Protein AF-A0A6I6WX03-F1 (afdb_monomer_lite)

Structure (mmCIF, N/CA/C/O backbone):
data_AF-A0A6I6WX03-F1
#
_entry.id   AF-A0A6I6WX03-F1
#
loop_
_atom_site.group_PDB
_atom_site.id
_atom_site.type_symbol
_atom_site.label_atom_id
_atom_site.label_alt_id
_atom_site.label_comp_id
_atom_site.label_asym_id
_atom_site.label_entity_id
_atom_site.label_seq_id
_atom_site.pdbx_PDB_ins_code
_atom_site.Cartn_x
_atom_site.Cartn_y
_atom_site.Cartn_z
_atom_site.occupancy
_atom_site.B_iso_or_equiv
_atom_site.auth_seq_id
_atom_site.auth_comp_id
_atom_site.auth_asym_id
_atom_site.auth_atom_id
_atom_site.pdbx_PDB_model_num
ATOM 1 N N . MET A 1 1 ? -10.588 -48.615 -68.457 1.00 36.53 1 MET A N 1
ATOM 2 C CA . MET A 1 1 ? -9.170 -48.984 -68.293 1.00 36.53 1 MET A CA 1
ATOM 3 C C . MET A 1 1 ? -8.706 -48.434 -66.965 1.00 36.53 1 MET A C 1
ATOM 5 O O . MET A 1 1 ? -8.872 -47.244 -66.729 1.00 36.53 1 MET A O 1
ATOM 9 N N . GLN A 1 2 ? -8.266 -49.336 -66.089 1.00 38.22 2 GLN A N 1
ATOM 10 C CA . GLN A 1 2 ? -7.656 -49.038 -64.799 1.00 38.22 2 GLN A CA 1
ATOM 11 C C . GLN A 1 2 ? -6.375 -48.201 -64.941 1.00 38.22 2 GLN A C 1
ATOM 13 O O . GLN A 1 2 ? -5.614 -48.413 -65.880 1.00 38.22 2 GLN A O 1
ATOM 18 N N . HIS A 1 3 ? -6.149 -47.318 -63.969 1.00 31.94 3 HIS A N 1
ATOM 19 C CA . HIS A 1 3 ? -4.866 -47.057 -63.295 1.00 31.94 3 HIS A CA 1
ATOM 20 C C . HIS A 1 3 ? -5.205 -46.129 -62.115 1.00 31.94 3 HIS A C 1
ATOM 22 O O . HIS A 1 3 ? -5.669 -45.016 -62.329 1.00 31.94 3 HIS A O 1
ATOM 28 N N . GLU A 1 4 ? -5.362 -46.599 -60.879 1.00 32.31 4 GLU A N 1
ATOM 29 C CA . GLU A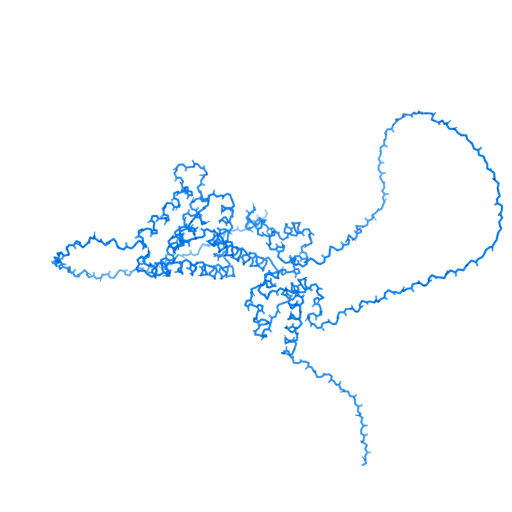 1 4 ? -4.371 -47.133 -59.929 1.00 32.31 4 GLU A CA 1
ATOM 30 C C . GLU A 1 4 ? -3.266 -46.132 -59.545 1.00 32.31 4 GLU A C 1
ATOM 32 O O . GLU A 1 4 ? -2.302 -45.947 -60.274 1.00 32.31 4 GLU A O 1
ATOM 37 N N . ALA A 1 5 ? -3.507 -45.530 -58.372 1.00 33.75 5 ALA A N 1
ATOM 38 C CA . ALA A 1 5 ? -2.604 -45.103 -57.302 1.00 33.75 5 ALA A CA 1
ATOM 39 C C . ALA A 1 5 ? -1.349 -44.271 -57.619 1.00 33.75 5 ALA A C 1
ATOM 41 O O . ALA A 1 5 ? -0.366 -44.768 -58.153 1.00 33.75 5 ALA A O 1
ATOM 42 N N . ASP A 1 6 ? -1.331 -43.064 -57.045 1.00 31.16 6 ASP A N 1
ATOM 43 C CA . ASP A 1 6 ? -0.110 -42.362 -56.645 1.00 31.16 6 ASP A CA 1
ATOM 44 C C . ASP A 1 6 ? -0.284 -41.894 -55.179 1.00 31.16 6 ASP A C 1
ATOM 46 O O . ASP A 1 6 ? -1.230 -41.149 -54.892 1.00 31.16 6 ASP A O 1
ATOM 50 N N . PRO A 1 7 ? 0.515 -42.372 -54.200 1.00 46.28 7 PRO A N 1
ATOM 51 C CA . PRO A 1 7 ? 0.420 -41.946 -52.807 1.00 46.28 7 PRO A CA 1
ATOM 52 C C . PRO A 1 7 ? 1.533 -40.953 -52.423 1.00 46.28 7 PRO A C 1
ATOM 54 O O . PRO A 1 7 ? 2.646 -41.013 -52.930 1.00 46.28 7 PRO A O 1
ATOM 57 N N . LYS A 1 8 ? 1.245 -40.144 -51.393 1.00 35.97 8 LYS A N 1
ATOM 58 C CA . LYS A 1 8 ? 2.104 -39.173 -50.673 1.00 35.97 8 LYS A CA 1
ATOM 59 C C . LYS A 1 8 ? 2.169 -37.746 -51.232 1.00 35.97 8 LYS A C 1
ATOM 61 O O . LYS A 1 8 ? 3.111 -37.344 -51.898 1.00 35.97 8 LYS A O 1
ATOM 66 N N . SER A 1 9 ? 1.302 -36.910 -50.668 1.00 29.95 9 SER A N 1
ATOM 67 C CA . SER A 1 9 ? 1.772 -35.700 -49.989 1.00 29.95 9 SER A CA 1
ATOM 68 C C . SER A 1 9 ? 0.915 -35.495 -48.741 1.00 29.95 9 SER A C 1
ATOM 70 O O . SER A 1 9 ? -0.181 -34.940 -48.791 1.00 29.95 9 SER A O 1
ATOM 72 N N . ALA A 1 10 ? 1.369 -36.062 -47.621 1.00 30.69 10 ALA A N 1
ATOM 73 C CA . ALA A 1 10 ? 0.794 -35.783 -46.315 1.00 30.69 10 ALA A CA 1
ATOM 74 C C . ALA A 1 10 ? 1.216 -34.363 -45.926 1.00 30.69 10 ALA A C 1
ATOM 76 O O . ALA A 1 10 ? 2.294 -34.153 -45.374 1.00 30.69 10 ALA A O 1
ATOM 77 N N . ALA A 1 11 ? 0.378 -33.385 -46.262 1.00 31.14 11 ALA A N 1
ATOM 78 C CA . ALA A 1 11 ? 0.457 -32.067 -45.664 1.00 31.14 11 ALA A CA 1
ATOM 79 C C . ALA A 1 11 ? 0.197 -32.222 -44.160 1.00 31.14 11 ALA A C 1
ATOM 81 O O . ALA A 1 11 ? -0.870 -32.687 -43.753 1.00 31.14 11 ALA A O 1
ATOM 82 N N . THR A 1 12 ? 1.190 -31.868 -43.344 1.00 33.12 12 THR A N 1
ATOM 83 C CA . THR A 1 12 ? 1.054 -31.719 -41.893 1.00 33.12 12 THR A CA 1
ATOM 84 C C . THR A 1 12 ? -0.207 -30.900 -41.607 1.00 33.12 12 THR A C 1
ATOM 86 O O . THR A 1 12 ? -0.305 -29.775 -42.104 1.00 33.12 12 THR A O 1
ATOM 89 N N . PRO A 1 13 ? -1.196 -31.427 -40.861 1.00 38.00 13 PRO A N 1
ATOM 90 C CA . PRO A 1 13 ? -2.392 -30.661 -40.566 1.00 38.00 13 PRO A CA 1
ATOM 91 C C . PRO A 1 13 ? -1.978 -29.449 -39.732 1.00 38.00 13 PRO A C 1
ATOM 93 O O . PRO A 1 13 ? -1.352 -29.592 -38.682 1.00 38.00 13 PRO A O 1
ATOM 96 N N . GLY A 1 14 ? -2.291 -28.258 -40.247 1.00 40.84 14 GLY A N 1
ATOM 97 C CA . GLY A 1 14 ? -2.037 -26.992 -39.574 1.00 40.84 14 GLY A CA 1
ATOM 98 C C . GLY A 1 14 ? -2.558 -27.046 -38.143 1.00 40.84 14 GLY A C 1
ATOM 99 O O . GLY A 1 14 ? -3.722 -27.371 -37.893 1.00 40.84 14 GLY A O 1
ATOM 100 N N . ARG A 1 15 ? -1.654 -26.783 -37.207 1.00 48.16 15 ARG A N 1
ATOM 101 C CA . ARG A 1 15 ? -1.907 -26.828 -35.777 1.00 48.16 15 ARG A CA 1
ATOM 102 C C . ARG A 1 15 ? -3.027 -25.858 -35.401 1.00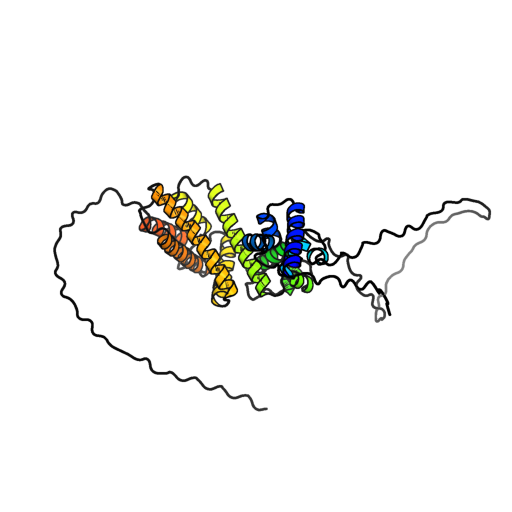 48.16 15 ARG A C 1
ATOM 104 O O . ARG A 1 15 ? -3.034 -24.714 -35.853 1.00 48.16 15 ARG A O 1
ATOM 111 N N . ARG A 1 16 ? -3.992 -26.300 -34.586 1.00 44.94 16 ARG A N 1
ATOM 112 C CA . ARG A 1 16 ? -5.042 -25.396 -34.091 1.00 44.94 16 ARG A CA 1
ATOM 113 C C . ARG A 1 16 ? -4.405 -24.356 -33.150 1.00 44.94 16 ARG A C 1
ATOM 115 O O . ARG A 1 16 ? -3.628 -24.754 -32.288 1.00 44.94 16 ARG A O 1
ATOM 122 N N . PRO A 1 17 ? -4.767 -23.064 -33.233 1.00 51.22 17 PRO A N 1
ATOM 123 C CA . PRO A 1 17 ? -4.190 -22.006 -32.386 1.00 51.22 17 PRO A CA 1
ATOM 124 C C . PRO A 1 17 ? -4.333 -22.248 -30.870 1.00 51.22 17 PRO A C 1
ATOM 126 O O . PRO A 1 17 ? -3.533 -21.763 -30.066 1.00 51.22 17 PRO A O 1
ATOM 129 N N . ASP A 1 18 ? -5.358 -23.001 -30.468 1.00 53.16 18 ASP A N 1
ATOM 130 C CA . ASP A 1 18 ? -5.609 -23.349 -29.065 1.00 53.16 18 ASP A CA 1
ATOM 131 C C . ASP A 1 18 ? -4.628 -24.414 -28.540 1.00 53.16 18 ASP A C 1
ATOM 133 O O . ASP A 1 18 ? -4.296 -24.418 -27.355 1.00 53.16 18 ASP A O 1
ATOM 137 N N . ASP A 1 19 ? -4.098 -25.258 -29.432 1.00 58.94 19 ASP A N 1
ATOM 138 C CA . ASP A 1 19 ? -3.125 -26.312 -29.123 1.00 58.94 19 ASP A CA 1
ATOM 139 C C . ASP A 1 19 ? -1.743 -25.712 -28.797 1.00 58.94 19 ASP A C 1
ATOM 141 O O . ASP A 1 19 ? -1.092 -26.098 -27.829 1.00 58.94 19 ASP A O 1
ATOM 145 N N . GLU A 1 20 ? -1.341 -24.657 -29.517 1.00 65.94 20 GLU A N 1
ATOM 146 C CA . GLU A 1 20 ? -0.113 -23.898 -29.228 1.00 65.94 20 GLU A CA 1
ATOM 147 C C . GLU A 1 20 ? -0.166 -23.194 -27.870 1.00 65.94 20 GLU A C 1
ATOM 149 O O . GLU A 1 20 ? 0.810 -23.198 -27.119 1.00 65.94 20 GLU A O 1
ATOM 154 N N . THR A 1 21 ? -1.321 -22.618 -27.520 1.00 66.25 21 THR A N 1
ATOM 155 C CA . THR A 1 21 ? -1.494 -21.927 -26.233 1.00 66.25 21 THR A CA 1
ATOM 156 C C . THR A 1 21 ? -1.415 -22.919 -25.062 1.00 66.25 21 THR A C 1
ATOM 158 O O . THR A 1 21 ? -0.767 -22.631 -24.050 1.00 66.25 21 THR A O 1
ATOM 161 N N . GLY A 1 22 ? -2.030 -24.099 -25.205 1.00 74.62 22 GLY A N 1
ATOM 162 C CA . GLY A 1 22 ? -1.978 -25.175 -24.208 1.00 74.62 22 GLY A CA 1
ATOM 163 C C . GLY A 1 22 ? -0.576 -25.763 -24.018 1.00 74.62 22 GLY A C 1
ATOM 164 O O . GLY A 1 22 ? -0.178 -26.078 -22.890 1.00 74.62 22 GLY A O 1
ATOM 165 N N . GLU A 1 23 ? 0.211 -25.847 -25.090 1.00 85.56 23 GLU A N 1
ATOM 166 C CA . GLU A 1 23 ? 1.604 -26.284 -25.016 1.00 85.56 23 GLU A CA 1
ATOM 167 C C . GLU A 1 23 ? 2.526 -25.284 -24.333 1.00 85.56 23 GLU A C 1
ATOM 169 O O . GLU A 1 23 ? 3.312 -25.681 -23.471 1.00 85.56 23 GLU A O 1
ATOM 174 N N . VAL A 1 24 ? 2.428 -23.997 -24.682 1.00 88.31 24 VAL A N 1
ATOM 175 C CA . VAL A 1 24 ? 3.220 -22.943 -24.031 1.00 88.31 24 VAL A CA 1
ATOM 176 C C . VAL A 1 24 ? 2.943 -22.957 -22.528 1.00 88.31 24 VAL A C 1
ATOM 178 O O . VAL A 1 24 ? 3.878 -22.992 -21.732 1.00 88.31 24 VAL A O 1
ATOM 181 N N . ALA A 1 25 ? 1.671 -23.024 -22.120 1.00 89.19 25 ALA A N 1
ATOM 182 C CA . ALA A 1 25 ? 1.303 -23.125 -20.708 1.00 89.19 25 ALA A CA 1
ATOM 183 C C . ALA A 1 25 ? 1.888 -24.377 -20.029 1.00 89.19 25 ALA A C 1
ATOM 185 O O . ALA A 1 25 ? 2.275 -24.319 -18.863 1.00 89.19 25 ALA A O 1
ATOM 186 N N . SER A 1 26 ? 1.995 -25.495 -20.751 1.00 89.88 26 SER A N 1
ATOM 187 C CA . SER A 1 26 ? 2.581 -26.733 -20.227 1.00 89.88 26 SER A CA 1
ATOM 188 C C . SER A 1 26 ? 4.096 -26.653 -20.063 1.00 89.88 26 SER A C 1
ATOM 190 O O . SER A 1 26 ? 4.608 -27.060 -19.021 1.00 89.88 26 SER A O 1
ATOM 192 N N . ARG A 1 27 ? 4.808 -26.042 -21.016 1.00 92.44 27 ARG A N 1
ATOM 193 C CA . ARG A 1 27 ? 6.246 -25.755 -20.887 1.00 92.44 27 ARG A CA 1
ATOM 194 C C . ARG A 1 27 ? 6.529 -24.779 -19.744 1.00 92.44 27 ARG A C 1
ATOM 196 O O . ARG A 1 27 ? 7.442 -25.009 -18.959 1.00 92.44 27 ARG A O 1
ATOM 203 N N . VAL A 1 28 ? 5.699 -23.746 -19.580 1.00 91.88 28 VAL A N 1
ATOM 204 C CA . VAL A 1 28 ? 5.808 -22.816 -18.444 1.00 91.88 28 VAL A CA 1
ATOM 205 C C . VAL A 1 28 ? 5.566 -23.527 -17.108 1.00 91.88 28 VAL A C 1
ATOM 207 O O . VAL A 1 28 ? 6.303 -23.262 -16.163 1.00 91.88 28 VAL A O 1
ATOM 210 N N . ARG A 1 29 ? 4.594 -24.450 -17.001 1.00 92.19 29 ARG A N 1
ATOM 211 C CA . ARG A 1 29 ? 4.406 -25.251 -15.770 1.00 92.19 29 ARG A CA 1
ATOM 212 C C . ARG A 1 29 ? 5.665 -26.033 -15.405 1.00 92.19 29 ARG A C 1
ATOM 214 O O . ARG A 1 29 ? 6.088 -25.952 -14.259 1.00 92.19 29 ARG A O 1
ATOM 221 N N . ALA A 1 30 ? 6.292 -26.692 -16.379 1.00 91.12 30 ALA A N 1
ATOM 222 C CA . ALA A 1 30 ? 7.532 -27.434 -16.153 1.00 91.12 30 ALA A CA 1
ATOM 223 C C . ALA A 1 30 ? 8.663 -26.531 -15.627 1.00 91.12 30 ALA A C 1
ATOM 225 O O . ALA A 1 30 ? 9.386 -26.920 -14.715 1.00 91.12 30 ALA A O 1
ATOM 226 N N . VAL A 1 31 ? 8.778 -25.302 -16.143 1.00 91.75 31 VAL A N 1
ATOM 227 C CA . VAL A 1 31 ? 9.751 -24.315 -15.642 1.00 91.75 31 VAL A CA 1
ATOM 228 C C . VAL A 1 31 ? 9.453 -23.900 -14.199 1.00 91.75 31 VAL A C 1
ATOM 230 O O . VAL A 1 31 ? 10.362 -23.847 -13.374 1.00 91.75 31 VAL A O 1
ATOM 233 N N . VAL A 1 32 ? 8.187 -23.619 -13.875 1.00 90.31 32 VAL A N 1
ATOM 234 C CA . VAL A 1 32 ? 7.781 -23.231 -12.512 1.00 90.31 32 VAL A CA 1
ATOM 235 C C . VAL A 1 32 ? 8.059 -24.360 -11.517 1.00 90.31 32 VAL A C 1
ATOM 237 O O . VAL A 1 32 ? 8.552 -24.097 -10.422 1.00 90.31 32 VAL A O 1
ATOM 240 N N . GLU A 1 33 ? 7.775 -25.606 -11.896 1.00 89.75 33 GLU A N 1
ATOM 241 C CA . GLU A 1 33 ? 8.061 -26.790 -11.080 1.00 89.75 33 GLU A CA 1
ATOM 242 C C . GLU A 1 33 ? 9.568 -26.991 -10.881 1.00 89.75 33 GLU A C 1
ATOM 244 O O . GLU A 1 33 ? 10.016 -27.182 -9.749 1.00 89.75 33 GLU A O 1
ATOM 249 N N . ALA A 1 34 ? 10.362 -26.870 -11.949 1.00 89.44 34 ALA A N 1
ATOM 250 C CA . ALA A 1 34 ? 11.818 -26.999 -11.891 1.00 89.44 34 ALA A CA 1
ATOM 251 C C . ALA A 1 34 ? 12.483 -25.921 -11.016 1.00 89.44 34 ALA A C 1
ATOM 253 O O . ALA A 1 34 ? 13.499 -26.185 -10.378 1.00 89.44 34 ALA A O 1
ATOM 254 N N . ALA A 1 35 ? 11.889 -24.726 -10.925 1.00 87.00 35 ALA A N 1
ATOM 255 C CA . ALA A 1 35 ? 12.392 -23.634 -10.091 1.00 87.00 35 ALA A CA 1
ATOM 256 C C . ALA A 1 35 ? 12.263 -23.891 -8.573 1.00 87.00 35 ALA A C 1
ATOM 258 O O . ALA A 1 35 ? 12.803 -23.115 -7.775 1.00 87.00 35 ALA A O 1
ATOM 259 N N . GLY A 1 36 ? 11.536 -24.938 -8.157 1.00 85.44 36 GLY A N 1
ATOM 260 C CA . GLY A 1 36 ? 11.464 -25.388 -6.763 1.00 85.44 36 GLY A CA 1
ATOM 261 C C . GLY A 1 36 ? 10.828 -24.385 -5.793 1.00 85.44 36 GLY A C 1
ATOM 262 O O . GLY A 1 36 ? 11.055 -24.463 -4.586 1.00 85.44 36 GLY A O 1
ATOM 263 N N . CYS A 1 37 ? 10.052 -23.418 -6.291 1.00 87.19 37 CYS A N 1
ATOM 264 C CA . CYS A 1 37 ? 9.383 -22.408 -5.476 1.00 87.19 37 CYS A CA 1
ATOM 265 C C . CYS A 1 37 ? 7.867 -22.410 -5.703 1.00 87.19 37 CYS A C 1
ATOM 267 O O . CYS A 1 37 ? 7.354 -22.958 -6.677 1.00 87.19 37 CYS A O 1
ATOM 269 N N . SER A 1 38 ? 7.115 -21.801 -4.780 1.00 90.06 38 SER A N 1
ATOM 270 C CA . SER A 1 38 ? 5.666 -21.671 -4.968 1.00 90.06 38 SER A CA 1
ATOM 271 C C . SER A 1 38 ? 5.356 -20.836 -6.214 1.00 90.06 38 SER A C 1
ATOM 273 O O . SER A 1 38 ? 6.081 -19.896 -6.533 1.00 90.06 38 SER A O 1
ATOM 275 N N . GLN A 1 39 ? 4.224 -21.089 -6.874 1.00 89.06 39 GLN A N 1
ATOM 276 C CA . GLN A 1 39 ? 3.793 -20.288 -8.025 1.00 89.06 39 GLN A CA 1
ATOM 277 C C . GLN A 1 39 ? 3.721 -18.782 -7.704 1.00 89.06 39 GLN A C 1
ATOM 279 O O . GLN A 1 39 ? 4.023 -17.947 -8.553 1.00 89.06 39 GLN A O 1
ATOM 284 N N . ARG A 1 40 ? 3.341 -18.422 -6.470 1.00 87.56 40 ARG A N 1
ATOM 285 C CA . ARG A 1 40 ? 3.308 -17.028 -6.004 1.00 87.56 40 ARG A CA 1
ATOM 286 C C . ARG A 1 40 ? 4.712 -16.429 -5.905 1.00 87.56 40 ARG A C 1
ATOM 288 O O . ARG A 1 40 ? 4.901 -15.275 -6.277 1.00 87.56 40 ARG A O 1
ATOM 295 N N . GLU A 1 41 ? 5.676 -17.208 -5.430 1.00 85.69 41 GLU A N 1
ATOM 296 C CA . GLU A 1 41 ? 7.082 -16.807 -5.365 1.00 85.69 41 GLU A CA 1
ATOM 297 C C . GLU A 1 41 ? 7.691 -16.688 -6.767 1.00 85.69 41 GLU A C 1
ATOM 299 O O . GLU A 1 41 ? 8.338 -15.692 -7.081 1.00 85.69 41 GLU A O 1
ATOM 304 N N . PHE A 1 42 ? 7.401 -17.635 -7.661 1.00 89.75 42 PHE A N 1
ATOM 305 C CA . PHE A 1 42 ? 7.829 -17.550 -9.055 1.00 89.75 42 PHE A CA 1
ATOM 306 C C . PHE A 1 42 ? 7.252 -16.307 -9.745 1.00 89.75 42 PHE A C 1
ATOM 308 O O . PHE A 1 42 ? 7.990 -15.551 -10.375 1.00 89.75 42 PHE A O 1
ATOM 315 N N . ALA A 1 43 ? 5.953 -16.039 -9.558 1.00 89.62 43 ALA A N 1
ATOM 316 C CA . ALA A 1 43 ? 5.288 -14.838 -10.063 1.00 89.62 43 ALA A CA 1
ATOM 317 C C . ALA A 1 43 ? 5.980 -13.551 -9.580 1.00 89.62 43 ALA A C 1
ATOM 319 O O . ALA A 1 43 ? 6.190 -12.632 -10.374 1.00 89.62 43 ALA A O 1
ATOM 320 N N . ARG A 1 44 ? 6.407 -13.505 -8.309 1.00 84.75 44 ARG A N 1
ATOM 321 C CA . ARG A 1 44 ? 7.192 -12.389 -7.759 1.00 84.75 44 ARG A CA 1
ATOM 322 C C . ARG A 1 44 ? 8.541 -12.230 -8.459 1.00 84.75 44 ARG A C 1
ATOM 324 O O . ARG A 1 44 ? 8.874 -11.113 -8.851 1.00 84.75 44 ARG A O 1
ATOM 331 N N . ARG A 1 45 ? 9.287 -13.319 -8.678 1.00 87.31 45 ARG A N 1
ATOM 332 C CA . ARG A 1 45 ? 10.595 -13.284 -9.368 1.00 87.31 45 ARG A CA 1
ATOM 333 C C . ARG A 1 45 ? 10.500 -12.720 -10.784 1.00 87.31 45 ARG A C 1
ATOM 335 O O . ARG A 1 45 ? 11.354 -11.934 -11.188 1.00 87.31 45 ARG A O 1
ATOM 342 N N . ILE A 1 46 ? 9.440 -13.070 -11.511 1.00 90.12 46 ILE A N 1
ATOM 343 C CA . ILE A 1 46 ? 9.200 -12.571 -12.873 1.00 90.12 46 ILE A CA 1
ATOM 344 C C . ILE A 1 46 ? 8.446 -11.233 -12.906 1.00 90.12 46 ILE A C 1
ATOM 346 O O . ILE A 1 46 ? 8.162 -10.732 -13.989 1.00 90.12 46 ILE A O 1
ATOM 350 N N . VAL A 1 47 ? 8.106 -10.639 -11.756 1.00 87.69 47 VAL A N 1
ATOM 351 C CA . VAL A 1 47 ? 7.307 -9.403 -11.626 1.00 87.69 47 VAL A CA 1
ATOM 352 C C . VAL A 1 47 ? 5.958 -9.489 -12.362 1.00 87.69 47 VAL A C 1
ATOM 354 O O . VAL A 1 47 ? 5.565 -8.625 -13.155 1.00 87.69 47 VAL A O 1
ATOM 357 N N . MET A 1 48 ? 5.239 -10.584 -12.134 1.00 87.00 48 MET A N 1
ATOM 358 C CA . MET A 1 48 ? 3.912 -10.853 -12.681 1.00 87.00 48 MET A CA 1
ATOM 359 C C . MET A 1 48 ? 2.904 -11.007 -11.545 1.00 87.00 48 MET A C 1
ATOM 361 O O . MET A 1 48 ? 3.199 -11.583 -10.504 1.00 87.00 48 MET A O 1
ATOM 365 N N . ASP A 1 49 ? 1.685 -10.520 -11.763 1.00 84.12 49 ASP A N 1
ATOM 366 C CA . ASP A 1 49 ? 0.590 -10.759 -10.828 1.00 84.12 49 ASP A CA 1
ATOM 367 C C . ASP A 1 49 ? 0.297 -12.277 -10.716 1.00 84.12 49 ASP A C 1
ATOM 369 O O . ASP A 1 49 ? 0.118 -12.936 -11.751 1.00 84.12 49 ASP A O 1
ATOM 373 N N . PRO A 1 50 ? 0.209 -12.852 -9.499 1.00 87.06 50 PRO A N 1
ATOM 374 C CA . PRO A 1 50 ? -0.022 -14.286 -9.323 1.00 87.06 50 PRO A CA 1
ATOM 375 C C . PRO A 1 50 ? -1.314 -14.793 -9.979 1.00 87.06 50 PRO A C 1
ATOM 377 O O . PRO A 1 50 ? -1.333 -15.897 -10.528 1.00 87.06 50 PRO A O 1
ATOM 380 N N . SER A 1 51 ? -2.384 -13.989 -9.989 1.00 86.62 51 SER A N 1
ATOM 381 C CA . SER A 1 51 ? -3.646 -14.347 -10.652 1.00 86.62 51 SER A CA 1
ATOM 382 C C . SER A 1 51 ? -3.510 -14.329 -12.176 1.00 86.62 51 SER A C 1
ATOM 384 O O . SER A 1 51 ? -4.120 -15.154 -12.859 1.00 86.62 51 SER A O 1
ATOM 386 N N . LYS A 1 52 ? -2.693 -13.426 -12.739 1.00 87.62 52 LYS A N 1
ATOM 387 C CA . LYS A 1 52 ? -2.362 -13.441 -14.172 1.00 87.62 52 LYS A CA 1
ATOM 388 C C . LYS A 1 52 ? -1.562 -14.693 -14.520 1.00 87.62 52 LYS A C 1
ATOM 390 O O . LYS A 1 52 ? -1.863 -15.301 -15.547 1.00 87.62 52 LYS A O 1
ATOM 395 N N . LEU A 1 53 ? -0.589 -15.092 -13.692 1.00 91.50 53 LEU A N 1
ATOM 396 C CA . LEU A 1 53 ? 0.176 -16.324 -13.919 1.00 91.50 53 LEU A CA 1
ATOM 397 C C . LEU A 1 53 ? -0.755 -17.541 -13.868 1.00 91.50 53 LEU A C 1
ATOM 399 O O . LEU A 1 53 ? -0.757 -18.342 -14.794 1.00 91.50 53 LEU A O 1
ATOM 403 N N . SER A 1 54 ? -1.614 -17.629 -12.849 1.00 90.88 54 SER A N 1
ATOM 404 C CA . SER A 1 54 ? -2.611 -18.699 -12.711 1.00 90.88 54 SER A CA 1
ATOM 405 C C . SER A 1 54 ? -3.551 -18.787 -13.915 1.00 90.88 54 SER A C 1
ATOM 407 O O . SER A 1 54 ? -3.633 -19.841 -14.541 1.00 90.88 54 SER A O 1
ATOM 409 N N . ARG A 1 55 ? -4.163 -17.667 -14.325 1.00 90.12 55 ARG A N 1
ATOM 410 C CA . ARG A 1 55 ? -5.036 -17.620 -15.512 1.00 90.12 55 ARG A CA 1
ATOM 411 C C . ARG A 1 55 ? -4.314 -17.961 -16.812 1.00 90.12 55 ARG A C 1
ATOM 413 O O . ARG A 1 55 ? -4.945 -18.448 -17.746 1.00 90.12 55 ARG A O 1
ATOM 420 N N . SER A 1 56 ? -3.016 -17.671 -16.895 1.00 92.94 56 SER A N 1
ATOM 421 C CA . SER A 1 56 ? -2.229 -18.001 -18.086 1.00 92.94 56 SER A CA 1
ATOM 422 C C . SER A 1 56 ? -1.868 -19.488 -18.121 1.00 92.94 56 SER A C 1
ATOM 424 O O . SER A 1 56 ? -1.968 -20.124 -19.165 1.00 92.94 56 SER A O 1
ATOM 426 N N . LEU A 1 57 ? -1.566 -20.083 -16.963 1.00 91.38 57 LEU A N 1
ATOM 427 C CA . LEU A 1 57 ? -1.339 -21.525 -16.830 1.00 91.38 57 LEU A CA 1
ATOM 428 C C . LEU A 1 57 ? -2.609 -22.365 -17.042 1.00 91.38 57 LEU A C 1
ATOM 430 O O . LEU A 1 57 ? -2.507 -23.501 -17.518 1.00 91.38 57 LEU A O 1
ATOM 434 N N . SER A 1 58 ? -3.784 -21.812 -16.713 1.00 88.62 58 SER A N 1
ATOM 435 C CA . SER A 1 58 ? -5.100 -22.415 -16.973 1.00 88.62 58 SER A CA 1
ATOM 436 C C . SER A 1 58 ? -5.611 -22.190 -18.402 1.00 88.62 58 SER A C 1
ATOM 438 O O . SER A 1 58 ? -6.704 -22.642 -18.729 1.00 88.62 58 SER A O 1
ATOM 440 N N . GLY A 1 59 ? -4.868 -21.464 -19.247 1.00 86.50 59 GLY A N 1
ATOM 441 C CA . GLY A 1 59 ? -5.239 -21.187 -20.640 1.00 86.50 59 GLY A CA 1
ATOM 442 C C . GLY A 1 59 ? -6.314 -20.110 -20.830 1.00 86.50 59 GLY A C 1
ATOM 443 O O . GLY A 1 59 ? -6.661 -19.780 -21.959 1.00 86.50 59 GLY A O 1
ATOM 444 N N . THR A 1 60 ? -6.819 -19.502 -19.754 1.00 87.62 60 THR A N 1
ATOM 445 C CA . THR A 1 60 ? -7.823 -18.419 -19.804 1.00 87.62 60 THR A CA 1
ATOM 446 C C . THR A 1 60 ? -7.208 -17.078 -20.229 1.00 87.62 60 THR A C 1
ATOM 448 O O . THR A 1 60 ? -7.914 -16.113 -20.520 1.00 87.62 60 THR A O 1
ATOM 451 N N . ARG A 1 61 ? -5.875 -16.995 -20.255 1.00 90.06 61 ARG A N 1
ATOM 452 C CA . ARG A 1 61 ? -5.096 -15.834 -20.682 1.00 90.06 61 ARG A CA 1
ATOM 453 C C . ARG A 1 61 ? -3.868 -16.297 -21.466 1.00 90.06 61 ARG A C 1
ATOM 455 O O . ARG A 1 61 ? -3.220 -17.262 -21.088 1.00 90.06 61 ARG A O 1
ATOM 462 N N . ARG A 1 62 ? -3.505 -15.581 -22.530 1.00 89.44 62 ARG A N 1
ATOM 463 C CA . ARG A 1 62 ? -2.242 -15.819 -23.244 1.00 89.44 62 ARG A CA 1
ATOM 464 C C . ARG A 1 62 ? -1.092 -15.073 -22.571 1.00 89.44 62 ARG A C 1
ATOM 466 O O . ARG A 1 62 ? -1.281 -13.952 -22.095 1.00 89.44 62 ARG A O 1
ATOM 473 N N . PHE A 1 63 ? 0.089 -15.686 -22.557 1.00 89.25 63 PHE A N 1
ATOM 474 C CA . PHE A 1 63 ? 1.314 -14.999 -22.161 1.00 89.25 63 PHE A CA 1
ATOM 475 C C . PHE A 1 63 ? 1.707 -13.967 -23.216 1.00 89.25 63 PHE A C 1
ATOM 477 O O . PHE A 1 63 ? 1.601 -14.220 -24.417 1.00 89.25 63 PHE A O 1
ATOM 484 N N . THR A 1 64 ? 2.178 -12.806 -22.773 1.00 87.94 64 THR A N 1
ATOM 485 C CA . THR A 1 64 ? 2.844 -11.861 -23.673 1.00 87.94 64 THR A CA 1
ATOM 486 C C . THR A 1 64 ? 4.285 -12.301 -23.930 1.00 87.94 64 THR A C 1
ATOM 488 O O . THR A 1 64 ? 4.874 -13.034 -23.134 1.00 87.94 64 THR A O 1
ATOM 491 N N . VAL A 1 65 ? 4.894 -11.811 -25.013 1.00 85.12 65 VAL A N 1
ATOM 492 C CA . VAL A 1 65 ? 6.310 -12.087 -25.321 1.00 85.12 65 VAL A CA 1
ATOM 493 C C . VAL A 1 65 ? 7.222 -11.649 -24.167 1.00 85.12 65 VAL A C 1
ATOM 495 O O . VAL A 1 65 ? 8.097 -12.401 -23.756 1.00 85.12 65 VAL A O 1
ATOM 498 N N . ALA A 1 66 ? 6.957 -10.482 -23.572 1.00 83.38 66 ALA A N 1
ATOM 499 C CA . ALA A 1 66 ? 7.701 -9.989 -22.414 1.00 83.38 66 ALA A CA 1
ATOM 500 C C . ALA A 1 66 ? 7.500 -10.850 -21.151 1.00 83.38 66 ALA A C 1
ATOM 502 O O . ALA A 1 66 ? 8.388 -10.939 -20.309 1.00 83.38 66 ALA A O 1
ATOM 503 N N . GLU A 1 67 ? 6.340 -11.485 -20.968 1.00 89.25 67 GLU A N 1
ATOM 504 C CA . GLU A 1 67 ? 6.137 -12.441 -19.870 1.00 89.25 67 GLU A CA 1
ATOM 505 C C . GLU A 1 67 ? 6.933 -13.722 -20.095 1.00 89.25 67 GLU A C 1
ATOM 507 O O . GLU A 1 67 ? 7.619 -14.164 -19.178 1.00 89.25 67 GLU A O 1
ATOM 512 N N . LEU A 1 68 ? 6.907 -14.273 -21.310 1.00 89.19 68 LEU A N 1
ATOM 513 C CA . LEU A 1 68 ? 7.686 -15.464 -21.656 1.00 89.19 68 LEU A CA 1
ATOM 514 C C . LEU A 1 68 ? 9.191 -15.215 -21.543 1.00 89.19 68 LEU A C 1
ATOM 516 O O . LEU A 1 68 ? 9.887 -16.052 -20.984 1.00 89.19 68 LEU A O 1
ATOM 520 N N . ALA A 1 69 ? 9.683 -14.050 -21.972 1.00 86.06 69 ALA A N 1
ATOM 521 C CA . ALA A 1 69 ? 11.080 -13.654 -21.788 1.00 86.06 69 ALA A CA 1
ATOM 522 C C . ALA A 1 69 ? 11.492 -13.612 -20.305 1.00 86.06 69 ALA A C 1
ATOM 524 O O . ALA A 1 69 ? 12.572 -14.079 -19.953 1.00 86.06 69 ALA A O 1
ATOM 525 N N . ARG A 1 70 ? 10.632 -13.089 -19.418 1.00 90.00 70 ARG A N 1
ATOM 526 C CA . ARG A 1 70 ? 10.898 -13.061 -17.967 1.00 90.00 70 ARG A CA 1
ATOM 527 C C . ARG A 1 70 ? 10.834 -14.451 -17.332 1.00 90.00 70 ARG A C 1
ATOM 529 O O . ARG A 1 70 ? 11.618 -14.733 -16.434 1.00 90.00 70 ARG A O 1
ATOM 536 N N . ILE A 1 71 ? 9.923 -15.309 -17.793 1.00 91.06 71 ILE A N 1
ATOM 537 C CA . ILE A 1 71 ? 9.821 -16.711 -17.357 1.00 91.06 71 ILE A CA 1
ATOM 538 C C . ILE A 1 71 ? 11.053 -17.503 -17.793 1.00 91.06 71 ILE A C 1
ATOM 540 O O . ILE A 1 71 ? 11.594 -18.249 -16.985 1.00 91.06 71 ILE A O 1
ATOM 544 N N . ALA A 1 72 ? 11.492 -17.325 -19.040 1.00 89.50 72 ALA A N 1
ATOM 545 C CA . ALA A 1 72 ? 12.670 -17.980 -19.591 1.00 89.50 72 ALA A CA 1
ATOM 546 C C . ALA A 1 72 ? 13.923 -17.649 -18.775 1.00 89.50 72 ALA A C 1
ATOM 548 O O . ALA A 1 72 ? 14.617 -18.550 -18.323 1.00 89.50 72 ALA A O 1
ATOM 549 N N . ASP A 1 73 ? 14.139 -16.362 -18.502 1.00 86.94 73 ASP A N 1
ATOM 550 C CA . ASP A 1 73 ? 15.259 -15.880 -17.692 1.00 86.94 73 ASP A CA 1
ATOM 551 C C . ASP A 1 73 ? 15.208 -16.398 -16.244 1.00 86.94 73 ASP A C 1
ATOM 553 O O . ASP A 1 73 ? 16.195 -16.913 -15.730 1.00 86.94 73 ASP A O 1
ATOM 557 N N . ALA A 1 74 ? 14.042 -16.347 -15.589 1.00 87.56 74 ALA A N 1
ATOM 558 C CA . ALA A 1 74 ? 13.894 -16.852 -14.220 1.00 87.56 74 ALA A CA 1
ATOM 559 C C . ALA A 1 74 ? 13.984 -18.383 -14.107 1.00 87.56 74 ALA A C 1
ATOM 561 O O . ALA A 1 74 ? 14.250 -18.895 -13.020 1.00 87.56 74 ALA A O 1
ATOM 562 N N . GLY A 1 75 ? 13.698 -19.089 -15.199 1.00 87.06 75 GLY A N 1
ATOM 563 C CA . GLY A 1 75 ? 13.798 -20.538 -15.317 1.00 87.06 75 GLY A CA 1
ATOM 564 C C . GLY A 1 75 ? 15.118 -21.036 -15.892 1.00 87.06 75 GLY A C 1
ATOM 565 O O . GLY A 1 75 ? 15.273 -22.245 -16.016 1.00 87.06 75 GLY A O 1
ATOM 566 N N . GLU A 1 76 ? 16.017 -20.128 -16.280 1.00 87.00 76 GLU A N 1
ATOM 567 C CA . GLU A 1 76 ? 17.266 -20.430 -16.989 1.00 87.00 76 GLU A CA 1
ATOM 568 C C . GLU A 1 76 ? 17.055 -21.310 -18.242 1.00 87.00 76 GLU A C 1
ATOM 570 O O . GLU A 1 76 ? 17.841 -22.208 -18.541 1.00 87.00 76 GLU A O 1
ATOM 575 N N . VAL A 1 77 ? 15.981 -21.051 -19.000 1.00 89.81 77 VAL A N 1
ATOM 576 C CA . VAL A 1 77 ? 15.655 -21.762 -20.251 1.00 89.81 77 VAL A CA 1
ATOM 577 C C . VAL A 1 77 ? 15.712 -20.844 -21.469 1.00 89.81 77 VAL A C 1
ATOM 579 O O . VAL A 1 77 ? 15.552 -19.629 -21.371 1.00 89.81 77 VAL A O 1
ATOM 582 N N . ASP A 1 78 ? 15.881 -21.438 -22.651 1.00 83.88 78 ASP A N 1
ATOM 583 C CA . ASP A 1 78 ? 15.804 -20.710 -23.917 1.00 83.88 78 ASP A CA 1
ATOM 584 C C . ASP A 1 78 ? 14.375 -20.157 -24.163 1.00 83.88 78 ASP A C 1
ATOM 586 O O . ASP A 1 78 ? 13.394 -20.909 -24.087 1.00 83.88 78 ASP A O 1
ATOM 590 N N . PRO A 1 79 ? 14.210 -18.860 -24.492 1.00 82.88 79 PRO A N 1
ATOM 591 C CA . PRO A 1 79 ? 12.898 -18.282 -24.792 1.00 82.88 79 PRO A CA 1
ATOM 592 C C . PRO A 1 79 ? 12.218 -18.910 -26.018 1.00 82.88 79 PRO A C 1
ATOM 594 O O . PRO A 1 79 ? 10.987 -18.994 -26.069 1.00 82.88 79 PRO A O 1
ATOM 597 N N . GLY A 1 80 ? 13.002 -19.360 -27.002 1.00 80.88 80 GLY A N 1
ATOM 598 C CA . GLY A 1 80 ? 12.511 -20.067 -28.181 1.00 80.88 80 GLY A CA 1
ATOM 599 C C . GLY A 1 80 ? 11.882 -21.408 -27.814 1.00 80.88 80 GLY A C 1
ATOM 600 O O . GLY A 1 80 ? 10.785 -21.709 -28.284 1.00 80.88 80 GLY A O 1
ATOM 601 N N . TRP A 1 81 ? 12.491 -22.157 -26.893 1.00 87.12 81 TRP A N 1
ATOM 602 C CA . TRP A 1 81 ? 11.933 -23.412 -26.384 1.00 87.12 81 TRP A CA 1
ATOM 603 C C . TRP A 1 81 ? 10.527 -23.233 -25.795 1.00 87.12 81 TRP A C 1
ATOM 605 O O . TRP A 1 81 ? 9.631 -24.024 -26.100 1.00 87.12 81 TRP A O 1
ATOM 615 N N . LEU A 1 82 ? 10.279 -22.162 -25.028 1.00 85.75 82 LEU A N 1
ATOM 616 C CA . LEU A 1 82 ? 8.936 -21.862 -24.507 1.00 85.75 82 LEU A CA 1
ATOM 617 C C . LEU A 1 82 ? 7.916 -21.648 -25.633 1.00 85.75 82 LEU A C 1
ATOM 619 O O . LEU A 1 82 ? 6.794 -22.157 -25.553 1.00 85.75 82 LEU A O 1
ATOM 623 N N . LEU A 1 83 ? 8.319 -20.952 -26.697 1.00 82.81 83 LEU A N 1
ATOM 624 C CA . LEU A 1 83 ? 7.501 -20.677 -27.881 1.00 82.81 83 LEU A CA 1
ATOM 625 C C . LEU A 1 83 ? 7.345 -21.889 -28.815 1.00 82.81 83 LEU A C 1
ATOM 627 O O . LEU A 1 83 ? 6.515 -21.852 -29.719 1.00 82.81 83 LEU A O 1
ATOM 631 N N . GLY A 1 84 ? 8.072 -22.983 -28.572 1.00 77.88 84 GLY A N 1
ATOM 632 C CA . GLY A 1 84 ? 8.060 -24.180 -29.417 1.00 77.88 84 GLY A CA 1
ATOM 633 C C . GLY A 1 84 ? 9.092 -24.152 -30.547 1.00 77.88 84 GLY A C 1
ATOM 634 O O . GLY A 1 84 ? 9.131 -25.080 -31.354 1.00 77.88 84 GLY A O 1
ATOM 635 N N . SER A 1 85 ? 9.958 -23.135 -30.592 1.00 65.38 85 SER A N 1
ATOM 636 C CA . SER A 1 85 ? 11.183 -23.156 -31.388 1.00 65.38 85 SER A CA 1
ATOM 637 C C . SER A 1 85 ? 12.108 -24.211 -30.788 1.00 65.38 85 SER A C 1
ATOM 639 O O . SER A 1 85 ? 12.455 -24.145 -29.610 1.00 65.38 85 SER A O 1
ATOM 641 N N . ARG A 1 86 ? 12.511 -25.212 -31.570 1.00 48.28 86 ARG A N 1
ATOM 642 C CA . ARG A 1 86 ? 13.523 -26.173 -31.120 1.00 48.28 86 ARG A CA 1
ATOM 643 C C . ARG A 1 86 ? 14.803 -25.387 -30.801 1.00 48.28 86 ARG A C 1
ATOM 645 O O . ARG A 1 86 ? 15.250 -24.614 -31.646 1.00 48.28 86 ARG A O 1
ATOM 652 N N . ALA A 1 87 ? 15.347 -25.551 -29.593 1.00 43.09 87 ALA A N 1
ATOM 653 C CA . ALA A 1 87 ? 16.630 -24.960 -29.220 1.00 43.09 87 ALA A CA 1
ATOM 654 C C . ALA A 1 87 ? 17.690 -25.329 -30.279 1.00 43.09 87 ALA A C 1
ATOM 656 O O . ALA A 1 87 ? 17.650 -26.463 -30.772 1.00 43.09 87 ALA A O 1
ATOM 657 N N . PRO A 1 88 ? 18.617 -24.431 -30.659 1.00 38.41 88 PRO A N 1
ATOM 658 C CA . PRO A 1 88 ? 19.749 -24.837 -31.476 1.00 38.41 88 PRO A CA 1
ATOM 659 C C . PRO A 1 88 ? 20.535 -25.893 -30.691 1.00 38.41 88 PRO A C 1
ATOM 661 O O . PRO A 1 88 ? 20.974 -25.644 -29.568 1.00 38.41 88 PRO A O 1
ATOM 664 N N . GLU A 1 89 ? 20.635 -27.096 -31.257 1.00 37.38 89 GLU A N 1
ATOM 665 C CA . GLU A 1 89 ? 21.385 -28.211 -30.685 1.00 37.38 89 GLU A CA 1
ATOM 666 C C . GLU A 1 89 ? 22.809 -27.738 -30.375 1.00 37.38 89 GLU A C 1
ATOM 668 O O . GLU A 1 89 ? 23.549 -27.309 -31.261 1.00 37.38 89 GLU A O 1
ATOM 673 N N . THR A 1 90 ? 23.182 -27.763 -29.096 1.00 35.31 90 THR A N 1
ATOM 674 C CA . THR A 1 90 ? 24.548 -27.485 -28.663 1.00 35.31 90 THR A CA 1
ATOM 675 C C . THR A 1 90 ? 25.421 -28.607 -29.213 1.00 35.31 90 THR A C 1
ATOM 677 O O . THR A 1 90 ? 25.334 -29.751 -28.771 1.00 35.31 90 THR A O 1
ATOM 680 N N . GLN A 1 91 ? 26.198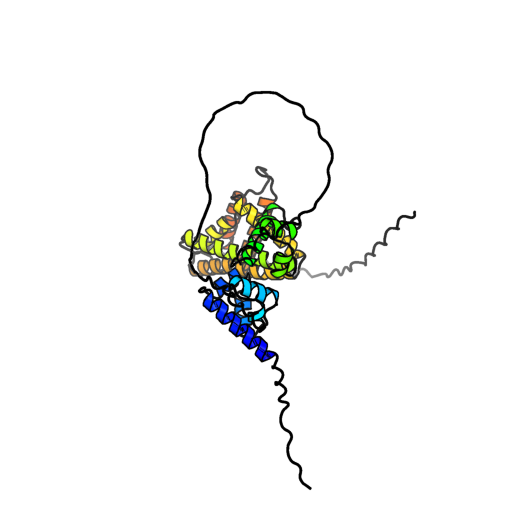 -28.299 -30.247 1.00 30.22 91 GLN A N 1
ATOM 681 C CA . GLN A 1 91 ? 27.075 -29.249 -30.915 1.00 30.22 91 GLN A CA 1
ATOM 682 C C . GLN A 1 91 ? 28.179 -29.682 -29.933 1.00 30.22 91 GLN A C 1
ATOM 684 O O . GLN A 1 91 ? 28.872 -28.811 -29.402 1.00 30.22 91 GLN A O 1
ATOM 689 N N . PRO A 1 92 ? 28.341 -30.984 -29.632 1.00 35.97 92 PRO A N 1
ATOM 690 C CA . PRO A 1 92 ? 29.405 -31.426 -28.751 1.00 35.97 92 PRO A CA 1
ATOM 691 C C . PRO A 1 92 ? 30.759 -31.278 -29.451 1.00 35.97 92 PRO A C 1
ATOM 693 O O . PRO A 1 92 ? 30.927 -31.642 -30.614 1.00 35.97 92 PRO A O 1
ATOM 696 N N . ASP A 1 93 ? 31.679 -30.708 -28.681 1.00 33.94 93 ASP A N 1
ATOM 697 C CA . ASP A 1 93 ? 33.114 -30.530 -28.879 1.00 33.94 93 ASP A CA 1
ATOM 698 C C . ASP A 1 93 ? 33.745 -31.540 -29.857 1.00 33.94 93 ASP A C 1
ATOM 700 O O . ASP A 1 93 ? 33.797 -32.749 -29.606 1.00 33.94 93 ASP A O 1
ATOM 704 N N . SER A 1 94 ? 34.227 -31.044 -30.999 1.00 34.25 94 SER A N 1
ATOM 705 C CA . SER A 1 94 ? 35.050 -31.818 -31.923 1.00 34.25 94 SER A CA 1
ATOM 706 C C . SER A 1 94 ? 36.421 -32.041 -31.287 1.00 34.25 94 SER A C 1
ATOM 708 O O . SER A 1 94 ? 37.329 -31.223 -31.437 1.00 34.25 94 SER A O 1
ATOM 710 N N . GLY A 1 95 ? 36.552 -33.156 -30.568 1.00 30.86 95 GLY A N 1
ATOM 711 C CA . GLY A 1 95 ? 37.808 -33.621 -29.998 1.00 30.86 95 GLY A CA 1
ATOM 712 C C . GLY A 1 95 ? 38.899 -33.752 -31.062 1.00 30.86 95 GLY A C 1
ATOM 713 O O . GLY A 1 95 ? 38.772 -34.515 -32.019 1.00 30.86 95 GLY A O 1
ATOM 714 N N . ILE A 1 96 ? 39.988 -33.012 -30.870 1.00 32.81 96 ILE A N 1
ATOM 715 C CA . ILE A 1 96 ? 41.265 -33.258 -31.541 1.00 32.81 96 ILE A CA 1
ATOM 716 C C . ILE A 1 96 ? 41.946 -34.417 -30.787 1.00 32.81 96 ILE A C 1
ATOM 718 O O . ILE A 1 96 ? 42.116 -34.305 -29.571 1.00 32.81 96 ILE A O 1
ATOM 722 N N . PRO A 1 97 ? 42.341 -35.525 -31.442 1.00 33.94 97 PRO A N 1
ATOM 723 C CA . PRO A 1 97 ? 43.062 -36.602 -30.773 1.00 33.94 97 PRO A CA 1
ATOM 724 C C . PRO A 1 97 ? 44.527 -36.215 -30.544 1.00 33.94 97 PRO A C 1
ATOM 726 O O . PRO A 1 97 ? 45.234 -35.846 -31.481 1.00 33.94 97 PRO A O 1
ATOM 729 N N . THR A 1 98 ? 44.996 -36.345 -29.305 1.00 29.16 98 THR A N 1
ATOM 730 C CA . THR A 1 98 ? 46.421 -36.300 -28.959 1.00 29.16 98 THR A CA 1
ATOM 731 C C . THR A 1 98 ? 47.035 -37.675 -29.220 1.00 29.16 98 THR A C 1
ATOM 733 O O . THR A 1 98 ? 46.779 -38.613 -28.467 1.00 29.16 98 THR A O 1
ATOM 736 N N . GLU A 1 99 ? 47.854 -37.806 -30.265 1.00 31.59 99 GLU A N 1
ATOM 737 C CA . GLU A 1 99 ? 48.744 -38.958 -30.435 1.00 31.59 99 GLU A CA 1
ATOM 738 C C . GLU A 1 99 ? 50.090 -38.695 -29.748 1.00 31.59 99 GLU A C 1
ATOM 740 O O . GLU A 1 99 ? 50.831 -37.769 -30.073 1.00 31.59 99 GLU A O 1
ATOM 745 N N . THR A 1 100 ? 50.395 -39.544 -28.771 1.00 29.47 100 THR A N 1
ATOM 746 C CA . THR A 1 100 ? 51.731 -39.800 -28.230 1.00 29.47 100 THR A CA 1
ATOM 747 C C . THR A 1 100 ? 52.502 -40.752 -29.147 1.00 29.47 100 THR A C 1
ATOM 749 O O . THR A 1 100 ? 51.992 -41.823 -29.468 1.00 29.47 100 THR A O 1
ATOM 752 N N . GLY A 1 101 ? 53.758 -40.424 -29.467 1.00 28.77 101 GLY A N 1
ATOM 753 C CA . GLY A 1 101 ? 54.710 -41.334 -30.110 1.00 28.77 101 GLY A CA 1
ATOM 754 C C . GLY A 1 101 ? 56.132 -40.764 -30.122 1.00 28.77 101 GLY A C 1
ATOM 755 O O . GLY A 1 101 ? 56.444 -39.874 -30.902 1.00 28.77 101 GLY A O 1
ATOM 756 N N . THR A 1 102 ? 56.963 -41.268 -29.214 1.00 28.36 102 THR A N 1
ATOM 757 C CA . THR A 1 102 ? 58.428 -41.136 -29.109 1.00 28.36 102 THR A CA 1
ATOM 758 C C . THR A 1 102 ? 59.166 -41.661 -30.346 1.00 28.36 102 THR A C 1
ATOM 760 O O . THR A 1 102 ? 58.820 -42.748 -30.794 1.00 28.36 102 THR A O 1
ATOM 763 N N . ASP A 1 103 ? 60.216 -40.975 -30.826 1.00 28.83 103 ASP A N 1
ATOM 764 C CA . ASP A 1 103 ? 61.615 -41.445 -30.703 1.00 28.83 103 ASP A CA 1
ATOM 765 C C . ASP A 1 103 ? 62.678 -40.469 -31.276 1.00 28.83 103 ASP A C 1
ATOM 767 O O . ASP A 1 103 ? 62.443 -39.809 -32.283 1.00 28.83 103 ASP A O 1
ATOM 771 N N . THR A 1 104 ? 63.795 -40.383 -30.531 1.00 27.06 104 THR A N 1
ATOM 772 C CA . THR A 1 104 ? 65.243 -40.202 -30.863 1.00 27.06 104 THR A CA 1
ATOM 773 C C . THR A 1 104 ? 65.666 -39.726 -32.285 1.00 27.06 104 THR A C 1
ATOM 775 O O . THR A 1 104 ? 65.067 -40.097 -33.279 1.00 27.06 104 THR A O 1
ATOM 778 N N . ASP A 1 105 ? 66.715 -38.919 -32.532 1.00 27.70 105 ASP A N 1
ATOM 779 C CA . ASP A 1 105 ? 68.059 -38.854 -31.939 1.00 27.70 105 ASP A CA 1
ATOM 780 C C . ASP A 1 105 ? 68.872 -37.615 -32.453 1.00 27.70 105 ASP A C 1
ATOM 782 O O . ASP A 1 105 ? 68.597 -37.078 -33.524 1.00 27.70 105 ASP A O 1
ATOM 786 N N . THR A 1 106 ? 69.907 -37.252 -31.680 1.00 28.39 106 THR A N 1
ATOM 787 C CA . THR A 1 106 ? 71.227 -36.647 -32.017 1.00 28.39 106 THR A CA 1
ATOM 788 C C . THR A 1 106 ? 71.422 -35.205 -32.562 1.00 28.39 106 THR A C 1
ATOM 790 O O . THR A 1 106 ? 71.218 -34.897 -33.730 1.00 28.39 106 THR A O 1
ATOM 793 N N . ASP A 1 107 ? 72.041 -34.377 -31.704 1.00 28.06 107 ASP A N 1
ATOM 794 C CA . ASP A 1 107 ? 73.454 -33.904 -31.758 1.00 28.06 107 ASP A CA 1
ATOM 795 C C . ASP A 1 107 ? 73.750 -32.385 -31.728 1.00 28.06 107 ASP A C 1
ATOM 797 O O . ASP A 1 107 ? 73.119 -31.571 -32.394 1.00 28.06 107 ASP A O 1
ATOM 801 N N . ALA A 1 108 ? 74.851 -32.099 -31.016 1.00 30.19 108 ALA A N 1
ATOM 802 C CA . ALA A 1 108 ? 75.721 -30.919 -30.971 1.00 30.19 108 ALA A CA 1
ATOM 803 C C . ALA A 1 108 ? 75.167 -29.642 -30.298 1.00 30.19 108 ALA A C 1
ATOM 805 O O . ALA A 1 108 ? 74.188 -29.054 -30.726 1.00 30.19 108 ALA A O 1
ATOM 806 N N . GLY A 1 109 ? 75.768 -29.052 -29.261 1.00 27.94 109 GLY A N 1
ATOM 807 C CA . GLY A 1 109 ? 77.062 -29.248 -28.611 1.00 27.94 109 GLY A CA 1
ATOM 808 C C . GLY A 1 109 ? 77.602 -27.887 -28.135 1.00 27.94 109 GLY A C 1
ATOM 809 O O . GLY A 1 109 ? 77.653 -26.947 -28.918 1.00 27.94 109 GLY A O 1
ATOM 810 N N . GLY A 1 110 ? 78.068 -27.787 -26.880 1.00 28.25 110 GLY A N 1
ATOM 811 C CA . GLY A 1 110 ? 79.174 -26.875 -26.536 1.00 28.25 110 GLY A CA 1
ATOM 812 C C . GLY A 1 110 ? 78.942 -25.725 -25.538 1.00 28.25 110 GLY A C 1
ATOM 813 O O . GLY A 1 110 ? 78.672 -24.603 -25.931 1.00 28.25 110 GLY A O 1
ATOM 814 N N . ARG A 1 111 ? 79.253 -26.015 -24.262 1.00 29.97 111 ARG A N 1
ATOM 815 C CA . ARG A 1 111 ? 80.071 -25.231 -23.296 1.00 29.97 111 ARG A CA 1
ATOM 816 C C . ARG A 1 111 ? 79.751 -23.745 -23.002 1.00 29.97 111 ARG A C 1
ATOM 818 O O . ARG A 1 111 ? 80.182 -22.864 -23.726 1.00 29.97 111 ARG A O 1
ATOM 825 N N . GLY A 1 112 ? 79.328 -23.508 -21.753 1.00 25.98 112 GLY A N 1
ATOM 826 C CA . GLY A 1 112 ? 80.204 -22.940 -20.703 1.00 25.98 112 GLY A CA 1
ATOM 827 C C . GLY A 1 112 ? 80.377 -21.408 -20.595 1.00 25.98 112 GLY A C 1
ATOM 828 O O . GLY A 1 112 ? 80.150 -20.692 -21.555 1.00 25.98 112 GLY A O 1
ATOM 829 N N . PRO A 1 113 ? 80.765 -20.884 -19.411 1.00 47.12 113 PRO A N 1
ATOM 830 C CA . PRO A 1 113 ? 79.986 -19.841 -18.731 1.00 47.12 113 PRO A CA 1
ATOM 831 C C . PRO A 1 113 ? 80.761 -18.556 -18.363 1.00 47.12 113 PRO A C 1
ATOM 833 O O . PRO A 1 113 ? 81.988 -18.529 -18.377 1.00 47.12 113 PRO A O 1
ATOM 836 N N . GLY A 1 114 ? 80.029 -17.544 -17.873 1.00 27.12 114 GLY A N 1
ATOM 837 C CA . GLY A 1 114 ? 80.523 -16.600 -16.857 1.00 27.12 114 GLY A CA 1
ATOM 838 C C . GLY A 1 114 ? 80.536 -15.115 -17.237 1.00 27.12 114 GLY A C 1
ATOM 839 O O . GLY A 1 114 ? 80.840 -14.754 -18.367 1.00 27.12 114 GLY A O 1
ATOM 840 N N . GLY A 1 115 ? 80.279 -14.256 -16.239 1.00 27.59 115 GLY A N 1
ATOM 841 C CA . GLY A 1 115 ? 80.823 -12.891 -16.218 1.00 27.59 115 GLY A CA 1
ATOM 842 C C . GLY A 1 115 ? 79.836 -11.732 -16.063 1.00 27.59 115 GLY A C 1
ATOM 843 O O . GLY A 1 115 ? 79.535 -11.044 -17.025 1.00 27.59 115 GLY A O 1
ATOM 844 N N . THR A 1 116 ? 79.390 -11.511 -14.825 1.00 28.80 116 THR A N 1
ATOM 845 C CA . THR A 1 116 ? 79.405 -10.221 -14.096 1.00 28.80 116 THR A CA 1
ATOM 846 C C . THR A 1 116 ? 79.258 -8.885 -14.851 1.00 28.80 116 THR A C 1
ATOM 848 O O . THR A 1 116 ? 80.142 -8.466 -15.588 1.00 28.80 116 THR A O 1
ATOM 851 N N . ASP A 1 117 ? 78.225 -8.150 -14.431 1.00 29.30 117 ASP A N 1
ATOM 852 C CA . ASP A 1 117 ? 78.321 -6.816 -13.814 1.00 29.30 117 ASP A CA 1
ATOM 853 C C . ASP A 1 117 ? 78.918 -5.649 -14.630 1.00 29.30 117 ASP A C 1
ATOM 855 O O . ASP A 1 117 ? 80.133 -5.514 -14.773 1.00 29.30 117 ASP A O 1
ATOM 859 N N . ARG A 1 118 ? 78.040 -4.729 -15.067 1.00 30.05 118 ARG A N 1
ATOM 860 C CA . ARG A 1 118 ? 78.266 -3.269 -15.006 1.00 30.05 118 ARG A CA 1
ATOM 861 C C . ARG A 1 118 ? 77.045 -2.472 -15.473 1.00 30.05 118 ARG A C 1
ATOM 863 O O . ARG A 1 118 ? 76.774 -2.338 -16.661 1.00 30.05 118 ARG A O 1
ATOM 870 N N . GLN A 1 119 ? 76.377 -1.835 -14.519 1.00 32.19 119 GLN A N 1
ATOM 871 C CA . GLN A 1 119 ? 75.908 -0.452 -14.678 1.00 32.19 119 GLN A CA 1
ATOM 872 C C . GLN A 1 119 ? 77.135 0.487 -14.532 1.00 32.19 119 GLN A C 1
ATOM 874 O O . GLN A 1 119 ? 78.106 0.057 -13.902 1.00 32.19 119 GLN A O 1
ATOM 879 N N . PRO A 1 120 ? 77.145 1.752 -15.028 1.00 42.31 120 PRO A N 1
ATOM 880 C CA . PRO A 1 120 ? 76.124 2.726 -14.627 1.00 42.31 120 PRO A CA 1
ATOM 881 C C . PRO A 1 120 ? 75.808 3.913 -15.574 1.00 42.31 120 PRO A C 1
ATOM 883 O O . PRO A 1 120 ? 76.558 4.255 -16.476 1.00 42.31 120 PRO A O 1
ATOM 886 N N . ARG A 1 121 ? 74.733 4.617 -15.175 1.00 29.11 121 ARG A N 1
ATOM 887 C CA . ARG A 1 121 ? 74.493 6.079 -15.238 1.00 29.11 121 ARG A CA 1
ATOM 888 C C . ARG A 1 121 ? 74.318 6.770 -16.598 1.00 29.11 121 ARG A C 1
ATOM 890 O O . ARG A 1 121 ? 75.238 6.842 -17.395 1.00 29.11 121 ARG A O 1
ATOM 897 N N . GLY A 1 122 ? 73.219 7.531 -16.691 1.00 26.02 122 GLY A N 1
ATOM 898 C CA . GLY A 1 122 ? 73.271 8.847 -17.337 1.00 26.02 122 GLY A CA 1
ATOM 899 C C . GLY A 1 122 ? 71.975 9.382 -17.944 1.00 26.02 122 GLY A C 1
ATOM 900 O O . GLY A 1 122 ? 71.852 9.393 -19.153 1.00 26.02 122 GLY A O 1
ATOM 901 N N . LEU A 1 123 ? 71.069 9.865 -17.085 1.00 27.52 123 LEU A N 1
ATOM 902 C CA . LEU A 1 123 ? 70.325 11.134 -17.203 1.00 27.52 123 LEU A CA 1
ATOM 903 C C . LEU A 1 123 ? 69.632 11.538 -18.529 1.00 27.52 123 LEU A C 1
ATOM 905 O O . LEU A 1 123 ? 70.269 11.947 -19.486 1.00 27.52 123 LEU A O 1
ATOM 909 N N . ALA A 1 124 ? 68.300 11.636 -18.403 1.00 26.34 124 ALA A N 1
ATOM 910 C CA . ALA A 1 124 ? 67.454 12.805 -18.693 1.00 26.34 124 ALA A CA 1
ATOM 911 C C . ALA A 1 124 ? 67.333 13.350 -20.132 1.00 26.34 124 ALA A C 1
ATOM 913 O O . ALA A 1 124 ? 68.298 13.778 -20.750 1.00 26.34 124 ALA A O 1
ATOM 914 N N . GLY A 1 125 ? 66.080 13.521 -20.573 1.00 25.59 125 GLY A N 1
ATOM 915 C CA . GLY A 1 125 ? 65.737 14.448 -21.653 1.00 25.59 125 GLY A CA 1
ATOM 916 C C . GLY A 1 125 ? 64.415 14.120 -22.334 1.00 25.59 125 GLY A C 1
ATOM 917 O O . GLY A 1 125 ? 64.374 13.317 -23.253 1.00 25.59 125 GLY A O 1
ATOM 918 N N . ALA A 1 126 ? 63.334 14.741 -21.867 1.00 28.92 126 ALA A N 1
ATOM 919 C CA . ALA A 1 126 ? 62.003 14.679 -22.460 1.00 28.92 126 ALA A CA 1
ATOM 920 C C . ALA A 1 126 ? 61.953 15.258 -23.885 1.00 28.92 126 ALA A C 1
ATOM 922 O O . ALA A 1 126 ? 62.649 16.229 -24.171 1.00 28.92 126 ALA A O 1
ATOM 923 N N . THR A 1 127 ? 61.066 14.724 -24.733 1.00 29.75 127 THR A N 1
ATOM 924 C CA . THR A 1 127 ? 60.269 15.457 -25.745 1.00 29.75 127 THR A CA 1
ATOM 925 C C . THR A 1 127 ? 59.305 14.488 -26.452 1.00 29.75 127 THR A C 1
ATOM 927 O O . THR A 1 127 ? 59.727 13.492 -27.027 1.00 29.75 127 THR A O 1
ATOM 930 N N . GLY A 1 128 ? 57.995 14.768 -26.404 1.00 25.89 128 GLY A N 1
ATOM 931 C CA . GLY A 1 128 ? 57.070 14.379 -27.488 1.00 25.89 128 GLY A CA 1
ATOM 932 C C . GLY A 1 128 ? 57.188 15.379 -28.659 1.00 25.89 128 GLY A C 1
ATOM 933 O O . GLY A 1 128 ? 57.964 16.327 -28.505 1.00 25.89 128 GLY A O 1
ATOM 934 N N . PRO A 1 129 ? 56.418 15.276 -29.773 1.00 40.19 129 PRO A N 1
ATOM 935 C CA . PRO A 1 129 ? 55.088 14.648 -29.877 1.00 40.19 129 PRO A CA 1
ATOM 936 C C . PRO A 1 129 ? 54.782 13.855 -31.190 1.00 40.19 129 PRO A C 1
ATOM 938 O O . PRO A 1 129 ? 55.592 13.795 -32.105 1.00 40.19 129 PRO A O 1
ATOM 941 N N . ALA A 1 130 ? 53.531 13.361 -31.264 1.00 26.91 130 ALA A N 1
ATOM 942 C CA . ALA A 1 130 ? 52.700 13.006 -32.440 1.00 26.91 130 ALA A CA 1
ATOM 943 C C . ALA A 1 130 ? 52.813 11.593 -33.084 1.00 26.91 130 ALA A C 1
ATOM 945 O O . ALA A 1 130 ? 53.871 11.170 -33.530 1.00 26.91 130 ALA A O 1
ATOM 946 N N . GLY A 1 131 ? 51.659 10.890 -33.124 1.00 27.12 131 GLY A N 1
ATOM 947 C CA . GLY A 1 131 ? 51.413 9.530 -33.669 1.00 27.12 131 GLY A CA 1
ATOM 948 C C . GLY A 1 131 ? 51.254 9.461 -35.205 1.00 27.12 131 GLY A C 1
ATOM 949 O O . GLY A 1 131 ? 51.798 10.348 -35.858 1.00 27.12 131 GLY A O 1
ATOM 950 N N . PRO A 1 132 ? 50.514 8.496 -35.827 1.00 39.59 132 PRO A N 1
ATOM 951 C CA . PRO A 1 132 ? 49.379 7.693 -35.316 1.00 39.59 132 PRO A CA 1
ATOM 952 C C . PRO A 1 132 ? 49.384 6.183 -35.734 1.00 39.59 132 PRO A C 1
ATOM 954 O O . PRO A 1 132 ? 50.382 5.675 -36.234 1.00 39.59 132 PRO A O 1
ATOM 957 N N . THR A 1 133 ? 48.220 5.513 -35.598 1.00 26.31 133 THR A N 1
ATOM 958 C CA . THR A 1 133 ? 47.816 4.125 -35.986 1.00 26.31 133 THR A CA 1
ATOM 959 C C . THR A 1 133 ? 47.974 3.078 -34.862 1.00 26.31 133 THR A C 1
ATOM 961 O O . THR A 1 133 ? 48.983 3.066 -34.180 1.00 26.31 133 THR A O 1
ATOM 964 N N . ALA A 1 134 ? 47.021 2.200 -34.523 1.00 31.02 134 ALA A N 1
ATOM 965 C CA . ALA A 1 134 ? 45.786 1.756 -35.166 1.00 31.02 134 ALA A CA 1
ATOM 966 C C . ALA A 1 134 ? 44.730 1.324 -34.117 1.00 31.02 134 ALA A C 1
ATOM 968 O O . ALA A 1 134 ? 45.063 0.899 -33.012 1.00 31.02 134 ALA A O 1
ATOM 969 N N . SER A 1 135 ? 43.454 1.430 -34.501 1.00 31.89 135 SER A N 1
ATOM 970 C CA . SER A 1 135 ? 42.270 0.999 -33.751 1.00 31.89 135 SER A CA 1
ATOM 971 C C . SER A 1 135 ? 42.276 -0.498 -33.424 1.00 31.89 135 SER A C 1
ATOM 973 O O . SER A 1 135 ? 42.213 -1.328 -34.327 1.00 31.89 135 SER A O 1
ATOM 975 N N . GLY A 1 136 ? 42.236 -0.834 -32.134 1.00 29.02 136 GLY A N 1
ATOM 976 C CA . GLY A 1 136 ? 41.720 -2.111 -31.640 1.00 29.02 136 GLY A CA 1
ATOM 977 C C . GLY A 1 136 ? 40.294 -1.902 -31.132 1.00 29.02 136 GLY A C 1
ATOM 978 O O . GLY A 1 136 ? 40.080 -1.099 -30.226 1.00 29.02 136 GLY A O 1
ATOM 979 N N . GLY A 1 137 ? 39.311 -2.566 -31.746 1.00 31.39 137 GLY A N 1
ATOM 980 C CA . GLY A 1 137 ? 37.925 -2.553 -31.269 1.00 31.39 137 GLY A CA 1
ATOM 981 C C . GLY A 1 137 ? 37.807 -3.185 -29.875 1.00 31.39 137 GLY A C 1
ATOM 982 O O . GLY A 1 137 ? 38.630 -4.036 -29.527 1.00 31.39 137 GLY A O 1
ATOM 983 N N . PRO A 1 138 ? 36.817 -2.794 -29.053 1.00 35.34 138 PRO A N 1
ATOM 984 C CA . PRO A 1 138 ? 36.671 -3.370 -27.727 1.00 35.34 138 PRO A CA 1
ATOM 985 C C . PRO A 1 138 ? 36.260 -4.837 -27.859 1.00 35.34 138 PRO A C 1
ATOM 987 O O . PRO A 1 138 ? 35.182 -5.158 -28.360 1.00 35.34 138 PRO A O 1
ATOM 990 N N . ALA A 1 139 ? 37.152 -5.718 -27.404 1.00 32.94 139 ALA A N 1
ATOM 991 C CA . ALA A 1 139 ? 36.865 -7.118 -27.158 1.00 32.94 139 ALA A CA 1
ATOM 992 C C . ALA A 1 139 ? 35.599 -7.220 -26.298 1.00 32.94 139 ALA A C 1
ATOM 994 O O . ALA A 1 139 ? 35.500 -6.611 -25.230 1.00 32.94 139 ALA A O 1
ATOM 995 N N . THR A 1 140 ? 34.611 -7.952 -26.804 1.00 38.56 140 THR A N 1
ATOM 996 C CA . THR A 1 140 ? 33.356 -8.232 -26.117 1.00 38.56 140 THR A CA 1
ATOM 997 C C . THR A 1 140 ? 33.685 -8.975 -24.827 1.00 38.56 140 THR A C 1
ATOM 999 O O . THR A 1 140 ? 34.144 -10.115 -24.858 1.00 38.56 140 THR A O 1
ATOM 1002 N N . ALA A 1 141 ? 33.505 -8.304 -23.689 1.00 34.88 141 ALA A N 1
ATOM 1003 C CA . ALA A 1 141 ? 33.584 -8.954 -22.392 1.00 34.88 141 ALA A CA 1
ATOM 1004 C C . ALA A 1 141 ? 32.536 -10.083 -22.337 1.00 34.88 141 ALA A C 1
ATOM 1006 O O . ALA A 1 141 ? 31.443 -9.915 -22.891 1.00 34.88 141 ALA A O 1
ATOM 1007 N N . PRO A 1 142 ? 32.848 -11.228 -21.707 1.00 37.47 142 PRO A N 1
ATOM 1008 C CA . PRO A 1 142 ? 31.920 -12.346 -21.619 1.00 37.47 142 PRO A CA 1
ATOM 1009 C C . PRO A 1 142 ? 30.625 -11.885 -20.947 1.00 37.47 142 PRO A C 1
ATOM 1011 O O . PRO A 1 142 ? 30.655 -11.222 -19.907 1.00 37.47 142 PRO A O 1
ATOM 1014 N N . ALA A 1 143 ? 29.492 -12.206 -21.578 1.00 44.19 143 ALA A N 1
ATOM 1015 C CA . ALA A 1 143 ? 28.171 -11.963 -21.024 1.00 44.19 143 ALA A CA 1
ATOM 1016 C C . ALA A 1 143 ? 28.114 -12.553 -19.610 1.00 44.19 143 ALA A C 1
ATOM 1018 O O . ALA A 1 143 ? 28.438 -13.724 -19.404 1.00 44.19 143 ALA A O 1
ATOM 1019 N N . ALA A 1 144 ? 27.745 -11.717 -18.638 1.00 41.62 144 ALA A N 1
ATOM 1020 C CA . ALA A 1 144 ? 27.462 -12.168 -17.286 1.00 41.62 144 ALA A CA 1
ATOM 1021 C C . ALA A 1 144 ? 26.454 -13.338 -17.335 1.00 41.62 144 ALA A C 1
ATOM 1023 O O . ALA A 1 144 ? 25.582 -13.337 -18.211 1.00 41.62 144 ALA A O 1
ATOM 1024 N N . PRO A 1 145 ? 26.567 -14.332 -16.436 1.00 41.91 145 PRO A N 1
ATOM 1025 C CA . PRO A 1 145 ? 25.663 -15.479 -16.429 1.00 41.91 145 PRO A CA 1
ATOM 1026 C C . PRO A 1 145 ? 24.198 -15.014 -16.323 1.00 41.91 145 PRO A C 1
ATOM 1028 O O . PRO A 1 145 ? 23.947 -13.982 -15.689 1.00 41.91 145 PRO A O 1
ATOM 1031 N N . PRO A 1 146 ? 23.233 -15.737 -16.927 1.00 46.41 146 PRO A N 1
ATOM 1032 C CA . PRO A 1 146 ? 21.817 -15.406 -16.807 1.00 46.41 146 PRO A CA 1
ATOM 1033 C C . PRO A 1 146 ? 21.427 -15.443 -15.327 1.00 46.41 146 PRO A C 1
ATOM 1035 O O . PRO A 1 146 ? 21.449 -16.482 -14.674 1.00 46.41 146 PRO A O 1
ATOM 1038 N N . SER A 1 147 ? 21.171 -14.264 -14.766 1.00 51.28 147 SER A N 1
ATOM 1039 C CA . SER A 1 147 ? 20.842 -14.107 -13.359 1.00 51.28 147 SER A CA 1
ATOM 1040 C C . SER A 1 147 ? 19.358 -14.384 -13.186 1.00 51.28 147 SER A C 1
ATOM 1042 O O . SER A 1 147 ? 18.540 -13.522 -13.522 1.00 51.28 147 SER A O 1
ATOM 1044 N N . ALA A 1 148 ? 18.998 -15.533 -12.619 1.00 52.66 148 ALA A N 1
ATOM 1045 C CA . ALA A 1 148 ? 17.648 -15.745 -12.119 1.00 52.66 148 ALA A CA 1
ATOM 1046 C C . ALA A 1 148 ? 17.192 -14.500 -11.321 1.00 52.66 148 ALA A C 1
ATOM 1048 O O . ALA A 1 148 ? 17.778 -14.146 -10.296 1.00 52.66 148 ALA A O 1
ATOM 1049 N N . GLY A 1 149 ? 16.178 -13.785 -11.824 1.00 67.81 149 GLY A N 1
ATOM 1050 C CA . GLY A 1 149 ? 15.655 -12.568 -11.184 1.00 67.81 149 GLY A CA 1
ATOM 1051 C C . GLY A 1 149 ? 16.098 -11.229 -11.787 1.00 67.81 149 GLY A C 1
ATOM 1052 O O . GLY A 1 149 ? 15.910 -10.190 -11.141 1.00 67.81 149 GLY A O 1
ATOM 1053 N N . ARG A 1 150 ? 16.607 -11.198 -13.027 1.00 85.94 150 ARG A N 1
ATOM 1054 C CA . ARG A 1 150 ? 16.913 -9.945 -13.737 1.00 85.94 150 ARG A CA 1
ATOM 1055 C C . ARG A 1 150 ? 15.756 -8.931 -13.769 1.00 85.94 150 ARG A C 1
ATOM 1057 O O . ARG A 1 150 ? 16.003 -7.752 -13.495 1.00 85.94 150 ARG A O 1
ATOM 1064 N N . PRO A 1 151 ? 14.492 -9.328 -14.019 1.00 89.06 151 PRO A N 1
ATOM 1065 C CA . PRO A 1 151 ? 13.373 -8.384 -14.048 1.00 89.06 151 PRO A CA 1
ATOM 1066 C C . PRO A 1 151 ? 13.147 -7.709 -12.692 1.00 89.06 151 PRO A C 1
ATOM 1068 O O . PRO A 1 151 ? 12.855 -6.515 -12.625 1.00 89.06 151 PRO A O 1
ATOM 1071 N N . LEU A 1 152 ? 13.325 -8.465 -11.606 1.00 87.81 152 LEU A N 1
ATOM 1072 C CA . LEU A 1 152 ? 13.181 -7.963 -10.245 1.00 87.81 152 LEU A CA 1
ATOM 1073 C C . LEU A 1 152 ? 14.300 -6.980 -9.885 1.00 87.81 152 LEU A C 1
ATOM 1075 O O . LEU A 1 152 ? 14.030 -5.962 -9.252 1.00 87.81 152 LEU A O 1
ATOM 1079 N N . GLN A 1 153 ? 15.538 -7.242 -10.315 1.00 90.94 153 GLN A N 1
ATOM 1080 C CA . GLN A 1 153 ? 16.647 -6.299 -10.144 1.00 90.94 153 GLN A CA 1
ATOM 1081 C C . GLN A 1 153 ? 16.365 -4.968 -10.850 1.00 90.94 153 GLN A C 1
ATOM 1083 O O . GLN A 1 153 ? 16.503 -3.912 -10.236 1.00 90.94 153 GLN A O 1
ATOM 1088 N N . ILE A 1 154 ? 15.914 -5.018 -12.109 1.00 93.50 154 ILE A N 1
ATOM 1089 C CA . ILE A 1 154 ? 15.564 -3.821 -12.886 1.00 93.50 154 ILE A CA 1
ATOM 1090 C C . ILE A 1 154 ? 14.495 -3.001 -12.159 1.00 93.50 154 ILE A C 1
ATOM 1092 O O . ILE A 1 154 ? 14.625 -1.784 -12.018 1.00 93.50 154 ILE A O 1
ATOM 1096 N N . VAL A 1 155 ? 13.456 -3.662 -11.651 1.00 91.75 155 VAL A N 1
ATOM 1097 C CA . VAL A 1 155 ? 12.377 -3.010 -10.904 1.00 91.75 155 VAL A CA 1
ATOM 1098 C C . VAL A 1 155 ? 12.872 -2.391 -9.596 1.00 91.75 155 VAL A C 1
ATOM 1100 O O . VAL A 1 155 ? 12.524 -1.243 -9.316 1.00 91.75 155 VAL A O 1
ATOM 1103 N N . ARG A 1 156 ? 13.713 -3.094 -8.829 1.00 90.25 156 ARG A N 1
ATOM 1104 C CA . ARG A 1 156 ? 14.299 -2.586 -7.576 1.00 90.25 156 ARG A CA 1
ATOM 1105 C C . ARG A 1 156 ? 15.144 -1.336 -7.805 1.00 90.25 156 ARG A C 1
ATOM 1107 O O . ARG A 1 156 ? 14.945 -0.337 -7.117 1.00 90.25 156 ARG A O 1
ATOM 1114 N N . GLU A 1 157 ? 16.028 -1.361 -8.800 1.00 92.94 157 GLU A N 1
ATOM 1115 C CA . GLU A 1 157 ? 16.849 -0.196 -9.146 1.00 92.94 157 GLU A CA 1
ATOM 1116 C C . GLU A 1 157 ? 16.003 0.962 -9.676 1.00 92.94 157 GLU A C 1
ATOM 1118 O O . GLU A 1 157 ? 16.262 2.118 -9.344 1.00 92.94 157 GLU A O 1
ATOM 1123 N N . THR A 1 158 ? 14.942 0.668 -10.432 1.00 91.12 158 THR A N 1
ATOM 1124 C CA . THR A 1 158 ? 13.988 1.690 -10.886 1.00 91.12 158 THR A CA 1
ATOM 1125 C C . THR A 1 158 ? 13.333 2.393 -9.700 1.00 91.12 158 THR A C 1
ATOM 1127 O O . THR A 1 158 ? 13.326 3.621 -9.647 1.00 91.12 158 THR A O 1
ATOM 1130 N N . VAL A 1 159 ? 12.831 1.638 -8.718 1.00 87.88 159 VAL A N 1
ATOM 1131 C CA . VAL A 1 159 ? 12.203 2.204 -7.514 1.00 87.88 159 VAL A CA 1
ATOM 1132 C C . VAL A 1 159 ? 13.198 3.025 -6.701 1.00 87.88 159 VAL A C 1
ATOM 1134 O O . VAL A 1 159 ? 12.866 4.132 -6.278 1.00 87.88 159 VAL A O 1
ATOM 1137 N N . ARG A 1 160 ? 14.424 2.523 -6.514 1.00 88.81 160 ARG A N 1
ATOM 1138 C CA . ARG A 1 160 ? 15.484 3.246 -5.799 1.00 88.81 160 ARG A CA 1
ATOM 1139 C C . ARG A 1 160 ? 15.792 4.587 -6.468 1.00 88.81 160 ARG A C 1
ATOM 1141 O O . ARG A 1 160 ? 15.797 5.616 -5.799 1.00 88.81 160 ARG A O 1
ATOM 1148 N N . LEU A 1 161 ? 15.987 4.589 -7.788 1.00 89.75 161 LEU A N 1
ATOM 1149 C CA . LEU A 1 161 ? 16.266 5.808 -8.550 1.00 89.75 161 LEU A CA 1
ATOM 1150 C C . LEU A 1 161 ? 15.096 6.798 -8.510 1.00 89.75 161 LEU A C 1
ATOM 1152 O O . LEU A 1 161 ? 15.334 7.999 -8.399 1.00 89.75 161 LEU A O 1
ATOM 1156 N N . ILE A 1 162 ? 13.848 6.316 -8.571 1.00 86.06 162 ILE A N 1
ATOM 1157 C CA . ILE A 1 162 ? 12.655 7.168 -8.446 1.00 86.06 162 ILE A CA 1
ATOM 1158 C C . ILE A 1 162 ? 12.610 7.807 -7.056 1.00 86.06 162 ILE A C 1
ATOM 1160 O O . ILE A 1 162 ? 12.403 9.011 -6.954 1.00 86.06 162 ILE A O 1
ATOM 1164 N N . ALA A 1 163 ? 12.872 7.042 -5.996 1.00 80.94 163 ALA A N 1
ATOM 1165 C CA . ALA A 1 163 ? 12.891 7.566 -4.632 1.00 80.94 163 ALA A CA 1
ATOM 1166 C C . ALA A 1 163 ? 13.993 8.621 -4.400 1.00 80.94 163 ALA A C 1
ATOM 1168 O O . ALA A 1 163 ? 13.832 9.500 -3.554 1.00 80.94 163 ALA A O 1
ATOM 1169 N N . GLU A 1 164 ? 15.111 8.533 -5.126 1.00 85.38 164 GLU A N 1
ATOM 1170 C CA . GLU A 1 164 ? 16.244 9.463 -5.017 1.00 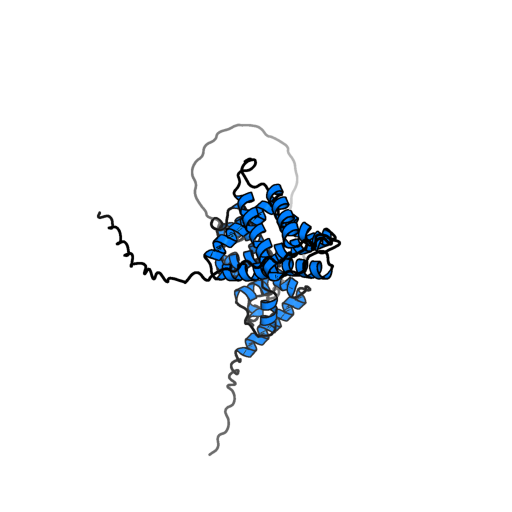85.38 164 GLU A CA 1
ATOM 1171 C C . GLU A 1 164 ? 16.090 10.722 -5.876 1.00 85.38 164 GLU A C 1
ATOM 1173 O O . GLU A 1 164 ? 16.515 11.799 -5.464 1.00 85.38 164 GLU A O 1
ATOM 1178 N N . ARG A 1 165 ? 15.543 10.587 -7.088 1.00 85.56 165 ARG A N 1
ATOM 1179 C CA . ARG A 1 165 ? 15.591 11.635 -8.125 1.00 85.56 165 ARG A CA 1
ATOM 1180 C C . ARG A 1 165 ? 14.214 12.142 -8.551 1.00 85.56 165 ARG A C 1
ATOM 1182 O O . ARG A 1 165 ? 14.134 13.128 -9.277 1.00 85.56 165 ARG A O 1
ATOM 1189 N N . GLY A 1 166 ? 13.148 11.477 -8.117 1.00 77.50 166 GLY A N 1
ATOM 1190 C CA . GLY A 1 166 ? 11.776 11.735 -8.536 1.00 77.50 166 GLY A CA 1
ATOM 1191 C C . GLY A 1 166 ? 11.397 11.016 -9.830 1.00 77.50 166 GLY A C 1
ATOM 1192 O O . GLY A 1 166 ? 12.230 10.701 -10.689 1.00 77.50 166 GLY A O 1
ATOM 1193 N N . PHE A 1 167 ? 10.098 10.777 -9.985 1.00 76.31 167 PHE A N 1
ATOM 1194 C CA . PHE A 1 167 ? 9.522 9.949 -11.050 1.00 76.31 167 PHE A CA 1
ATOM 1195 C C . PHE A 1 167 ? 9.926 10.345 -12.483 1.00 76.31 167 PHE A C 1
ATOM 1197 O O . PHE A 1 167 ? 10.216 9.489 -13.326 1.00 76.31 167 PHE A O 1
ATOM 1204 N N . HIS A 1 168 ? 9.958 11.647 -12.779 1.00 80.88 168 HIS A N 1
ATOM 1205 C CA . HIS A 1 168 ? 10.201 12.168 -14.134 1.00 80.88 168 HIS A CA 1
ATOM 1206 C C . HIS A 1 168 ? 11.686 12.298 -14.488 1.00 80.88 168 HIS A C 1
ATOM 1208 O O . HIS A 1 168 ? 12.030 12.333 -15.669 1.00 80.88 168 HIS A O 1
ATOM 1214 N N . ALA A 1 169 ? 12.574 12.332 -13.492 1.00 85.38 169 ALA A N 1
ATOM 1215 C CA . ALA A 1 169 ? 14.007 12.520 -13.712 1.00 85.38 169 ALA A CA 1
ATOM 1216 C C . ALA A 1 169 ? 14.723 11.234 -14.158 1.00 85.38 169 ALA A C 1
ATOM 1218 O O . ALA A 1 169 ? 15.744 11.299 -14.838 1.00 85.38 169 ALA A O 1
ATOM 1219 N N . VAL A 1 170 ? 14.197 10.063 -13.789 1.00 88.31 170 VAL A N 1
ATOM 1220 C CA . VAL A 1 170 ? 14.832 8.768 -14.071 1.00 88.31 170 VAL A CA 1
ATOM 1221 C C . VAL A 1 170 ? 14.626 8.375 -15.529 1.00 88.31 170 VAL A C 1
ATOM 1223 O O . VAL A 1 170 ? 13.483 8.250 -15.966 1.00 88.31 170 VAL A O 1
ATOM 1226 N N . ARG A 1 171 ? 15.694 8.112 -16.288 1.00 90.69 171 ARG A N 1
ATOM 1227 C CA . ARG A 1 171 ? 15.647 7.599 -17.671 1.00 90.69 171 ARG A CA 1
ATOM 1228 C C . ARG A 1 171 ? 15.981 6.107 -17.725 1.00 90.69 171 ARG A C 1
ATOM 1230 O O . ARG A 1 171 ? 16.670 5.580 -16.861 1.00 90.69 171 ARG A O 1
ATOM 1237 N N . VAL A 1 172 ? 15.567 5.427 -18.800 1.00 91.56 172 VAL A N 1
ATOM 1238 C CA . VAL A 1 172 ? 15.907 4.004 -19.028 1.00 91.56 172 VAL A CA 1
ATOM 1239 C C . VAL A 1 172 ? 17.426 3.784 -19.055 1.00 91.56 172 VAL A C 1
ATOM 1241 O O . VAL A 1 172 ? 17.906 2.767 -18.569 1.00 91.56 172 VAL A O 1
ATOM 1244 N N . ALA A 1 173 ? 18.192 4.759 -19.553 1.00 92.56 173 ALA A N 1
ATOM 1245 C CA . ALA A 1 173 ? 19.654 4.721 -19.529 1.00 92.56 173 ALA A CA 1
ATOM 1246 C C . ALA A 1 173 ? 20.242 4.757 -18.103 1.00 92.56 173 ALA A C 1
ATOM 1248 O O . ALA A 1 173 ? 21.217 4.055 -17.835 1.00 92.56 173 ALA A O 1
ATOM 1249 N N . ASP A 1 174 ? 19.634 5.510 -17.178 1.00 94.31 174 ASP A N 1
ATOM 1250 C CA . ASP A 1 174 ? 20.064 5.543 -15.773 1.00 94.31 174 ASP A CA 1
ATOM 1251 C C . ASP A 1 174 ? 19.836 4.183 -15.109 1.00 94.31 174 ASP A C 1
ATOM 1253 O O . ASP A 1 174 ? 20.702 3.678 -14.397 1.00 94.31 174 ASP A O 1
ATOM 1257 N N . ILE A 1 175 ? 18.687 3.562 -15.397 1.00 94.00 175 ILE A N 1
ATOM 1258 C CA . ILE A 1 175 ? 18.316 2.237 -14.885 1.00 94.00 175 ILE A CA 1
ATOM 1259 C C . ILE A 1 175 ? 19.263 1.175 -15.444 1.00 94.00 175 ILE A C 1
ATOM 1261 O O . ILE A 1 175 ? 19.783 0.358 -14.690 1.00 94.00 175 ILE A O 1
ATOM 1265 N N . ALA A 1 176 ? 19.535 1.212 -16.750 1.00 93.12 176 ALA A N 1
ATOM 1266 C CA . ALA A 1 176 ? 20.481 0.313 -17.402 1.00 93.12 176 ALA A CA 1
ATOM 1267 C C . ALA A 1 176 ? 21.883 0.427 -16.782 1.00 93.12 176 ALA A C 1
ATOM 1269 O O . ALA A 1 176 ? 22.498 -0.587 -16.456 1.00 93.12 176 ALA A O 1
ATOM 1270 N N . THR A 1 177 ? 22.339 1.655 -16.520 1.00 95.50 177 THR A N 1
ATOM 1271 C CA . THR A 1 177 ? 23.613 1.922 -15.836 1.00 95.50 177 THR A CA 1
ATOM 1272 C C . THR A 1 177 ? 23.619 1.347 -14.418 1.00 95.50 177 THR A C 1
ATOM 1274 O O . THR A 1 177 ? 24.539 0.612 -14.067 1.00 95.50 177 THR A O 1
ATOM 1277 N N . ALA A 1 178 ? 22.577 1.602 -13.619 1.00 93.81 178 ALA A N 1
ATOM 1278 C CA . ALA A 1 178 ? 22.453 1.065 -12.259 1.00 93.81 178 ALA A CA 1
ATOM 1279 C C . ALA A 1 178 ? 22.387 -0.474 -12.230 1.00 93.81 178 ALA A C 1
ATOM 1281 O O . ALA A 1 178 ? 22.877 -1.114 -11.305 1.00 93.81 178 ALA A O 1
ATOM 1282 N N . CYS A 1 179 ? 21.826 -1.069 -13.280 1.00 93.50 179 CYS A N 1
ATOM 1283 C CA . CYS A 1 179 ? 21.711 -2.510 -13.474 1.00 93.50 179 CYS A CA 1
ATOM 1284 C C . CYS A 1 179 ? 22.934 -3.143 -14.164 1.00 93.50 179 CYS A C 1
ATOM 1286 O O . CYS A 1 179 ? 22.866 -4.332 -14.499 1.00 93.50 179 CYS A O 1
ATOM 1288 N N . ALA A 1 180 ? 23.997 -2.368 -14.420 1.00 92.69 180 ALA A N 1
ATOM 1289 C CA . ALA A 1 180 ? 25.198 -2.768 -15.155 1.00 92.69 180 ALA A CA 1
ATOM 1290 C C . ALA A 1 180 ? 24.888 -3.449 -16.506 1.00 92.69 180 ALA A C 1
ATOM 1292 O O . ALA A 1 180 ? 25.312 -4.574 -16.767 1.00 92.69 180 ALA A O 1
ATOM 1293 N N . THR A 1 181 ? 24.083 -2.800 -17.355 1.00 92.44 181 THR A N 1
ATOM 1294 C CA . THR A 1 181 ? 23.585 -3.387 -18.613 1.00 92.44 181 THR A CA 1
ATOM 1295 C C . THR A 1 181 ? 23.259 -2.382 -19.695 1.00 92.44 181 THR A C 1
ATOM 1297 O O . THR A 1 181 ? 23.306 -1.175 -19.484 1.00 92.44 181 THR A O 1
ATOM 1300 N N . SER A 1 182 ? 22.889 -2.894 -20.868 1.00 92.75 182 SER A N 1
ATOM 1301 C CA . SER A 1 182 ? 22.393 -2.091 -21.978 1.00 92.75 182 SER A CA 1
ATOM 1302 C C . SER A 1 182 ? 20.914 -1.730 -21.820 1.00 92.75 182 SER A C 1
ATOM 1304 O O . SER A 1 182 ? 20.118 -2.467 -21.233 1.00 92.75 182 SER A O 1
ATOM 1306 N N . THR A 1 183 ? 20.518 -0.610 -22.421 1.00 92.69 183 THR A N 1
ATOM 1307 C CA . THR A 1 183 ? 19.108 -0.224 -22.571 1.00 92.69 183 THR A CA 1
ATOM 1308 C C . THR A 1 183 ? 18.314 -1.266 -23.360 1.00 92.69 183 THR A C 1
ATOM 1310 O O . THR A 1 183 ? 17.164 -1.530 -23.027 1.00 92.69 183 THR A O 1
ATOM 1313 N N . ALA A 1 184 ? 18.936 -1.914 -24.352 1.00 90.31 184 ALA A N 1
ATOM 1314 C CA . ALA A 1 184 ? 18.330 -3.006 -25.111 1.00 90.31 184 ALA A CA 1
ATOM 1315 C C . ALA A 1 184 ? 17.941 -4.193 -24.210 1.00 90.31 184 ALA A C 1
ATOM 1317 O O . ALA A 1 184 ? 16.843 -4.726 -24.347 1.00 90.31 184 ALA A O 1
ATOM 1318 N N . ALA A 1 185 ? 18.784 -4.555 -23.238 1.00 88.44 185 ALA A N 1
ATOM 1319 C CA . ALA A 1 185 ? 18.463 -5.596 -22.263 1.00 88.44 185 ALA A CA 1
ATOM 1320 C C . ALA A 1 185 ? 17.324 -5.185 -21.313 1.00 88.44 185 ALA A C 1
ATOM 1322 O O . ALA A 1 185 ? 16.525 -6.026 -20.914 1.00 88.44 185 ALA A O 1
ATOM 1323 N N . ILE A 1 186 ? 17.189 -3.895 -20.980 1.00 91.06 186 ILE A N 1
ATOM 1324 C CA . ILE A 1 186 ? 16.009 -3.414 -20.242 1.00 91.06 186 ILE A CA 1
ATOM 1325 C C . ILE A 1 186 ? 14.748 -3.578 -21.098 1.00 91.06 186 ILE A C 1
ATOM 1327 O O . ILE A 1 186 ? 13.764 -4.143 -20.622 1.00 91.06 186 ILE A O 1
ATOM 1331 N N . HIS A 1 187 ? 14.796 -3.148 -22.363 1.00 89.31 187 HIS A N 1
ATOM 1332 C CA . HIS A 1 187 ? 13.672 -3.260 -23.299 1.00 89.31 187 HIS A CA 1
ATOM 1333 C C . HIS A 1 187 ? 13.258 -4.706 -23.587 1.00 89.31 187 HIS A C 1
ATOM 1335 O O . HIS A 1 187 ? 12.079 -4.967 -23.821 1.00 89.31 187 HIS A O 1
ATOM 1341 N N . TYR A 1 188 ? 14.202 -5.646 -23.514 1.00 87.38 188 TYR A N 1
ATOM 1342 C CA . TYR A 1 188 ? 13.918 -7.075 -23.611 1.00 87.38 188 TYR A CA 1
ATOM 1343 C C . TYR A 1 188 ? 12.945 -7.554 -22.516 1.00 87.38 188 TYR A C 1
ATOM 1345 O O . TYR A 1 188 ? 12.021 -8.313 -22.803 1.00 87.38 188 TYR A O 1
ATOM 1353 N N . HIS A 1 189 ? 13.095 -7.077 -21.275 1.00 88.06 189 HIS A N 1
ATOM 1354 C CA . HIS A 1 189 ? 12.201 -7.448 -20.168 1.00 88.06 189 HIS A CA 1
ATOM 1355 C C . HIS A 1 189 ? 10.979 -6.529 -20.037 1.00 88.06 189 HIS A C 1
ATOM 1357 O O . HIS A 1 189 ? 9.902 -6.982 -19.642 1.00 88.06 189 HIS A O 1
ATOM 1363 N N . PHE A 1 190 ? 11.142 -5.246 -20.360 1.00 89.69 190 PHE A N 1
ATOM 1364 C CA . PHE A 1 190 ? 10.120 -4.212 -20.236 1.00 89.69 190 PHE A CA 1
ATOM 1365 C C . PHE A 1 190 ? 10.033 -3.424 -21.547 1.00 89.69 190 PHE A C 1
ATOM 1367 O O . PHE A 1 190 ? 10.819 -2.497 -21.746 1.00 89.69 190 PHE A O 1
ATOM 1374 N N . PRO A 1 191 ? 9.084 -3.768 -22.441 1.00 81.88 191 PRO A N 1
ATOM 1375 C CA . PRO A 1 191 ? 9.000 -3.197 -23.786 1.00 81.88 191 PRO A CA 1
ATOM 1376 C C . PRO A 1 191 ? 9.017 -1.667 -23.805 1.00 81.88 191 PRO A C 1
ATOM 1378 O O . PRO A 1 191 ? 9.641 -1.061 -24.677 1.00 81.88 191 PRO A O 1
ATOM 1381 N N . GLY A 1 192 ? 8.401 -1.041 -22.802 1.00 82.75 192 GLY A N 1
ATOM 1382 C CA . GLY A 1 192 ? 8.391 0.398 -22.628 1.00 82.75 192 GLY A CA 1
ATOM 1383 C C . GLY A 1 192 ? 8.543 0.840 -21.177 1.00 82.75 192 GLY A C 1
ATOM 1384 O O . GLY A 1 192 ? 8.505 0.070 -20.213 1.00 82.75 192 GLY A O 1
ATOM 1385 N N . ARG A 1 193 ? 8.702 2.160 -21.036 1.00 80.75 193 ARG A N 1
ATOM 1386 C CA . ARG A 1 193 ? 8.758 2.840 -19.739 1.00 80.75 193 ARG A CA 1
ATOM 1387 C C . ARG A 1 193 ? 7.478 2.599 -18.937 1.00 80.75 193 ARG A C 1
ATOM 1389 O O . ARG A 1 193 ? 7.560 2.417 -17.732 1.00 80.75 193 ARG A O 1
ATOM 1396 N N . ALA A 1 194 ? 6.317 2.599 -19.591 1.00 79.62 194 ALA A N 1
ATOM 1397 C CA . ALA A 1 194 ? 5.031 2.426 -18.922 1.00 79.62 194 ALA A CA 1
ATOM 1398 C C . ALA A 1 194 ? 4.924 1.053 -18.241 1.00 79.62 194 ALA A C 1
ATOM 1400 O O . ALA A 1 194 ? 4.526 0.984 -17.083 1.00 79.62 194 ALA A O 1
ATOM 1401 N N . GLU A 1 195 ? 5.345 -0.019 -18.914 1.00 82.06 195 GLU A N 1
ATOM 1402 C CA . GLU A 1 195 ? 5.340 -1.382 -18.375 1.00 82.06 195 GLU A CA 1
ATOM 1403 C C . GLU A 1 195 ? 6.319 -1.536 -17.213 1.00 82.06 195 GLU A C 1
ATOM 1405 O O . GLU A 1 195 ? 5.995 -2.182 -16.216 1.00 82.06 195 GLU A O 1
ATOM 1410 N N . LEU A 1 196 ? 7.503 -0.926 -17.323 1.00 86.62 196 LEU A N 1
ATOM 1411 C CA . LEU A 1 196 ? 8.471 -0.904 -16.232 1.00 86.62 196 LEU A CA 1
ATOM 1412 C C . LEU A 1 196 ? 7.915 -0.160 -15.015 1.00 86.62 196 LEU A C 1
ATOM 1414 O O . LEU A 1 196 ? 7.980 -0.672 -13.903 1.00 86.62 196 LEU A O 1
ATOM 1418 N N . LEU A 1 197 ? 7.307 1.008 -15.222 1.00 81.19 197 LEU A N 1
ATOM 1419 C CA . LEU A 1 197 ? 6.682 1.776 -14.148 1.00 81.19 197 LEU A CA 1
ATOM 1420 C C . LEU A 1 197 ? 5.516 1.012 -13.515 1.00 81.19 197 LEU A C 1
ATOM 1422 O O . LEU A 1 197 ? 5.433 0.939 -12.294 1.00 81.19 197 LEU A O 1
ATOM 1426 N N . GLU A 1 198 ? 4.654 0.385 -14.316 1.00 82.81 198 GLU A N 1
ATOM 1427 C CA . GLU A 1 198 ? 3.566 -0.467 -13.827 1.00 82.81 198 GLU A CA 1
ATOM 1428 C C . GLU A 1 198 ? 4.108 -1.614 -12.954 1.00 82.81 198 GLU A C 1
ATOM 1430 O O . GLU A 1 198 ? 3.567 -1.913 -11.886 1.00 82.81 198 GLU A O 1
ATOM 1435 N N . ALA A 1 199 ? 5.189 -2.258 -13.398 1.00 86.31 199 ALA A N 1
ATOM 1436 C CA . ALA A 1 199 ? 5.863 -3.320 -12.663 1.00 86.31 199 ALA A CA 1
ATOM 1437 C C . ALA A 1 199 ? 6.492 -2.812 -11.355 1.00 86.31 199 ALA A C 1
ATOM 1439 O O . ALA A 1 199 ? 6.327 -3.453 -10.316 1.00 86.31 199 ALA A O 1
ATOM 1440 N N . SER A 1 200 ? 7.140 -1.647 -11.384 1.00 86.69 200 SER A N 1
ATOM 1441 C CA . SER A 1 200 ? 7.720 -0.993 -10.209 1.00 86.69 200 SER A CA 1
ATOM 1442 C C . SER A 1 200 ? 6.675 -0.591 -9.179 1.00 86.69 200 SER A C 1
ATOM 1444 O O . SER A 1 200 ? 6.850 -0.880 -7.998 1.00 86.69 200 SER A O 1
ATOM 1446 N N . VAL A 1 201 ? 5.562 -0.000 -9.613 1.00 82.50 201 VAL A N 1
ATOM 1447 C CA . VAL A 1 201 ? 4.452 0.385 -8.733 1.00 82.50 201 VAL A CA 1
ATOM 1448 C C . VAL A 1 201 ? 3.844 -0.838 -8.059 1.00 82.50 201 VAL A C 1
ATOM 1450 O O . VAL A 1 201 ? 3.687 -0.848 -6.839 1.00 82.50 201 VAL A O 1
ATOM 1453 N N . ARG A 1 202 ? 3.565 -1.898 -8.826 1.00 84.31 202 ARG A N 1
ATOM 1454 C CA . ARG A 1 202 ? 3.058 -3.161 -8.273 1.00 84.31 202 ARG A CA 1
ATOM 1455 C C . ARG A 1 202 ? 4.017 -3.750 -7.243 1.00 84.31 202 ARG A C 1
ATOM 1457 O O . ARG A 1 202 ? 3.581 -4.166 -6.177 1.00 84.31 202 ARG A O 1
ATOM 1464 N N . TRP A 1 203 ? 5.313 -3.762 -7.546 1.00 84.81 203 TRP A N 1
ATOM 1465 C CA . TRP A 1 203 ? 6.314 -4.266 -6.614 1.00 84.81 203 TRP A CA 1
ATOM 1466 C C . TRP A 1 203 ? 6.358 -3.442 -5.320 1.00 84.81 203 TRP A C 1
ATOM 1468 O O . TRP A 1 203 ? 6.329 -4.025 -4.242 1.00 84.81 203 TRP A O 1
ATOM 1478 N N . CYS A 1 204 ? 6.333 -2.106 -5.399 1.00 82.25 204 CYS A N 1
ATOM 1479 C CA . CYS A 1 204 ? 6.244 -1.244 -4.214 1.00 82.25 204 CYS A CA 1
ATOM 1480 C C . CYS A 1 204 ? 5.009 -1.549 -3.360 1.00 82.25 204 CYS A C 1
ATOM 1482 O O . CYS A 1 204 ? 5.126 -1.674 -2.145 1.00 82.25 204 CYS A O 1
ATOM 1484 N N . MET A 1 205 ? 3.842 -1.689 -3.992 1.00 81.75 205 MET A N 1
ATOM 1485 C CA . MET A 1 205 ? 2.572 -2.017 -3.332 1.00 81.75 205 MET A CA 1
ATOM 1486 C C . MET A 1 205 ? 2.621 -3.370 -2.606 1.00 81.75 205 MET A C 1
ATOM 1488 O O . MET A 1 205 ? 2.157 -3.498 -1.468 1.00 81.75 205 MET A O 1
ATOM 1492 N N . ASP A 1 206 ? 3.200 -4.377 -3.260 1.00 81.69 206 ASP A N 1
ATOM 1493 C CA . ASP A 1 206 ? 3.348 -5.727 -2.717 1.00 81.69 206 ASP A CA 1
ATOM 1494 C C . ASP A 1 206 ? 4.332 -5.776 -1.545 1.00 81.69 206 ASP A C 1
ATOM 1496 O O . ASP A 1 206 ? 4.074 -6.460 -0.549 1.00 81.69 206 ASP A O 1
ATOM 1500 N N . GLU A 1 207 ? 5.455 -5.069 -1.659 1.00 82.06 207 GLU A N 1
ATOM 1501 C CA . GLU A 1 207 ? 6.465 -4.988 -0.603 1.00 82.06 207 GLU A CA 1
ATOM 1502 C C . GLU A 1 207 ? 5.963 -4.192 0.597 1.00 82.06 207 GLU A C 1
ATOM 1504 O O . GLU A 1 207 ? 6.162 -4.620 1.732 1.00 82.06 207 GLU A O 1
ATOM 1509 N N . ASP A 1 208 ? 5.258 -3.084 0.371 1.00 82.69 208 ASP A N 1
ATOM 1510 C CA . ASP A 1 208 ? 4.639 -2.301 1.439 1.00 82.69 208 ASP A CA 1
ATOM 1511 C C . ASP A 1 208 ? 3.614 -3.141 2.217 1.00 82.69 208 ASP A C 1
ATOM 1513 O O . ASP A 1 208 ? 3.676 -3.245 3.445 1.00 82.69 208 ASP A O 1
ATOM 1517 N N . THR A 1 209 ? 2.745 -3.856 1.496 1.00 83.00 209 THR A N 1
ATOM 1518 C CA . THR A 1 209 ? 1.765 -4.764 2.103 1.00 83.00 209 THR A CA 1
ATOM 1519 C C . THR A 1 209 ? 2.435 -5.877 2.909 1.00 83.00 209 THR A C 1
ATOM 1521 O O . THR A 1 209 ? 2.007 -6.171 4.029 1.00 83.00 209 THR A O 1
ATOM 1524 N N . ALA A 1 210 ? 3.483 -6.500 2.364 1.00 82.75 210 ALA A N 1
ATOM 1525 C CA . ALA A 1 210 ? 4.210 -7.569 3.045 1.00 82.75 210 ALA A CA 1
ATOM 1526 C C . ALA A 1 210 ? 4.952 -7.060 4.291 1.00 82.75 210 ALA A C 1
ATOM 1528 O O . ALA A 1 210 ? 4.868 -7.686 5.349 1.00 82.75 210 ALA A O 1
ATOM 1529 N N . SER A 1 211 ? 5.627 -5.914 4.176 1.00 83.50 211 SER A N 1
ATOM 1530 C CA . SER A 1 211 ? 6.351 -5.258 5.266 1.00 83.50 211 SER A CA 1
ATOM 1531 C C . SER A 1 211 ? 5.407 -4.889 6.406 1.00 83.50 211 SER A C 1
ATOM 1533 O O . SER A 1 211 ? 5.642 -5.272 7.552 1.00 83.50 211 SER A O 1
ATOM 1535 N N . ARG A 1 212 ? 4.277 -4.241 6.098 1.00 84.12 212 ARG A N 1
ATOM 1536 C CA . ARG A 1 212 ? 3.253 -3.892 7.089 1.00 84.12 212 ARG A CA 1
ATOM 1537 C C . ARG A 1 212 ? 2.721 -5.124 7.817 1.00 84.12 212 ARG A C 1
ATOM 1539 O O . ARG A 1 212 ? 2.675 -5.136 9.043 1.00 84.12 212 ARG A O 1
ATOM 1546 N N . ALA A 1 213 ? 2.369 -6.179 7.082 1.00 82.75 213 ALA A N 1
ATOM 1547 C CA . ALA A 1 213 ? 1.880 -7.417 7.685 1.00 82.75 213 ALA A CA 1
ATOM 1548 C C . ALA A 1 213 ? 2.926 -8.085 8.597 1.00 82.75 213 ALA A C 1
ATOM 1550 O O . ALA A 1 213 ? 2.565 -8.646 9.630 1.00 82.75 213 ALA A O 1
ATOM 1551 N N . ALA A 1 214 ? 4.213 -8.038 8.238 1.00 84.25 214 ALA A N 1
ATOM 1552 C CA . ALA A 1 214 ? 5.288 -8.550 9.085 1.00 84.25 214 ALA A CA 1
ATOM 1553 C C . ALA A 1 214 ? 5.435 -7.732 10.374 1.00 84.25 214 ALA A C 1
ATOM 1555 O O . ALA A 1 214 ? 5.420 -8.314 11.455 1.00 84.25 214 ALA A O 1
ATOM 1556 N N . ARG A 1 215 ? 5.464 -6.399 10.268 1.00 83.00 215 ARG A N 1
ATOM 1557 C CA . ARG A 1 215 ? 5.602 -5.488 11.414 1.00 83.00 215 ARG A CA 1
ATOM 1558 C C . ARG A 1 215 ? 4.470 -5.625 12.425 1.00 83.00 215 ARG A C 1
ATOM 1560 O O . ARG A 1 215 ? 4.734 -5.672 13.618 1.00 83.00 215 ARG A O 1
ATOM 1567 N N . ILE A 1 216 ? 3.229 -5.750 11.956 1.00 82.12 216 ILE A N 1
ATOM 1568 C CA . ILE A 1 216 ? 2.069 -5.976 12.832 1.00 82.12 216 ILE A CA 1
ATOM 1569 C C . ILE A 1 216 ? 2.211 -7.291 13.605 1.00 82.12 216 ILE A C 1
ATOM 1571 O O . ILE A 1 216 ? 1.957 -7.333 14.806 1.00 82.12 216 ILE A O 1
ATOM 1575 N N . ARG A 1 217 ? 2.632 -8.369 12.927 1.00 83.88 217 ARG A N 1
ATOM 1576 C CA . ARG A 1 217 ? 2.857 -9.663 13.588 1.00 83.88 217 ARG A CA 1
ATOM 1577 C C . ARG A 1 217 ? 3.984 -9.589 14.613 1.00 83.88 217 ARG A C 1
ATOM 1579 O O . ARG A 1 217 ? 3.840 -10.145 15.693 1.00 83.88 217 ARG A O 1
ATOM 1586 N N . GLU A 1 218 ? 5.085 -8.924 14.274 1.00 85.56 218 GLU A N 1
ATOM 1587 C CA . GLU A 1 218 ? 6.236 -8.735 15.166 1.00 85.56 218 GLU A CA 1
ATOM 1588 C C . GLU A 1 218 ? 5.885 -7.905 16.403 1.00 85.56 218 GLU A C 1
ATOM 1590 O O . GLU A 1 218 ? 6.354 -8.222 17.492 1.00 85.56 218 GLU A O 1
ATOM 1595 N N . ALA A 1 219 ? 5.038 -6.884 16.252 1.00 83.88 219 ALA A N 1
ATOM 1596 C CA . ALA A 1 219 ? 4.571 -6.063 17.365 1.00 83.88 219 ALA A CA 1
ATOM 1597 C C . ALA A 1 219 ? 3.703 -6.845 18.367 1.00 83.88 219 ALA A C 1
ATOM 1599 O O . ALA A 1 219 ? 3.546 -6.406 19.502 1.00 83.88 219 ALA A O 1
ATOM 1600 N N . GLY A 1 220 ? 3.151 -8.000 17.970 1.00 82.88 220 GLY A N 1
ATOM 1601 C CA . GLY A 1 220 ? 2.406 -8.875 18.873 1.00 82.88 220 GLY A CA 1
ATOM 1602 C C . GLY A 1 220 ? 1.138 -8.230 19.432 1.00 82.88 220 GLY A C 1
ATOM 1603 O O . GLY A 1 220 ? 0.830 -8.426 20.603 1.00 82.88 220 GLY A O 1
ATOM 1604 N N . ALA A 1 221 ? 0.426 -7.445 18.616 1.00 81.81 221 ALA A N 1
ATOM 1605 C CA . ALA A 1 221 ? -0.779 -6.735 19.037 1.00 81.81 221 ALA A CA 1
ATOM 1606 C C . ALA A 1 221 ? -1.792 -7.674 19.721 1.00 81.81 221 ALA A C 1
ATOM 1608 O O . ALA A 1 221 ? -2.255 -8.650 19.129 1.00 81.81 221 ALA A O 1
ATOM 1609 N N . GLU A 1 222 ? -2.127 -7.357 20.972 1.00 84.44 222 GLU A N 1
ATOM 1610 C CA . GLU A 1 222 ? -2.981 -8.187 21.832 1.00 84.44 222 GLU A CA 1
ATOM 1611 C C . GLU A 1 222 ? -4.460 -8.134 21.414 1.00 84.44 222 GLU A C 1
ATOM 1613 O O . GLU A 1 222 ? -5.189 -9.119 21.534 1.00 84.44 222 GLU A O 1
ATOM 1618 N N . ASP A 1 223 ? -4.894 -6.987 20.884 1.00 90.56 223 ASP A N 1
ATOM 1619 C CA . ASP A 1 223 ? -6.244 -6.737 20.393 1.00 90.56 223 ASP A CA 1
ATOM 1620 C C . ASP A 1 223 ? -6.241 -5.865 19.120 1.00 90.56 223 ASP A C 1
ATOM 1622 O O . ASP A 1 223 ? -5.207 -5.369 18.656 1.00 90.56 223 ASP A O 1
ATOM 1626 N N . ALA A 1 224 ? -7.419 -5.675 18.523 1.00 94.25 224 ALA A N 1
ATOM 1627 C CA . ALA A 1 224 ? -7.566 -4.866 17.316 1.00 94.25 224 ALA A CA 1
ATOM 1628 C C . ALA A 1 224 ? -7.265 -3.372 17.544 1.00 94.25 224 ALA A C 1
ATOM 1630 O O . ALA A 1 224 ? -6.888 -2.672 16.602 1.00 94.25 224 ALA A O 1
ATOM 1631 N N . ALA A 1 225 ? -7.409 -2.869 18.774 1.00 94.44 225 ALA A N 1
ATOM 1632 C CA . ALA A 1 225 ? -7.065 -1.490 19.104 1.00 94.44 225 ALA A CA 1
ATOM 1633 C C . ALA A 1 225 ? -5.545 -1.278 19.101 1.00 94.44 225 ALA A C 1
ATOM 1635 O O . ALA A 1 225 ? -5.069 -0.260 18.595 1.00 94.44 225 ALA A O 1
ATOM 1636 N N . ALA A 1 226 ? -4.782 -2.242 19.614 1.00 93.06 226 ALA A N 1
ATOM 1637 C CA . ALA A 1 226 ? -3.330 -2.271 19.537 1.00 93.06 226 ALA A CA 1
ATOM 1638 C C . ALA A 1 226 ? -2.856 -2.379 18.094 1.00 93.06 226 ALA A C 1
ATOM 1640 O O . ALA A 1 226 ? -2.012 -1.596 17.669 1.00 93.06 226 ALA A O 1
ATOM 1641 N N . GLU A 1 227 ? -3.470 -3.255 17.307 1.00 94.25 227 GLU A N 1
ATOM 1642 C CA . GLU A 1 227 ? -3.130 -3.395 15.895 1.00 94.25 227 GLU A CA 1
ATOM 1643 C C . GLU A 1 227 ? -3.377 -2.102 15.102 1.00 94.25 227 GLU A C 1
ATOM 1645 O O . GLU A 1 227 ? -2.540 -1.703 14.291 1.00 94.25 227 GLU A O 1
ATOM 1650 N N . LEU A 1 228 ? -4.482 -1.395 15.365 1.00 95.31 228 LEU A N 1
ATOM 1651 C CA . LEU A 1 228 ? -4.762 -0.113 14.716 1.00 95.31 228 LEU A CA 1
ATOM 1652 C C . LEU A 1 228 ? -3.767 0.985 15.131 1.00 95.31 228 LEU A C 1
ATOM 1654 O O . LEU A 1 228 ? -3.377 1.805 14.298 1.00 95.31 228 LEU A O 1
ATOM 1658 N N . ARG A 1 229 ? -3.319 0.986 16.393 1.00 94.94 229 ARG A N 1
ATOM 1659 C CA . ARG A 1 229 ? -2.261 1.891 16.877 1.00 94.94 229 ARG A CA 1
ATOM 1660 C C . ARG A 1 229 ? -0.927 1.624 16.180 1.00 94.94 229 ARG A C 1
ATOM 1662 O O . ARG A 1 229 ? -0.289 2.574 15.726 1.00 94.94 229 ARG A O 1
ATOM 1669 N N . GLU A 1 230 ? -0.551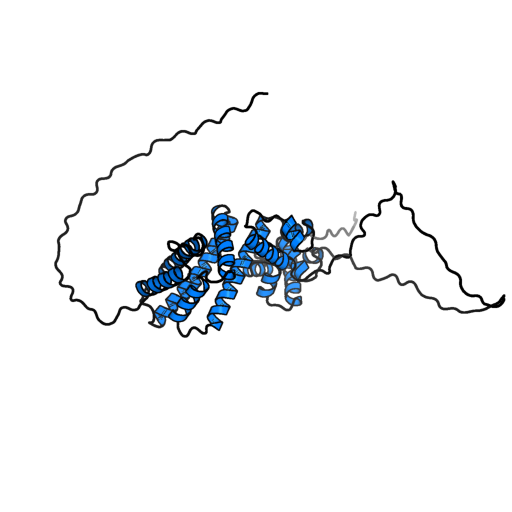 0.359 16.014 1.00 93.94 230 GLU A N 1
ATOM 1670 C CA . GLU A 1 230 ? 0.656 -0.027 15.272 1.00 93.94 230 GLU A CA 1
ATOM 1671 C C . GLU A 1 230 ? 0.568 0.367 13.795 1.00 93.94 230 GLU A C 1
ATOM 1673 O O . GLU A 1 230 ? 1.521 0.905 13.230 1.00 93.94 230 GLU A O 1
ATOM 1678 N N . LEU A 1 231 ? -0.600 0.197 13.168 1.00 93.50 231 LEU A N 1
ATOM 1679 C CA . LEU A 1 231 ? -0.842 0.686 11.810 1.00 93.50 231 LEU A CA 1
ATOM 1680 C C . LEU A 1 231 ? -0.622 2.198 11.692 1.00 93.50 231 LEU A C 1
ATOM 1682 O O . LEU A 1 231 ? 0.052 2.651 10.766 1.00 93.50 231 LEU A O 1
ATOM 1686 N N . ILE A 1 232 ? -1.146 2.981 12.635 1.00 95.56 232 ILE A N 1
ATOM 1687 C CA . ILE A 1 232 ? -0.941 4.434 12.667 1.00 95.56 232 ILE A CA 1
ATOM 1688 C C . ILE A 1 232 ? 0.545 4.769 12.859 1.00 95.56 232 ILE A C 1
ATOM 1690 O O . ILE A 1 232 ? 1.073 5.643 12.167 1.00 95.56 232 ILE A O 1
ATOM 1694 N N . ALA A 1 233 ? 1.247 4.060 13.747 1.00 93.19 233 ALA A N 1
ATOM 1695 C CA . ALA A 1 233 ? 2.677 4.256 13.975 1.00 93.19 233 ALA A CA 1
ATOM 1696 C C . ALA A 1 233 ? 3.511 3.983 12.712 1.00 93.19 233 ALA A C 1
ATOM 1698 O O . ALA A 1 233 ? 4.382 4.787 12.368 1.00 93.19 233 ALA A O 1
ATOM 1699 N N . LEU A 1 234 ? 3.202 2.907 11.981 1.00 91.38 234 LEU A N 1
ATOM 1700 C CA . LEU A 1 234 ? 3.865 2.557 10.721 1.00 91.38 234 LEU A CA 1
ATOM 1701 C C . LEU A 1 234 ? 3.666 3.628 9.644 1.00 91.38 234 LEU A C 1
ATOM 1703 O O . LEU A 1 234 ? 4.615 3.954 8.929 1.00 91.38 234 LEU A O 1
ATOM 1707 N N . GLN A 1 235 ? 2.470 4.217 9.578 1.00 93.50 235 GLN A N 1
ATOM 1708 C CA . GLN A 1 235 ? 2.140 5.275 8.623 1.00 93.50 235 GLN A CA 1
ATOM 1709 C C . GLN A 1 235 ? 2.675 6.662 9.027 1.00 93.50 235 GLN A C 1
ATOM 1711 O O . GLN A 1 235 ? 2.660 7.576 8.206 1.00 93.50 235 GLN A O 1
ATOM 1716 N N . THR A 1 236 ? 3.179 6.848 10.251 1.00 95.38 236 THR A N 1
ATOM 1717 C CA . THR A 1 236 ? 3.690 8.146 10.726 1.00 95.38 236 THR A CA 1
ATOM 1718 C C . THR A 1 236 ? 5.135 8.395 10.223 1.00 95.38 236 THR A C 1
ATOM 1720 O O . THR A 1 236 ? 6.019 7.610 10.572 1.00 95.38 236 THR A O 1
ATOM 1723 N N . PRO A 1 237 ? 5.448 9.475 9.467 1.00 93.94 237 PRO A N 1
ATOM 1724 C CA . PRO A 1 237 ? 6.761 9.712 8.826 1.00 93.94 237 PRO A CA 1
ATOM 1725 C C . PRO A 1 237 ? 7.941 10.100 9.758 1.00 93.94 237 PRO A C 1
ATOM 1727 O O . PRO A 1 237 ? 8.651 11.079 9.510 1.00 93.94 237 PRO A O 1
ATOM 1730 N N . ARG A 1 238 ? 8.206 9.341 10.828 1.00 91.88 238 ARG A N 1
ATOM 1731 C CA . ARG A 1 238 ? 9.250 9.677 11.823 1.00 91.88 238 ARG A CA 1
ATOM 1732 C C . ARG A 1 238 ? 10.676 9.487 11.308 1.00 91.88 238 ARG A C 1
ATOM 1734 O O . ARG A 1 238 ? 11.549 10.318 11.556 1.00 91.88 238 ARG A O 1
ATOM 1741 N N . SER A 1 239 ? 10.925 8.408 10.571 1.00 90.38 239 SER A N 1
ATOM 1742 C CA . SER A 1 239 ? 12.251 8.092 10.025 1.00 90.38 239 SER A CA 1
ATOM 1743 C C . SER A 1 239 ? 12.442 8.613 8.598 1.00 90.38 239 SER A C 1
ATOM 1745 O O . SER A 1 239 ? 11.490 8.719 7.827 1.00 90.38 239 SER A O 1
ATOM 1747 N N . GLU A 1 240 ? 13.696 8.851 8.194 1.00 86.94 240 GLU A N 1
ATOM 1748 C CA . GLU A 1 240 ? 14.027 9.143 6.787 1.00 86.94 240 GLU A CA 1
ATOM 1749 C C . GLU A 1 240 ? 13.539 8.042 5.835 1.00 86.94 240 GLU A C 1
ATOM 1751 O O . GLU A 1 240 ? 13.142 8.322 4.707 1.00 86.94 240 GLU A O 1
ATOM 1756 N N . GLN A 1 241 ? 13.530 6.784 6.285 1.00 84.62 241 GLN A N 1
ATOM 1757 C CA . GLN A 1 241 ? 13.018 5.678 5.484 1.00 84.62 241 GLN A CA 1
ATOM 1758 C C . GLN A 1 241 ? 11.511 5.802 5.228 1.00 84.62 241 GLN A C 1
ATOM 1760 O O . GLN A 1 241 ? 11.087 5.675 4.081 1.00 84.62 241 GLN A O 1
ATOM 1765 N N . GLN A 1 242 ? 10.716 6.095 6.260 1.00 87.81 242 GLN A N 1
ATOM 1766 C CA . GLN A 1 242 ? 9.275 6.324 6.106 1.00 87.81 242 GLN A CA 1
ATOM 1767 C C . GLN A 1 242 ? 9.000 7.572 5.263 1.00 87.81 242 GLN A C 1
ATOM 1769 O O . GLN A 1 242 ? 8.138 7.544 4.390 1.00 87.81 242 GLN A O 1
ATOM 1774 N N . ARG A 1 243 ? 9.770 8.653 5.450 1.00 89.81 243 ARG A N 1
ATOM 1775 C CA . ARG A 1 243 ? 9.661 9.848 4.599 1.00 89.81 243 ARG A CA 1
ATOM 1776 C C . ARG A 1 243 ? 9.935 9.530 3.131 1.00 89.81 243 ARG A C 1
ATOM 1778 O O . ARG A 1 243 ? 9.168 9.952 2.272 1.00 89.81 243 ARG A O 1
ATOM 1785 N N . ARG A 1 244 ? 10.984 8.755 2.826 1.00 84.00 244 ARG A N 1
ATOM 1786 C CA . ARG A 1 244 ? 11.264 8.294 1.454 1.00 84.00 244 ARG A CA 1
ATOM 1787 C C . ARG A 1 244 ? 10.113 7.473 0.878 1.00 84.00 244 ARG A C 1
ATOM 1789 O O . ARG A 1 244 ? 9.735 7.709 -0.264 1.00 84.00 244 ARG A O 1
ATOM 1796 N N . GLN A 1 245 ? 9.539 6.554 1.654 1.00 83.50 245 GLN A N 1
ATOM 1797 C CA . GLN A 1 245 ? 8.379 5.763 1.221 1.00 83.50 245 GLN A CA 1
ATOM 1798 C C . GLN A 1 245 ? 7.181 6.657 0.883 1.00 83.50 245 GLN A C 1
ATOM 1800 O O . GLN A 1 245 ? 6.589 6.510 -0.183 1.00 83.50 245 GLN A O 1
ATOM 1805 N N . TRP A 1 246 ? 6.869 7.635 1.732 1.00 88.88 246 TRP A N 1
ATOM 1806 C CA . TRP A 1 246 ? 5.786 8.581 1.470 1.00 88.88 246 TRP A CA 1
ATOM 1807 C C . TRP A 1 246 ? 6.032 9.471 0.246 1.00 88.88 246 TRP A C 1
ATOM 1809 O O . TRP A 1 246 ? 5.098 9.708 -0.515 1.00 88.88 246 TRP A O 1
ATOM 1819 N N . ARG A 1 247 ? 7.271 9.910 -0.017 1.00 87.00 247 ARG A N 1
ATOM 1820 C CA . ARG A 1 247 ? 7.597 10.653 -1.253 1.00 87.00 247 ARG A CA 1
ATOM 1821 C C . ARG A 1 247 ? 7.308 9.827 -2.510 1.00 87.00 247 ARG A C 1
ATOM 1823 O O . ARG A 1 247 ? 6.748 10.357 -3.463 1.00 87.00 247 ARG A O 1
ATOM 1830 N N . VAL A 1 248 ? 7.616 8.526 -2.491 1.00 83.12 248 VAL A N 1
ATOM 1831 C CA . VAL A 1 248 ? 7.265 7.612 -3.594 1.00 83.12 248 VAL A CA 1
ATOM 1832 C C . VAL A 1 248 ? 5.746 7.531 -3.779 1.00 83.12 248 VAL A C 1
ATOM 1834 O O . VAL A 1 248 ? 5.273 7.547 -4.914 1.00 83.12 248 VAL A O 1
ATOM 1837 N N . TRP A 1 249 ? 4.970 7.494 -2.689 1.00 86.88 249 TRP A N 1
ATOM 1838 C CA . TRP A 1 249 ? 3.505 7.521 -2.760 1.00 86.88 249 TRP A CA 1
ATOM 1839 C C . TRP A 1 249 ? 2.957 8.835 -3.324 1.00 86.88 249 TRP A C 1
ATOM 1841 O O . TRP A 1 249 ? 2.069 8.785 -4.171 1.00 86.88 249 TRP A O 1
ATOM 1851 N N . LEU A 1 250 ? 3.507 9.988 -2.931 1.00 88.56 250 LEU A N 1
ATOM 1852 C CA . LEU A 1 250 ? 3.112 11.294 -3.477 1.00 88.56 250 LEU A CA 1
ATOM 1853 C C . LEU A 1 250 ? 3.360 11.379 -4.989 1.00 88.56 250 LEU A C 1
ATOM 1855 O O . LEU A 1 250 ? 2.457 11.751 -5.745 1.00 88.56 250 LEU A O 1
ATOM 1859 N N . ASP A 1 251 ? 4.549 10.971 -5.439 1.00 85.25 251 ASP A N 1
ATOM 1860 C CA . ASP A 1 251 ? 4.892 10.892 -6.863 1.00 85.25 251 ASP A CA 1
ATOM 1861 C C . ASP A 1 251 ? 3.922 9.969 -7.613 1.00 85.25 251 ASP A C 1
ATOM 1863 O O . ASP A 1 251 ? 3.437 10.298 -8.702 1.00 85.25 251 ASP A O 1
ATOM 1867 N N . LEU A 1 252 ? 3.592 8.829 -7.003 1.00 84.06 252 LEU A N 1
ATOM 1868 C CA . LEU A 1 252 ? 2.660 7.868 -7.567 1.00 84.06 252 LEU A CA 1
ATOM 1869 C C . LEU A 1 252 ? 1.231 8.409 -7.649 1.00 84.06 252 LEU A C 1
ATOM 1871 O O . LEU A 1 252 ? 0.567 8.170 -8.653 1.00 84.06 252 LEU A O 1
ATOM 1875 N N . TRP A 1 253 ? 0.733 9.127 -6.643 1.00 89.38 253 TRP A N 1
ATOM 1876 C CA . TRP A 1 253 ? -0.602 9.732 -6.688 1.00 89.38 253 TRP A CA 1
ATOM 1877 C C . TRP A 1 253 ? -0.691 10.795 -7.775 1.00 89.38 253 TRP A C 1
ATOM 1879 O O . TRP A 1 253 ? -1.655 10.819 -8.543 1.00 89.38 253 TRP A O 1
ATOM 1889 N N . ALA A 1 254 ? 0.345 11.627 -7.889 1.00 89.25 254 ALA A N 1
ATOM 1890 C CA . ALA A 1 254 ? 0.439 12.610 -8.955 1.00 89.25 254 ALA A CA 1
ATOM 1891 C C . ALA A 1 254 ? 0.413 11.928 -10.333 1.00 89.25 254 ALA A C 1
ATOM 1893 O O . ALA A 1 254 ? -0.252 12.411 -11.249 1.00 89.25 254 ALA A O 1
ATOM 1894 N N . GLU A 1 255 ? 1.103 10.796 -10.493 1.00 85.75 255 GLU A N 1
ATOM 1895 C CA . GLU A 1 255 ? 1.081 10.032 -11.742 1.00 85.75 255 GLU A CA 1
ATOM 1896 C C . GLU A 1 255 ? -0.242 9.298 -11.987 1.00 85.75 255 GLU A C 1
ATOM 1898 O O . GLU A 1 255 ? -0.754 9.312 -13.106 1.00 85.75 255 GLU A O 1
ATOM 1903 N N . ALA A 1 256 ? -0.844 8.714 -10.954 1.00 87.88 256 ALA A N 1
ATOM 1904 C CA . ALA A 1 256 ? -2.147 8.059 -11.020 1.00 87.88 256 ALA A CA 1
ATOM 1905 C C . ALA A 1 256 ? -3.247 9.021 -11.495 1.00 87.88 256 ALA A C 1
ATOM 1907 O O . ALA A 1 256 ? -4.126 8.618 -12.255 1.00 87.88 256 ALA A O 1
ATOM 1908 N N . ALA A 1 257 ? -3.161 10.299 -11.111 1.00 89.94 257 ALA A N 1
ATOM 1909 C CA . ALA A 1 257 ? -4.070 11.347 -11.569 1.00 89.94 257 ALA A CA 1
ATOM 1910 C C . ALA A 1 257 ? -3.926 11.683 -13.068 1.00 89.94 257 ALA A C 1
ATOM 1912 O O . ALA A 1 257 ? -4.840 12.260 -13.654 1.00 89.94 257 ALA A O 1
ATOM 1913 N N . ARG A 1 258 ? -2.800 11.324 -13.702 1.00 87.62 258 ARG A N 1
ATOM 1914 C CA . ARG A 1 258 ? -2.512 11.597 -15.124 1.00 87.62 258 ARG A CA 1
ATOM 1915 C C . ARG A 1 258 ? -2.590 10.357 -16.017 1.00 87.62 258 ARG A C 1
ATOM 1917 O O . ARG A 1 258 ? -2.878 10.480 -17.205 1.00 87.62 258 ARG A O 1
ATOM 1924 N N . SER A 1 259 ? -2.334 9.170 -15.470 1.00 83.69 259 SER A N 1
ATOM 1925 C CA . SER A 1 259 ? -2.242 7.910 -16.212 1.00 83.69 259 SER A CA 1
ATOM 1926 C C . SER A 1 259 ? -3.333 6.932 -15.789 1.00 83.69 259 SER A C 1
ATOM 1928 O O . SER A 1 259 ? -3.341 6.437 -14.665 1.00 83.69 259 SER A O 1
ATOM 1930 N N . THR A 1 260 ? -4.225 6.564 -16.714 1.00 86.00 260 THR A N 1
ATOM 1931 C CA . THR A 1 260 ? -5.316 5.611 -16.430 1.00 86.00 260 THR A CA 1
ATOM 1932 C C . THR A 1 260 ? -4.814 4.219 -16.035 1.00 86.00 260 THR A C 1
ATOM 1934 O O . THR A 1 260 ? -5.465 3.531 -15.250 1.00 86.00 260 THR A O 1
ATOM 1937 N N . ALA A 1 261 ? -3.661 3.784 -16.552 1.00 80.38 261 ALA A N 1
ATOM 1938 C CA . ALA A 1 261 ? -3.071 2.494 -16.202 1.00 80.38 261 ALA A CA 1
ATOM 1939 C C . ALA A 1 261 ? -2.562 2.478 -14.754 1.00 80.38 261 ALA A C 1
ATOM 1941 O O . ALA A 1 261 ? -2.897 1.565 -13.999 1.00 80.38 261 ALA A O 1
ATOM 1942 N N . ILE A 1 262 ? -1.827 3.519 -14.358 1.00 83.56 262 ILE A N 1
ATOM 1943 C CA . ILE A 1 262 ? -1.333 3.682 -12.987 1.00 83.56 262 ILE A CA 1
ATOM 1944 C C . ILE A 1 262 ? -2.489 3.964 -12.021 1.00 83.56 262 ILE A C 1
ATOM 1946 O O . ILE A 1 262 ? -2.526 3.394 -10.934 1.00 83.56 262 ILE A O 1
ATOM 1950 N N . GLY A 1 263 ? -3.485 4.747 -12.442 1.00 86.81 263 GLY A N 1
ATOM 1951 C CA . GLY A 1 263 ? -4.710 4.995 -11.684 1.00 86.81 263 GLY A CA 1
ATOM 1952 C C . GLY A 1 263 ? -5.465 3.714 -11.326 1.00 86.81 263 GLY A C 1
ATOM 1953 O O . GLY A 1 263 ? -5.903 3.562 -10.190 1.00 86.81 263 GLY A O 1
ATOM 1954 N N . ARG A 1 264 ? -5.555 2.738 -12.241 1.00 86.75 264 ARG A N 1
ATOM 1955 C CA . ARG A 1 264 ? -6.153 1.425 -11.928 1.00 86.75 264 ARG A CA 1
ATOM 1956 C C . ARG A 1 264 ? -5.370 0.667 -10.854 1.00 86.75 264 ARG A C 1
ATOM 1958 O O . ARG A 1 264 ? -5.982 0.171 -9.915 1.00 86.75 264 ARG A O 1
ATOM 1965 N N . LEU A 1 265 ? -4.038 0.625 -10.954 1.00 82.62 265 LEU A N 1
ATOM 1966 C CA . LEU A 1 265 ? -3.205 -0.010 -9.925 1.00 82.62 265 LEU A CA 1
ATOM 1967 C C . LEU A 1 265 ? -3.354 0.668 -8.563 1.00 82.62 265 LEU A C 1
ATOM 1969 O O . LEU A 1 265 ? -3.460 -0.006 -7.542 1.00 82.62 265 LEU A O 1
ATOM 1973 N N . HIS A 1 266 ? -3.375 2.002 -8.553 1.00 87.06 266 HIS A N 1
ATOM 1974 C CA . HIS A 1 266 ? -3.589 2.789 -7.344 1.00 87.06 266 HIS A CA 1
ATOM 1975 C C . HIS A 1 266 ? -4.924 2.445 -6.682 1.00 87.06 266 HIS A C 1
ATOM 1977 O O . HIS A 1 266 ? -4.943 2.187 -5.480 1.00 87.06 266 HIS A O 1
ATOM 1983 N N . VAL A 1 267 ? -6.011 2.362 -7.455 1.00 88.50 267 VAL A N 1
ATOM 1984 C CA . VAL A 1 267 ? -7.340 1.987 -6.947 1.00 88.50 267 VAL A CA 1
ATOM 1985 C C . VAL A 1 267 ? -7.337 0.587 -6.335 1.00 88.50 267 VAL A C 1
ATOM 1987 O O . VAL A 1 267 ? -7.878 0.407 -5.241 1.00 88.50 267 VAL A O 1
ATOM 1990 N N . ASP A 1 268 ? -6.734 -0.393 -7.008 1.00 86.38 268 ASP A N 1
ATOM 1991 C CA . ASP A 1 268 ? -6.675 -1.775 -6.521 1.00 86.38 268 ASP A CA 1
ATOM 1992 C C . ASP A 1 268 ? -5.896 -1.868 -5.203 1.00 86.38 268 ASP A C 1
ATOM 1994 O O . ASP A 1 268 ? -6.364 -2.470 -4.231 1.00 86.38 268 ASP A O 1
ATOM 1998 N N . TYR A 1 269 ? -4.755 -1.187 -5.126 1.00 85.62 269 TYR A N 1
ATOM 1999 C CA . TYR A 1 269 ? -3.961 -1.110 -3.908 1.00 85.62 269 TYR A CA 1
ATOM 2000 C C . TYR A 1 269 ? -4.686 -0.393 -2.769 1.00 85.62 269 TYR A C 1
ATOM 2002 O O . TYR A 1 269 ? -4.746 -0.909 -1.654 1.00 85.62 269 TYR A O 1
ATOM 2010 N N . TYR A 1 270 ? -5.298 0.766 -3.031 1.00 88.56 270 TYR A N 1
ATOM 2011 C CA . TYR A 1 270 ? -6.042 1.491 -2.000 1.00 88.56 270 TYR A CA 1
ATOM 2012 C C . TYR A 1 270 ? -7.232 0.697 -1.486 1.00 88.56 270 TYR A C 1
ATOM 2014 O O . TYR A 1 270 ? -7.561 0.768 -0.303 1.00 88.56 270 TYR A O 1
ATOM 2022 N N . ARG A 1 271 ? -7.889 -0.071 -2.360 1.00 90.06 271 ARG A N 1
ATOM 2023 C CA . ARG A 1 271 ? -8.946 -0.995 -1.953 1.00 90.06 271 ARG A CA 1
ATOM 2024 C C . ARG A 1 271 ? -8.395 -2.045 -0.994 1.00 90.06 271 ARG A C 1
ATOM 2026 O O . ARG A 1 271 ? -9.005 -2.272 0.048 1.00 90.06 271 ARG A O 1
ATOM 2033 N N . GLN A 1 272 ? -7.253 -2.655 -1.305 1.00 88.50 272 GLN A N 1
ATOM 2034 C CA . GLN A 1 272 ? -6.610 -3.635 -0.426 1.00 88.50 272 GLN A CA 1
ATOM 2035 C C . GLN A 1 272 ? -6.198 -3.020 0.919 1.00 88.50 272 GLN A C 1
ATOM 2037 O O . GLN A 1 272 ? -6.448 -3.609 1.975 1.00 88.50 272 GLN A O 1
ATOM 2042 N N . TRP A 1 273 ? -5.620 -1.819 0.895 1.00 90.62 273 TRP A N 1
ATOM 2043 C CA . TRP A 1 273 ? -5.245 -1.086 2.100 1.00 90.62 273 TRP A CA 1
ATOM 2044 C C . TRP A 1 273 ? -6.463 -0.787 2.982 1.00 90.62 273 TRP A C 1
ATOM 2046 O O . TRP A 1 273 ? -6.496 -1.185 4.146 1.00 90.62 273 TRP A O 1
ATOM 2056 N N . ARG A 1 274 ? -7.522 -0.203 2.410 1.00 93.88 274 ARG A N 1
ATOM 2057 C CA . ARG A 1 274 ? -8.781 0.063 3.127 1.00 93.88 274 ARG A CA 1
ATOM 2058 C C . ARG A 1 274 ? -9.429 -1.209 3.658 1.00 93.88 274 ARG A C 1
ATOM 2060 O O . ARG A 1 274 ? -9.934 -1.198 4.771 1.00 93.88 274 ARG A O 1
ATOM 2067 N N . THR A 1 275 ? -9.372 -2.308 2.905 1.00 93.31 275 THR A N 1
ATOM 2068 C CA . THR A 1 275 ? -9.881 -3.615 3.356 1.00 93.31 275 THR A CA 1
ATOM 2069 C C . THR A 1 275 ? -9.121 -4.107 4.585 1.00 93.31 275 THR A C 1
ATOM 2071 O O . THR A 1 275 ? -9.735 -4.610 5.520 1.00 93.31 275 THR A O 1
ATOM 2074 N N . THR A 1 276 ? -7.799 -3.915 4.615 1.00 91.56 276 THR A N 1
ATOM 2075 C CA . THR A 1 276 ? -6.962 -4.275 5.771 1.00 91.56 276 THR A CA 1
ATOM 2076 C C . THR A 1 276 ? -7.391 -3.491 7.011 1.00 91.56 276 THR A C 1
ATOM 2078 O O . THR A 1 276 ? -7.644 -4.086 8.053 1.00 91.56 276 THR A O 1
ATOM 2081 N N . VAL A 1 277 ? -7.547 -2.169 6.892 1.00 95.62 277 VAL A N 1
ATOM 2082 C CA . VAL A 1 277 ? -7.991 -1.311 8.004 1.00 95.62 277 VAL A CA 1
ATOM 2083 C C . VAL A 1 277 ? -9.422 -1.650 8.443 1.00 95.62 277 VAL A C 1
ATOM 2085 O O . VAL A 1 277 ? -9.684 -1.771 9.637 1.00 95.62 277 VAL A O 1
ATOM 2088 N N . ALA A 1 278 ? -10.340 -1.864 7.498 1.00 97.69 278 ALA A N 1
ATOM 2089 C CA . ALA A 1 278 ? -11.725 -2.232 7.790 1.00 97.69 278 ALA A CA 1
ATOM 2090 C C . ALA A 1 278 ? -11.824 -3.576 8.528 1.00 97.69 278 ALA A C 1
ATOM 2092 O O . ALA A 1 278 ? -12.644 -3.716 9.430 1.00 97.69 278 ALA A O 1
ATOM 2093 N N . GLU A 1 279 ? -10.974 -4.552 8.195 1.00 96.12 279 GLU A N 1
ATOM 2094 C CA . GLU A 1 279 ? -10.912 -5.835 8.907 1.00 96.12 279 GLU A CA 1
ATOM 2095 C C . GLU A 1 279 ? -10.441 -5.670 10.358 1.00 96.12 279 GLU A C 1
ATOM 2097 O O . GLU A 1 279 ? -11.001 -6.295 11.257 1.00 96.12 279 GLU A O 1
ATOM 2102 N N . VAL A 1 280 ? -9.462 -4.795 10.616 1.00 96.06 280 VAL A N 1
ATOM 2103 C CA . VAL A 1 280 ? -9.050 -4.454 11.990 1.00 96.06 280 VAL A CA 1
ATOM 2104 C C . VAL A 1 280 ? -10.220 -3.836 12.757 1.00 96.06 280 VAL A C 1
ATOM 2106 O O . VAL A 1 280 ? -10.538 -4.282 13.858 1.00 96.06 280 VAL A O 1
ATOM 2109 N N . ILE A 1 281 ? -10.920 -2.865 12.162 1.00 97.75 281 ILE A N 1
ATOM 2110 C CA . ILE A 1 281 ? -12.083 -2.219 12.789 1.00 97.75 281 ILE A CA 1
ATOM 2111 C C . ILE A 1 281 ? -13.192 -3.244 13.066 1.00 97.75 281 ILE A C 1
ATOM 2113 O O . ILE A 1 281 ? -13.715 -3.299 14.178 1.00 97.75 281 ILE A O 1
ATOM 2117 N N . ARG A 1 282 ? -13.512 -4.111 12.099 1.00 97.94 282 ARG A N 1
ATOM 2118 C CA . ARG A 1 282 ? -14.524 -5.169 12.239 1.00 97.94 282 ARG A CA 1
ATOM 2119 C C . ARG A 1 282 ? -14.195 -6.126 13.383 1.00 97.94 282 ARG A C 1
ATOM 2121 O O . ARG A 1 282 ? -15.074 -6.436 14.187 1.00 97.94 282 ARG A O 1
ATOM 2128 N N . ARG A 1 283 ? -12.936 -6.559 13.496 1.00 96.31 283 ARG A N 1
ATOM 2129 C CA . ARG A 1 283 ? -12.487 -7.382 14.627 1.00 96.31 283 ARG A CA 1
ATOM 2130 C C . ARG A 1 283 ? -12.577 -6.638 15.949 1.00 96.31 283 ARG A C 1
ATOM 2132 O O . ARG A 1 283 ? -13.019 -7.235 16.923 1.00 96.31 283 ARG A O 1
ATOM 2139 N N . GLY A 1 284 ? -12.230 -5.355 15.991 1.00 96.69 284 GLY A N 1
ATOM 2140 C CA . GLY A 1 284 ? -12.348 -4.570 17.219 1.00 96.69 284 GLY A CA 1
ATOM 2141 C C . GLY A 1 284 ? -13.793 -4.370 17.678 1.00 96.69 284 GLY A C 1
ATOM 2142 O O . GLY A 1 284 ? -14.060 -4.416 18.877 1.00 96.69 284 GLY A O 1
ATOM 2143 N N . ILE A 1 285 ? -14.744 -4.262 16.745 1.00 97.38 285 ILE A N 1
ATOM 2144 C CA . ILE A 1 285 ? -16.182 -4.290 17.060 1.00 97.38 285 ILE A CA 1
ATOM 2145 C C . ILE A 1 285 ? -16.565 -5.650 17.659 1.00 97.38 285 ILE A C 1
ATOM 2147 O O . ILE A 1 285 ? -17.213 -5.702 18.700 1.00 97.38 285 ILE A O 1
ATOM 2151 N N . ALA A 1 286 ? -16.132 -6.754 17.041 1.00 96.19 286 ALA A N 1
ATOM 2152 C CA . ALA A 1 286 ? -16.417 -8.104 17.536 1.00 96.19 286 ALA A CA 1
ATOM 2153 C C . ALA A 1 286 ? -15.786 -8.391 18.914 1.00 96.19 286 ALA A C 1
ATOM 2155 O O . ALA A 1 286 ? -16.362 -9.122 19.715 1.00 96.19 286 ALA A O 1
ATOM 2156 N N . GLN A 1 287 ? -14.625 -7.800 19.200 1.00 95.12 287 GLN A N 1
ATOM 2157 C CA . GLN A 1 287 ? -13.941 -7.861 20.497 1.00 95.12 287 GLN A CA 1
ATOM 2158 C C . GLN A 1 287 ? -14.553 -6.918 21.548 1.00 95.12 287 GLN A C 1
ATOM 2160 O O . GLN A 1 287 ? -14.188 -6.997 22.717 1.00 95.12 287 GLN A O 1
ATOM 2165 N N . GLY A 1 288 ? -15.455 -6.013 21.153 1.00 95.31 288 GLY A N 1
ATOM 2166 C CA . GLY A 1 288 ? -16.046 -5.003 22.035 1.00 95.31 288 GLY A CA 1
ATOM 2167 C C . GLY A 1 288 ? -15.116 -3.835 22.390 1.00 95.31 288 GLY A C 1
ATOM 2168 O O . GLY A 1 288 ? -15.486 -3.003 23.215 1.00 95.31 288 GLY A O 1
ATOM 2169 N N . VAL A 1 289 ? -13.932 -3.745 21.771 1.00 96.06 289 VAL A N 1
ATOM 2170 C CA . VAL A 1 289 ? -12.976 -2.640 21.984 1.00 96.06 289 VAL A CA 1
ATOM 2171 C C . VAL A 1 289 ? -13.301 -1.408 21.136 1.00 96.06 289 VAL A C 1
ATOM 2173 O O . VAL A 1 289 ? -12.836 -0.316 21.450 1.00 96.06 289 VAL A O 1
ATOM 2176 N N . PHE A 1 290 ? -14.124 -1.564 20.092 1.00 97.38 290 PHE A N 1
ATOM 2177 C CA . PHE A 1 290 ? -14.674 -0.462 19.301 1.00 97.38 290 PHE A CA 1
ATOM 2178 C C . PHE A 1 290 ? -16.203 -0.455 19.328 1.00 97.38 290 PHE A C 1
ATOM 2180 O O . PHE A 1 290 ? -16.846 -1.505 19.398 1.00 97.38 290 PHE A O 1
ATOM 2187 N N . ARG A 1 291 ? -16.805 0.734 19.222 1.00 97.06 291 ARG A N 1
ATOM 2188 C CA . ARG A 1 291 ? -18.259 0.878 19.066 1.00 97.06 291 ARG A CA 1
ATOM 2189 C C . ARG A 1 291 ? -18.731 0.369 17.692 1.00 97.06 291 ARG A C 1
ATOM 2191 O O . ARG A 1 291 ? -17.971 0.450 16.726 1.00 97.06 291 ARG A O 1
ATOM 2198 N N . PRO A 1 292 ? -20.000 -0.055 17.552 1.00 96.88 292 PRO A N 1
ATOM 2199 C CA . PRO A 1 292 ? -20.563 -0.424 16.255 1.00 96.88 292 PRO A CA 1
ATOM 2200 C C . PRO A 1 292 ? -20.590 0.770 15.285 1.00 96.88 292 PRO A C 1
ATOM 2202 O O . PRO A 1 292 ? -21.295 1.752 15.513 1.00 96.88 292 PRO A O 1
ATOM 2205 N N . VAL A 1 293 ? -19.827 0.672 14.197 1.00 97.25 293 VAL A N 1
ATOM 2206 C CA . VAL A 1 293 ? -19.794 1.620 13.068 1.00 97.25 293 VAL A CA 1
ATOM 2207 C C . VAL A 1 293 ? -19.787 0.843 11.752 1.00 97.25 293 VAL A C 1
ATOM 2209 O O . VAL A 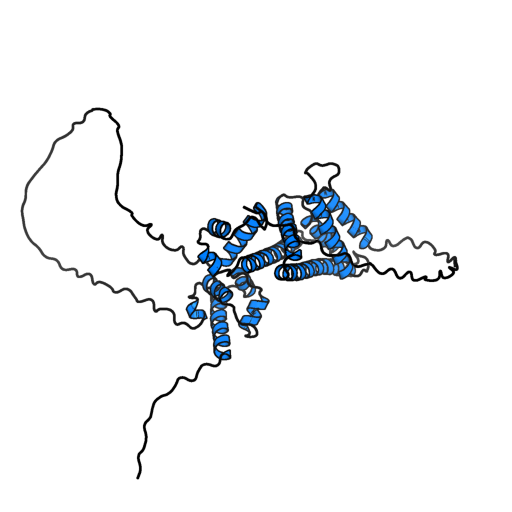1 293 ? -19.592 -0.369 11.763 1.00 97.25 293 VAL A O 1
ATOM 2212 N N . ASP A 1 294 ? -19.952 1.537 10.624 1.00 97.94 294 ASP A N 1
ATOM 2213 C CA . ASP A 1 294 ? -19.620 1.011 9.293 1.00 97.94 294 ASP A CA 1
ATOM 2214 C C . ASP A 1 294 ? -18.080 0.905 9.155 1.00 97.94 294 ASP A C 1
ATOM 2216 O O . ASP A 1 294 ? -17.409 1.947 9.102 1.00 97.94 294 ASP A O 1
ATOM 2220 N N . PRO A 1 295 ? -17.489 -0.312 9.135 1.00 98.00 295 PRO A N 1
ATOM 2221 C CA . PRO A 1 295 ? -16.036 -0.483 9.088 1.00 98.00 295 PRO A CA 1
ATOM 2222 C C . PRO A 1 295 ? -15.413 0.036 7.791 1.00 98.00 295 PRO A C 1
ATOM 2224 O O . PRO A 1 295 ? -14.313 0.592 7.812 1.00 98.00 295 PRO A O 1
ATOM 2227 N N . GLU A 1 296 ? -16.097 -0.131 6.662 1.00 97.56 296 GLU A N 1
ATOM 2228 C CA . GLU A 1 296 ? -15.642 0.310 5.349 1.00 97.56 296 GLU A CA 1
ATOM 2229 C C . GLU A 1 296 ? -15.571 1.837 5.282 1.00 97.56 296 GLU A C 1
ATOM 2231 O O . GLU A 1 296 ? -14.565 2.399 4.832 1.00 97.56 296 GLU A O 1
ATOM 2236 N N . PHE A 1 297 ? -16.607 2.521 5.770 1.00 97.25 297 PHE A N 1
ATOM 2237 C CA . PHE A 1 297 ? -16.635 3.981 5.787 1.00 97.25 297 PHE A CA 1
ATOM 2238 C C . PHE A 1 297 ? -15.662 4.573 6.816 1.00 97.25 297 PHE A C 1
ATOM 2240 O O . PHE A 1 297 ? -14.972 5.555 6.521 1.00 97.25 297 PHE A O 1
ATOM 2247 N N . ALA A 1 298 ? -15.533 3.957 7.995 1.00 97.81 298 ALA A N 1
ATOM 2248 C CA . ALA A 1 298 ? -14.544 4.359 8.995 1.00 97.81 298 ALA A CA 1
ATOM 2249 C C . ALA A 1 298 ? -13.105 4.205 8.468 1.00 97.81 298 ALA A C 1
ATOM 2251 O O . ALA A 1 298 ? -12.293 5.122 8.605 1.00 97.81 298 ALA A O 1
ATOM 2252 N N . ALA A 1 299 ? -12.801 3.095 7.786 1.00 97.69 299 ALA A N 1
ATOM 2253 C CA . ALA A 1 299 ? -11.508 2.886 7.138 1.00 97.69 299 ALA A CA 1
ATOM 2254 C C . ALA A 1 299 ? -11.242 3.913 6.028 1.00 97.69 299 ALA A C 1
ATOM 2256 O O . ALA A 1 299 ? -10.122 4.417 5.909 1.00 97.69 299 ALA A O 1
ATOM 2257 N N . LEU A 1 300 ? -12.253 4.266 5.227 1.00 96.62 300 LEU A N 1
ATOM 2258 C CA . LEU A 1 300 ? -12.126 5.315 4.213 1.00 96.62 300 LEU A CA 1
ATOM 2259 C C . LEU A 1 300 ? -11.722 6.651 4.845 1.00 96.62 300 LEU A C 1
ATOM 2261 O O . LEU A 1 300 ? -10.763 7.266 4.378 1.00 96.62 300 LEU A O 1
ATOM 2265 N N . ARG A 1 301 ? -12.412 7.083 5.906 1.00 97.56 301 ARG A N 1
ATOM 2266 C CA . ARG A 1 301 ? -12.114 8.356 6.581 1.00 97.56 301 ARG A CA 1
ATOM 2267 C C . ARG A 1 301 ? -10.737 8.345 7.243 1.00 97.56 301 ARG A C 1
ATOM 2269 O O . ARG A 1 301 ? -9.978 9.290 7.051 1.00 97.56 301 ARG A O 1
ATOM 2276 N N . LEU A 1 302 ? -10.393 7.272 7.962 1.00 97.94 302 LEU A N 1
ATOM 2277 C CA . LEU A 1 302 ? -9.092 7.147 8.623 1.00 97.94 302 LEU A CA 1
ATOM 2278 C C . LEU A 1 302 ? -7.943 7.169 7.609 1.00 97.94 302 LEU A C 1
ATOM 2280 O O . LEU A 1 302 ? -6.986 7.914 7.787 1.00 97.94 302 LEU A O 1
ATOM 2284 N N . THR A 1 303 ? -8.041 6.389 6.529 1.00 96.44 303 THR A N 1
ATOM 2285 C CA . THR A 1 303 ? -6.987 6.354 5.501 1.00 96.44 303 THR A CA 1
ATOM 2286 C C . THR A 1 303 ? -6.828 7.701 4.798 1.00 96.44 303 THR A C 1
ATOM 2288 O O . THR A 1 303 ? -5.703 8.162 4.653 1.00 96.44 303 THR A O 1
ATOM 2291 N N . ALA A 1 304 ? -7.927 8.391 4.473 1.00 96.56 304 ALA A N 1
ATOM 2292 C CA . ALA A 1 304 ? -7.864 9.738 3.904 1.00 96.56 304 ALA A CA 1
ATOM 2293 C C . ALA A 1 304 ? -7.221 10.763 4.860 1.00 96.56 304 ALA A C 1
ATOM 2295 O O . ALA A 1 304 ? -6.460 11.625 4.420 1.00 96.56 304 ALA A O 1
ATOM 2296 N N . LEU A 1 305 ? -7.498 10.665 6.166 1.00 98.12 305 LEU A N 1
ATOM 2297 C CA . LEU A 1 305 ? -6.885 11.528 7.176 1.00 98.12 305 LEU A CA 1
ATOM 2298 C C . LEU A 1 305 ? -5.377 11.266 7.308 1.00 98.12 305 LEU A C 1
ATOM 2300 O O . LEU A 1 305 ? -4.601 12.219 7.375 1.00 98.12 305 LEU A O 1
ATOM 2304 N N . ILE A 1 306 ? -4.960 9.994 7.292 1.00 97.38 306 ILE A N 1
ATOM 2305 C CA . ILE A 1 306 ? -3.542 9.599 7.279 1.00 97.38 306 ILE A CA 1
ATOM 2306 C C . ILE A 1 306 ? -2.825 10.252 6.094 1.00 97.38 306 ILE A C 1
ATOM 2308 O O . ILE A 1 306 ? -1.781 10.871 6.286 1.00 97.38 306 ILE A O 1
ATOM 2312 N N . ASP A 1 307 ? -3.394 10.155 4.892 1.00 95.94 307 ASP A N 1
ATOM 2313 C CA . ASP A 1 307 ? -2.788 10.690 3.669 1.00 95.94 307 ASP A CA 1
ATOM 2314 C C . ASP A 1 307 ? -2.641 12.216 3.711 1.00 95.94 307 ASP A C 1
ATOM 2316 O O . ASP A 1 307 ? -1.589 12.764 3.365 1.00 95.94 307 ASP A O 1
ATOM 2320 N N . GLY A 1 308 ? -3.689 12.910 4.166 1.00 96.50 308 GLY A N 1
ATOM 2321 C CA . GLY A 1 308 ? -3.693 14.365 4.293 1.00 96.50 308 GLY A CA 1
ATOM 2322 C C . GLY A 1 308 ? -2.651 14.863 5.293 1.00 96.50 308 GLY A C 1
ATOM 2323 O O . GLY A 1 308 ? -1.871 15.760 4.971 1.00 96.50 308 GLY A O 1
ATOM 2324 N N . LEU A 1 309 ? -2.590 14.252 6.479 1.00 96.88 309 LEU A N 1
ATOM 2325 C CA . LEU A 1 309 ? -1.620 14.626 7.510 1.00 96.88 309 LEU A CA 1
ATOM 2326 C C . LEU A 1 309 ? -0.187 14.268 7.099 1.00 96.88 309 LEU A C 1
ATOM 2328 O O . LEU A 1 309 ? 0.708 15.091 7.262 1.00 96.88 309 LEU A O 1
ATOM 2332 N N . ALA A 1 310 ? 0.042 13.098 6.495 1.00 95.62 310 ALA A N 1
ATOM 2333 C CA . ALA A 1 310 ? 1.365 12.721 5.996 1.00 95.62 310 ALA A CA 1
ATOM 2334 C C . ALA A 1 310 ? 1.872 13.695 4.921 1.00 95.62 310 ALA A C 1
ATOM 2336 O O . ALA A 1 310 ? 3.051 14.052 4.912 1.00 95.62 310 ALA A O 1
ATOM 2337 N N . THR A 1 311 ? 0.977 14.167 4.047 1.00 95.06 311 THR A N 1
ATOM 2338 C CA . THR A 1 311 ? 1.298 15.192 3.043 1.00 95.06 311 THR A CA 1
ATOM 2339 C C . THR A 1 311 ? 1.720 16.504 3.706 1.00 95.06 311 THR A C 1
ATOM 2341 O O . THR A 1 311 ? 2.722 17.088 3.301 1.00 95.06 311 THR A O 1
ATOM 2344 N N . GLN A 1 312 ? 1.017 16.946 4.755 1.00 94.50 312 GLN A N 1
ATOM 2345 C CA . GLN A 1 312 ? 1.383 18.149 5.517 1.00 94.50 312 GLN A CA 1
ATOM 2346 C C . GLN A 1 312 ? 2.732 17.991 6.230 1.00 94.50 312 GLN A C 1
ATOM 2348 O O . GLN A 1 312 ? 3.557 18.902 6.173 1.00 94.50 312 GLN A O 1
ATOM 2353 N N . VAL A 1 313 ? 2.997 16.822 6.826 1.00 94.19 313 VAL A N 1
ATOM 2354 C CA . VAL A 1 313 ? 4.292 16.509 7.454 1.00 94.19 313 VAL A CA 1
ATOM 2355 C C . VAL A 1 313 ? 5.434 16.594 6.446 1.00 94.19 313 VAL A C 1
ATOM 2357 O O . VAL A 1 313 ? 6.486 17.146 6.751 1.00 94.19 313 VAL A O 1
ATOM 2360 N N . LEU A 1 314 ? 5.245 16.072 5.232 1.00 91.06 314 LEU A N 1
ATOM 2361 C CA . LEU A 1 314 ? 6.276 16.123 4.193 1.00 91.06 314 LEU A CA 1
ATOM 2362 C C . LEU A 1 314 ? 6.445 17.498 3.544 1.00 91.06 314 LEU A C 1
ATOM 2364 O O . LEU A 1 314 ? 7.530 17.789 3.045 1.00 91.06 314 LEU A O 1
ATOM 2368 N N . ALA A 1 315 ? 5.384 18.303 3.504 1.00 89.69 315 ALA A N 1
ATOM 2369 C CA . ALA A 1 315 ? 5.415 19.653 2.950 1.00 89.69 315 ALA A CA 1
ATOM 2370 C C . ALA A 1 315 ? 5.964 20.692 3.941 1.00 89.69 315 ALA A C 1
ATOM 2372 O O . ALA A 1 315 ? 6.331 21.788 3.522 1.00 89.69 315 ALA A O 1
ATOM 2373 N N . SER A 1 316 ? 6.017 20.359 5.233 1.00 85.88 316 SER A N 1
ATOM 2374 C CA . SER A 1 316 ? 6.541 21.241 6.275 1.00 85.88 316 SER A CA 1
ATOM 2375 C C . SER A 1 316 ? 8.068 21.285 6.235 1.00 85.88 316 SER A C 1
ATOM 2377 O O . SER A 1 316 ? 8.735 20.258 6.078 1.00 85.88 316 SER A O 1
ATOM 2379 N N . THR A 1 317 ? 8.636 22.477 6.411 1.00 77.44 317 THR A N 1
ATOM 2380 C CA . THR A 1 317 ? 10.080 22.620 6.620 1.00 77.44 317 THR A CA 1
ATOM 2381 C C . THR A 1 317 ? 10.448 21.942 7.945 1.00 77.44 317 THR A C 1
ATOM 2383 O O . THR A 1 317 ? 9.710 22.105 8.920 1.00 77.44 317 THR A O 1
ATOM 2386 N N . PRO A 1 318 ? 11.553 21.177 8.025 1.00 71.00 318 PRO A N 1
ATOM 2387 C CA . PRO A 1 318 ? 12.017 20.651 9.304 1.00 71.00 318 PRO A CA 1
ATOM 2388 C C . PRO A 1 318 ? 12.162 21.781 10.331 1.00 71.00 318 PRO A C 1
ATOM 2390 O O . PRO A 1 318 ? 12.708 22.832 10.003 1.00 71.00 318 PRO A O 1
ATOM 2393 N N . ASP A 1 319 ? 11.661 21.550 11.545 1.00 73.12 319 ASP A N 1
ATOM 2394 C CA . ASP A 1 319 ? 11.708 22.478 12.686 1.00 73.12 319 ASP A CA 1
ATOM 2395 C C . ASP A 1 319 ? 10.900 23.784 12.533 1.00 73.12 319 ASP A C 1
ATOM 2397 O O . ASP A 1 319 ? 11.046 24.696 13.349 1.00 73.12 319 ASP A O 1
ATOM 2401 N N . ASP A 1 320 ? 10.014 23.876 11.534 1.00 80.81 320 ASP A N 1
ATOM 2402 C CA . ASP A 1 320 ? 9.029 24.957 11.452 1.00 80.81 320 ASP A CA 1
ATOM 2403 C C . ASP A 1 320 ? 7.991 24.803 12.583 1.00 80.81 320 ASP A C 1
ATOM 2405 O O . ASP A 1 320 ? 7.276 23.794 12.607 1.00 80.81 320 ASP A O 1
ATOM 2409 N N . PRO A 1 321 ? 7.896 25.758 13.530 1.00 78.31 321 PRO A N 1
ATOM 2410 C CA . PRO A 1 321 ? 6.986 25.651 14.668 1.00 78.31 321 PRO A CA 1
ATOM 2411 C C . PRO A 1 321 ? 5.506 25.673 14.264 1.00 78.31 321 PRO A C 1
ATOM 2413 O O . PRO A 1 321 ? 4.676 25.182 15.029 1.00 78.31 321 PRO A O 1
ATOM 2416 N N . ASP A 1 322 ? 5.182 26.201 13.080 1.00 84.69 322 ASP A N 1
ATOM 2417 C CA . ASP A 1 322 ? 3.818 26.249 12.544 1.00 84.69 322 ASP A CA 1
ATOM 2418 C C . ASP A 1 322 ? 3.523 25.056 11.607 1.00 84.69 322 ASP A C 1
ATOM 2420 O O . ASP A 1 322 ? 2.392 24.868 11.147 1.00 84.69 322 ASP A O 1
ATOM 2424 N N . GLY A 1 323 ? 4.536 24.229 11.324 1.00 84.50 323 GLY A N 1
ATOM 2425 C CA . GLY A 1 323 ? 4.434 23.028 10.504 1.00 84.50 323 GLY A CA 1
ATOM 2426 C C . GLY A 1 323 ? 3.790 21.848 11.235 1.00 84.50 323 GLY A C 1
ATOM 2427 O O . GLY A 1 323 ? 3.851 21.705 12.457 1.00 84.50 323 GLY A O 1
ATOM 2428 N N . THR A 1 324 ? 3.196 20.926 10.475 1.00 90.31 324 THR A N 1
ATOM 2429 C CA . THR A 1 324 ? 2.683 19.678 11.061 1.00 90.31 324 THR A CA 1
ATOM 2430 C C . THR A 1 324 ? 3.836 18.703 11.265 1.00 90.31 324 THR A C 1
ATOM 2432 O O . THR A 1 324 ? 4.366 18.146 10.309 1.00 90.31 324 THR A O 1
ATOM 2435 N N . GLY A 1 325 ? 4.226 18.466 12.517 1.00 92.81 325 GLY A N 1
ATOM 2436 C CA . GLY A 1 325 ? 5.215 17.443 12.860 1.00 92.81 325 GLY A CA 1
ATOM 2437 C C . GLY A 1 325 ? 4.650 16.012 12.810 1.00 92.81 325 GLY A C 1
ATOM 2438 O O . GLY A 1 325 ? 3.437 15.811 12.927 1.00 92.81 325 GLY A O 1
ATOM 2439 N N . PRO A 1 326 ? 5.507 14.978 12.697 1.00 94.44 326 PRO A N 1
ATOM 2440 C CA . PRO A 1 326 ? 5.065 13.582 12.710 1.00 94.44 326 PRO A CA 1
ATOM 2441 C C . PRO A 1 326 ? 4.367 13.189 14.022 1.00 94.44 326 PRO A C 1
ATOM 2443 O O . PRO A 1 326 ? 3.440 12.384 13.997 1.00 94.44 326 PRO A O 1
ATOM 2446 N N . ASP A 1 327 ? 4.760 13.763 15.160 1.00 93.69 327 ASP A N 1
ATOM 2447 C CA . ASP A 1 327 ? 4.108 13.471 16.441 1.00 93.69 327 ASP A CA 1
ATOM 2448 C C . ASP A 1 327 ? 2.726 14.121 16.549 1.00 93.69 327 ASP A C 1
ATOM 2450 O O . ASP A 1 327 ? 1.791 13.457 16.991 1.00 93.69 327 ASP A O 1
ATOM 2454 N N . ALA A 1 328 ? 2.556 15.340 16.025 1.00 94.31 328 ALA A N 1
ATOM 2455 C CA . ALA A 1 328 ? 1.246 15.982 15.916 1.00 94.31 328 ALA A CA 1
ATOM 2456 C C . ALA A 1 328 ? 0.300 15.186 14.999 1.00 94.31 328 ALA A C 1
ATOM 2458 O O . ALA A 1 328 ? -0.860 14.965 15.344 1.00 94.31 328 ALA A O 1
ATOM 2459 N N . MET A 1 329 ? 0.799 14.678 13.862 1.00 96.38 329 MET A N 1
ATOM 2460 C CA . MET A 1 329 ? 0.046 13.746 13.012 1.00 96.38 329 MET A CA 1
ATOM 2461 C C . MET A 1 329 ? -0.376 12.494 13.792 1.00 96.38 329 MET A C 1
ATOM 2463 O O . MET A 1 329 ? -1.533 12.083 13.718 1.00 96.38 329 MET A O 1
ATOM 2467 N N . HIS A 1 330 ? 0.553 11.871 14.518 1.00 97.06 330 HIS A N 1
ATOM 2468 C CA . HIS A 1 330 ? 0.278 10.654 15.278 1.00 97.06 330 HIS A CA 1
ATOM 2469 C C . HIS A 1 330 ? -0.796 10.887 16.346 1.00 97.06 330 HIS A C 1
ATOM 2471 O O . HIS A 1 330 ? -1.756 10.123 16.431 1.00 97.06 330 HIS A O 1
ATOM 2477 N N . GLU A 1 331 ? -0.667 11.966 17.116 1.00 96.94 331 GLU A N 1
ATOM 2478 C CA . GLU A 1 331 ? -1.632 12.363 18.139 1.00 96.94 331 GLU A CA 1
ATOM 2479 C C . GLU A 1 331 ? -3.013 12.642 17.534 1.00 96.94 331 GLU A C 1
ATOM 2481 O O . GLU A 1 331 ? -4.010 12.102 18.014 1.00 96.94 331 GLU A O 1
ATOM 2486 N N . ALA A 1 332 ? -3.080 13.396 16.433 1.00 97.69 332 ALA A N 1
ATOM 2487 C CA . ALA A 1 332 ? -4.333 13.694 15.745 1.00 97.69 332 ALA A CA 1
ATOM 2488 C C . ALA A 1 332 ? -5.048 12.422 15.256 1.00 97.69 332 ALA A C 1
ATOM 2490 O O . ALA A 1 332 ? -6.269 12.306 15.378 1.00 97.69 332 ALA A O 1
ATOM 2491 N N . LEU A 1 333 ? -4.301 11.440 14.744 1.00 98.19 333 LEU A N 1
ATOM 2492 C CA . LEU A 1 333 ? -4.854 10.156 14.307 1.00 98.19 333 LEU A CA 1
ATOM 2493 C C . LEU A 1 333 ? -5.377 9.319 15.480 1.00 98.19 333 LEU A C 1
ATOM 2495 O O . LEU A 1 333 ? -6.449 8.720 15.371 1.00 98.19 333 LEU A O 1
ATOM 2499 N N . LEU A 1 334 ? -4.664 9.295 16.609 1.00 97.62 334 LEU A N 1
ATOM 2500 C CA . LEU A 1 334 ? -5.128 8.611 17.820 1.00 97.62 334 LEU A CA 1
ATOM 2501 C C . LEU A 1 334 ? -6.369 9.286 18.415 1.00 97.62 334 LEU A C 1
ATOM 2503 O O . LEU A 1 334 ? -7.317 8.595 18.794 1.00 97.62 334 LEU A O 1
ATOM 2507 N N . ALA A 1 335 ? -6.398 10.619 18.448 1.00 97.50 335 ALA A N 1
ATOM 2508 C CA . ALA A 1 335 ? -7.555 11.390 18.890 1.00 97.50 335 ALA A CA 1
ATOM 2509 C C . ALA A 1 335 ? -8.774 11.134 17.991 1.00 97.50 335 ALA A C 1
ATOM 2511 O O . ALA A 1 335 ? -9.874 10.908 18.494 1.00 97.50 335 ALA A O 1
ATOM 2512 N N . TYR A 1 336 ? -8.568 11.083 16.671 1.00 97.81 336 TYR A N 1
ATOM 2513 C CA . TYR A 1 336 ? -9.605 10.727 15.705 1.00 97.81 336 TYR A CA 1
ATOM 2514 C C . TYR A 1 336 ? -10.158 9.315 15.949 1.00 97.81 336 TYR A C 1
ATOM 2516 O O . TYR A 1 336 ? -11.372 9.139 16.037 1.00 97.81 336 TYR A O 1
ATOM 2524 N N . VAL A 1 337 ? -9.287 8.313 16.120 1.00 96.81 337 VAL A N 1
ATOM 2525 C CA . VAL A 1 337 ? -9.704 6.936 16.436 1.00 96.81 337 VAL A CA 1
ATOM 2526 C C . VAL A 1 337 ? -10.485 6.880 17.746 1.00 96.81 337 VAL A C 1
ATOM 2528 O O . VAL A 1 337 ? -11.534 6.244 17.794 1.00 96.81 337 VAL A O 1
ATOM 2531 N N . SER A 1 338 ? -10.021 7.570 18.788 1.00 95.19 338 SER A N 1
ATOM 2532 C CA . SER A 1 338 ? -10.727 7.637 20.070 1.00 95.19 338 SER A CA 1
ATOM 2533 C C . SER A 1 338 ? -12.126 8.241 19.905 1.00 95.19 338 SER A C 1
ATOM 2535 O O . SER A 1 338 ? -13.114 7.630 20.301 1.00 95.19 338 SER A O 1
ATOM 2537 N N . ALA A 1 339 ? -12.249 9.387 19.234 1.00 95.31 339 ALA A N 1
ATOM 2538 C CA . ALA A 1 339 ? -13.534 10.057 19.041 1.00 95.31 339 ALA A CA 1
ATOM 2539 C C . ALA A 1 339 ? -14.528 9.239 18.192 1.00 95.31 339 ALA A C 1
ATOM 2541 O O . ALA A 1 339 ? -15.734 9.251 18.447 1.00 95.31 339 ALA A O 1
ATOM 2542 N N . GLU A 1 340 ? -14.037 8.532 17.175 1.00 94.94 340 GLU A N 1
ATOM 2543 C CA . GLU A 1 340 ? -14.887 7.860 16.187 1.00 94.94 340 GLU A CA 1
ATOM 2544 C C . GLU A 1 340 ? -15.164 6.391 16.499 1.00 94.94 340 GLU A C 1
ATOM 2546 O O . GLU A 1 340 ? -16.185 5.864 16.044 1.00 94.94 340 GLU A O 1
ATOM 2551 N N . LEU A 1 341 ? -14.278 5.726 17.246 1.00 95.00 341 LEU A N 1
ATOM 2552 C CA . LEU A 1 341 ? -14.331 4.284 17.487 1.00 95.00 341 LEU A CA 1
ATOM 2553 C C . LEU A 1 341 ? -14.432 3.902 18.967 1.00 95.00 341 LEU A C 1
ATOM 2555 O O . LEU A 1 341 ? -14.770 2.748 19.225 1.00 95.00 341 LEU A O 1
ATOM 2559 N N . ALA A 1 342 ? -14.193 4.800 19.934 1.00 90.88 342 ALA A N 1
ATOM 2560 C CA . ALA A 1 342 ? -14.294 4.427 21.348 1.00 90.88 342 ALA A CA 1
ATOM 2561 C C . ALA A 1 342 ? -15.697 3.890 21.690 1.00 90.88 342 ALA A C 1
ATOM 2563 O O . ALA A 1 342 ? -16.702 4.432 21.209 1.00 90.88 342 ALA A O 1
ATOM 2564 N N . PRO A 1 343 ? -15.790 2.826 22.512 1.00 85.56 343 PRO A N 1
ATOM 2565 C CA . PRO A 1 343 ? -17.071 2.306 22.959 1.00 85.56 343 PRO A CA 1
ATOM 2566 C C . PRO A 1 343 ? -17.830 3.405 23.717 1.00 85.56 343 PRO A C 1
ATOM 2568 O O . PRO A 1 343 ? -17.206 4.207 24.418 1.00 85.56 343 PRO A O 1
ATOM 2571 N N . PRO A 1 344 ? -19.168 3.467 23.600 1.00 73.25 344 PRO A N 1
ATOM 2572 C CA . PRO A 1 344 ? -19.949 4.396 24.401 1.00 73.25 344 PRO A CA 1
ATOM 2573 C C . PRO A 1 344 ? -19.647 4.139 25.879 1.00 73.25 344 PRO A C 1
ATOM 2575 O O . PRO A 1 344 ? -19.787 3.014 26.363 1.00 73.25 344 PRO A O 1
ATOM 2578 N N . THR A 1 345 ? -19.206 5.172 26.595 1.00 69.81 345 THR A N 1
ATOM 2579 C CA . THR A 1 345 ? -19.004 5.090 28.039 1.00 69.81 345 THR A CA 1
ATOM 2580 C C . THR A 1 345 ? -20.330 4.705 28.685 1.00 69.81 345 THR A C 1
ATOM 2582 O O . THR A 1 345 ? -21.343 5.391 28.536 1.00 69.81 345 THR A O 1
ATOM 2585 N N . ALA A 1 346 ? -20.342 3.571 29.387 1.00 55.69 346 ALA A N 1
ATOM 2586 C CA . ALA A 1 346 ? -21.483 3.137 30.178 1.00 55.69 346 ALA A CA 1
ATOM 2587 C C . ALA A 1 346 ? -21.681 4.128 31.337 1.00 55.69 346 ALA A C 1
ATOM 2589 O O . ALA A 1 346 ? -21.114 3.962 32.411 1.00 55.69 346 ALA A O 1
ATOM 2590 N N . GLY A 1 347 ? -22.433 5.203 31.092 1.00 51.84 347 GLY A N 1
ATOM 2591 C CA . GLY A 1 347 ? -22.746 6.203 32.108 1.00 51.84 347 GLY A CA 1
ATOM 2592 C C . GLY A 1 347 ? -22.743 7.640 31.605 1.00 51.84 347 GLY A C 1
ATOM 2593 O O . GLY A 1 347 ? -21.939 8.437 32.060 1.00 51.84 347 GLY A O 1
ATOM 2594 N N . THR A 1 348 ? -23.657 7.991 30.701 1.00 43.62 348 THR A N 1
ATOM 2595 C CA . THR A 1 348 ? -24.378 9.281 30.716 1.00 43.62 348 THR A CA 1
ATOM 2596 C C . THR A 1 348 ? -25.653 9.095 29.894 1.00 43.62 348 THR A C 1
ATOM 2598 O O . THR A 1 348 ? -25.791 9.570 28.772 1.00 43.62 348 THR A O 1
ATOM 2601 N N . THR A 1 349 ? -26.618 8.363 30.447 1.00 43.28 349 THR A N 1
ATOM 2602 C CA . THR A 1 349 ? -28.026 8.613 30.125 1.00 43.28 349 THR A CA 1
ATOM 2603 C C . THR A 1 349 ? -28.397 9.938 30.779 1.00 43.28 349 THR A C 1
ATOM 2605 O O . THR A 1 349 ? -28.842 9.975 31.924 1.00 43.28 349 THR A O 1
ATOM 2608 N N . ALA A 1 350 ? -28.158 11.041 30.071 1.00 43.00 350 ALA A N 1
ATOM 2609 C CA . ALA A 1 350 ? -28.871 12.277 30.352 1.00 43.00 350 ALA A CA 1
ATOM 2610 C C . ALA A 1 350 ? -30.361 12.036 30.034 1.00 43.00 350 ALA A C 1
ATOM 2612 O O . ALA A 1 350 ? -30.663 11.397 29.019 1.00 43.00 350 ALA A O 1
ATOM 2613 N N . PRO A 1 351 ? -31.303 12.486 30.878 1.00 42.09 351 PRO A N 1
ATOM 2614 C CA . PRO A 1 351 ? -32.713 12.332 30.577 1.00 42.09 351 PRO A CA 1
ATOM 2615 C C . PRO A 1 351 ? -33.044 13.213 29.373 1.00 42.09 351 PRO A C 1
ATOM 2617 O O . PRO A 1 351 ? -32.879 14.430 29.416 1.00 42.09 351 PRO A O 1
ATOM 2620 N N . VAL A 1 352 ? -33.513 12.593 28.292 1.00 44.53 352 VAL A N 1
ATOM 2621 C CA . VAL A 1 352 ? -34.178 13.305 27.201 1.00 44.53 352 VAL A CA 1
ATOM 2622 C C . VAL A 1 352 ? -35.517 13.795 27.748 1.00 44.53 352 VAL A C 1
ATOM 2624 O O . VAL A 1 352 ? -36.506 13.064 27.757 1.00 44.53 352 VAL A O 1
ATOM 2627 N N . THR A 1 353 ? -35.559 15.031 28.237 1.00 41.25 353 THR A N 1
ATOM 2628 C CA . THR A 1 353 ? -36.804 15.799 28.280 1.00 41.25 353 THR A CA 1
ATOM 2629 C C . THR A 1 353 ? -37.147 16.179 26.849 1.00 41.25 353 THR A C 1
ATOM 2631 O O . THR A 1 353 ? -36.491 17.015 26.232 1.00 41.25 353 THR A O 1
ATOM 2634 N N . ALA A 1 354 ? -38.155 15.502 26.308 1.00 45.03 354 ALA A N 1
ATOM 2635 C CA . ALA A 1 354 ? -38.772 15.846 25.043 1.00 45.03 354 ALA A CA 1
ATOM 2636 C C . ALA A 1 354 ? -39.525 17.176 25.194 1.00 45.03 354 ALA A C 1
ATOM 2638 O O . ALA A 1 354 ? -40.654 17.198 25.679 1.00 45.03 354 ALA A O 1
ATOM 2639 N N . GLU A 1 355 ? -38.914 18.277 24.764 1.00 36.38 355 GLU A N 1
ATOM 2640 C CA . GLU A 1 355 ? -39.657 19.471 24.368 1.00 36.38 355 GLU A CA 1
ATOM 2641 C C . GLU A 1 355 ? -39.815 19.463 22.848 1.00 36.38 355 GLU A C 1
ATOM 2643 O O . GLU A 1 355 ? -38.860 19.551 22.076 1.00 36.38 355 GLU A O 1
ATOM 2648 N N . ALA A 1 356 ? -41.065 19.282 22.431 1.00 44.38 356 ALA A N 1
ATOM 2649 C CA . ALA A 1 356 ? -41.494 19.385 21.054 1.00 44.38 356 ALA A CA 1
ATOM 2650 C C . ALA A 1 356 ? -41.430 20.853 20.613 1.00 44.38 356 ALA A C 1
ATOM 2652 O O . ALA A 1 356 ? -42.307 21.644 20.956 1.00 44.38 356 ALA A O 1
ATOM 2653 N N . THR A 1 357 ? -40.425 21.204 19.811 1.00 36.00 357 THR A N 1
ATOM 2654 C CA . THR A 1 357 ? -40.414 22.474 19.078 1.00 36.00 357 THR A CA 1
ATOM 2655 C C . THR A 1 357 ? -40.848 22.226 17.642 1.00 36.00 357 THR A C 1
ATOM 2657 O O . THR A 1 357 ? -40.088 21.759 16.791 1.00 36.00 357 THR A O 1
ATOM 2660 N N . THR A 1 358 ? -42.115 22.542 17.392 1.00 39.38 358 THR A N 1
ATOM 2661 C CA . THR A 1 358 ? -42.744 22.676 16.079 1.00 39.38 358 THR A CA 1
ATOM 2662 C C . THR A 1 358 ? -41.878 23.548 15.168 1.00 39.38 358 THR A C 1
ATOM 2664 O O . THR A 1 358 ? -41.732 24.742 15.412 1.00 39.38 358 THR A O 1
ATOM 2667 N N . THR A 1 359 ? -41.308 22.964 14.111 1.00 35.22 359 THR A N 1
ATOM 2668 C CA . THR A 1 359 ? -40.636 23.716 13.043 1.00 35.22 359 THR A CA 1
ATOM 2669 C C . THR A 1 359 ? -41.517 23.703 11.799 1.00 35.22 359 THR A C 1
ATOM 2671 O O . THR A 1 359 ? -41.746 22.666 11.180 1.00 35.22 359 THR A O 1
ATOM 2674 N N . THR A 1 360 ? -42.047 24.879 11.481 1.00 33.84 360 THR A N 1
ATOM 2675 C CA . THR A 1 360 ? -42.773 25.240 10.258 1.00 33.84 360 THR A CA 1
ATOM 2676 C C . THR A 1 360 ? -41.890 25.014 9.019 1.00 33.84 360 THR A C 1
ATOM 2678 O O . THR A 1 360 ? -40.697 25.316 9.081 1.00 33.84 360 THR A O 1
ATOM 2681 N N . PRO A 1 361 ? -42.417 24.517 7.883 1.00 34.84 361 PRO A N 1
ATOM 2682 C CA . PRO A 1 361 ? -41.599 24.271 6.699 1.00 34.84 361 PRO A CA 1
ATOM 2683 C C . PRO A 1 361 ? -41.258 25.592 5.993 1.00 34.84 361 PRO A C 1
ATOM 2685 O O . PRO A 1 361 ? -42.146 26.395 5.709 1.00 34.84 361 PRO A O 1
ATOM 2688 N N . VAL A 1 362 ? -39.976 25.804 5.685 1.00 36.03 362 VAL A N 1
ATOM 2689 C CA . VAL A 1 362 ? -39.531 26.854 4.757 1.00 36.03 362 VAL A CA 1
ATOM 2690 C C . VAL A 1 362 ? -39.580 26.297 3.338 1.00 36.03 362 VAL A C 1
ATOM 2692 O O . VAL A 1 362 ? -38.975 25.275 3.019 1.00 36.03 362 VAL A O 1
ATOM 2695 N N . THR A 1 363 ? -40.357 26.986 2.513 1.00 34.81 363 THR A N 1
ATOM 2696 C CA . THR A 1 363 ? -40.604 26.758 1.093 1.00 34.81 363 THR A CA 1
ATOM 2697 C C . THR A 1 363 ? -39.308 26.820 0.282 1.00 34.81 363 THR A C 1
ATOM 2699 O O . THR A 1 363 ? -38.517 27.748 0.431 1.00 34.81 363 THR A O 1
ATOM 2702 N N . ALA A 1 364 ? -39.107 25.839 -0.598 1.00 36.50 364 ALA A N 1
ATOM 2703 C CA . ALA A 1 364 ? -38.033 25.830 -1.582 1.00 36.50 364 ALA A CA 1
ATOM 2704 C C . ALA A 1 364 ? -38.359 26.804 -2.725 1.00 36.50 364 ALA A C 1
ATOM 2706 O O . ALA A 1 364 ? -39.341 26.606 -3.441 1.00 36.50 364 ALA A O 1
ATOM 2707 N N . GLU A 1 365 ? -37.524 27.824 -2.916 1.00 32.31 365 GLU A N 1
ATOM 2708 C CA . GLU A 1 365 ? -37.537 28.663 -4.113 1.00 32.31 365 GLU A CA 1
ATOM 2709 C C . GLU A 1 365 ? -36.329 28.303 -4.984 1.00 32.31 365 GLU A C 1
ATOM 2711 O O . GLU A 1 365 ? -35.169 28.434 -4.589 1.00 32.31 365 GLU A O 1
ATOM 2716 N N . ALA A 1 366 ? -36.630 27.763 -6.163 1.00 35.47 366 ALA A N 1
ATOM 2717 C CA . ALA A 1 366 ? -35.667 27.388 -7.180 1.00 35.47 366 ALA A CA 1
ATOM 2718 C C . ALA A 1 366 ? -35.193 28.637 -7.934 1.00 35.47 366 ALA A C 1
ATOM 2720 O O . ALA A 1 366 ? -35.958 29.241 -8.682 1.00 35.47 366 ALA A O 1
ATOM 2721 N N . ALA A 1 367 ? -33.916 28.989 -7.788 1.00 33.31 367 ALA A N 1
ATOM 2722 C CA . ALA A 1 367 ? -33.252 29.952 -8.658 1.00 33.31 367 ALA A CA 1
ATOM 2723 C C . ALA A 1 367 ? -32.399 29.205 -9.691 1.00 33.31 367 ALA A C 1
ATOM 2725 O O . ALA A 1 367 ? -31.275 28.773 -9.434 1.00 33.31 367 ALA A O 1
ATOM 2726 N N . THR A 1 368 ? -32.981 29.037 -10.874 1.00 33.09 368 THR A N 1
ATOM 2727 C CA . THR A 1 368 ? -32.314 28.631 -12.110 1.00 33.09 368 THR A CA 1
ATOM 2728 C C . THR A 1 368 ? -31.332 29.729 -12.523 1.00 33.09 368 THR A C 1
ATOM 2730 O O . THR A 1 368 ? -31.763 30.810 -12.915 1.00 33.09 368 THR A O 1
ATOM 2733 N N . THR A 1 369 ? -30.027 29.455 -12.484 1.00 32.03 369 THR A N 1
ATOM 2734 C CA . THR A 1 369 ? -29.017 30.328 -13.101 1.00 32.03 369 THR A CA 1
ATOM 2735 C C . THR A 1 369 ? -28.159 29.509 -14.057 1.00 32.03 369 THR A C 1
ATOM 2737 O O . THR A 1 369 ? -27.286 28.743 -13.656 1.00 32.03 369 THR A O 1
ATOM 2740 N N . THR A 1 370 ? -28.445 29.678 -15.344 1.00 34.56 370 THR A N 1
ATOM 2741 C CA . THR A 1 370 ? -27.627 29.263 -16.488 1.00 34.56 370 THR A CA 1
ATOM 2742 C C . THR A 1 370 ? -26.246 29.927 -16.432 1.00 34.56 370 THR A C 1
ATOM 2744 O O . THR A 1 370 ? -26.194 31.154 -16.332 1.00 34.56 370 THR A O 1
ATOM 2747 N N . PRO A 1 371 ? -25.123 29.202 -16.581 1.00 35.56 371 PRO A N 1
ATOM 2748 C CA . PRO A 1 371 ? -23.851 29.838 -16.887 1.00 35.56 371 PRO A CA 1
ATOM 2749 C C . PRO A 1 371 ? -23.699 30.029 -18.403 1.00 35.56 371 PRO A C 1
ATOM 2751 O O . PRO A 1 371 ? -23.848 29.101 -19.200 1.00 35.56 371 PRO A O 1
ATOM 2754 N N . ALA A 1 372 ? -23.422 31.276 -18.780 1.00 31.02 372 ALA A N 1
ATOM 2755 C CA . ALA A 1 372 ? -23.129 31.723 -20.132 1.00 31.02 372 ALA A CA 1
ATOM 2756 C C . ALA A 1 372 ? -21.823 31.115 -20.673 1.00 31.02 372 ALA A C 1
ATOM 2758 O O . ALA A 1 372 ? -20.849 30.925 -19.946 1.00 31.02 372 ALA A O 1
ATOM 2759 N N . ALA A 1 373 ? -21.818 30.851 -21.980 1.00 33.81 373 ALA A N 1
ATOM 2760 C CA . ALA A 1 373 ? -20.669 30.400 -22.747 1.00 33.81 373 ALA A CA 1
ATOM 2761 C C . ALA A 1 373 ? -19.508 31.408 -22.670 1.00 33.81 373 ALA A C 1
ATOM 2763 O O . ALA A 1 373 ? -19.656 32.564 -23.065 1.00 33.81 373 ALA A O 1
ATOM 2764 N N . ALA A 1 374 ? -18.344 30.952 -22.205 1.00 34.03 374 ALA A N 1
ATOM 2765 C CA . ALA A 1 374 ? -17.085 31.678 -22.318 1.00 34.03 374 ALA A CA 1
ATOM 2766 C C . ALA A 1 374 ? -16.309 31.165 -23.539 1.00 34.03 374 ALA A C 1
ATOM 2768 O O . ALA A 1 374 ? -16.072 29.968 -23.696 1.00 34.03 374 ALA A O 1
ATOM 2769 N N . ALA A 1 375 ? -15.971 32.104 -24.418 1.00 34.19 375 ALA A N 1
ATOM 2770 C CA . ALA A 1 375 ? -15.307 31.909 -25.695 1.00 34.19 375 ALA A CA 1
ATOM 2771 C C . ALA A 1 375 ? -13.849 31.426 -25.561 1.00 34.19 375 ALA A C 1
ATOM 2773 O O . ALA A 1 375 ? -13.119 31.838 -24.660 1.00 34.19 375 ALA A O 1
ATOM 2774 N N . SER A 1 376 ? -13.423 30.597 -26.519 1.00 37.03 376 SER A N 1
ATOM 2775 C CA . SER A 1 376 ? -12.023 30.237 -26.776 1.00 37.03 376 SER A CA 1
ATOM 2776 C C . SER A 1 376 ? -11.139 31.470 -27.016 1.00 37.03 376 SER A C 1
ATOM 2778 O O . SER A 1 376 ? -11.522 32.332 -27.809 1.00 37.03 376 SER A O 1
ATOM 2780 N N . PRO A 1 377 ? -9.919 31.529 -26.453 1.00 38.03 377 PRO A N 1
ATOM 2781 C CA . PRO A 1 377 ? -8.907 32.480 -26.898 1.00 38.03 377 PRO A CA 1
ATOM 2782 C C . PRO A 1 377 ? -8.236 32.011 -28.205 1.00 38.03 377 PRO A C 1
ATOM 2784 O O . PRO A 1 377 ? -7.877 30.843 -28.357 1.00 38.03 377 PRO A O 1
ATOM 2787 N N . ALA A 1 378 ? -8.086 32.943 -29.150 1.00 43.94 378 ALA A N 1
ATOM 2788 C CA . ALA A 1 378 ? -7.406 32.774 -30.436 1.00 43.94 378 ALA A CA 1
ATOM 2789 C C . ALA A 1 378 ? -5.871 32.615 -30.280 1.00 43.94 378 ALA A C 1
ATOM 2791 O O . ALA A 1 378 ? -5.308 33.103 -29.298 1.00 43.94 378 ALA A O 1
ATOM 2792 N N . PRO A 1 379 ? -5.177 31.961 -31.235 1.00 40.62 379 PRO A N 1
ATOM 2793 C CA . PRO A 1 379 ? -3.736 31.712 -31.157 1.00 40.62 379 PRO A CA 1
ATOM 2794 C C . PRO A 1 379 ? -2.893 32.961 -31.475 1.00 40.62 379 PRO A C 1
ATOM 2796 O O . PRO A 1 379 ? -3.249 33.770 -32.331 1.00 40.62 379 PRO A O 1
ATOM 2799 N N . ALA A 1 380 ? -1.753 33.091 -30.790 1.00 53.03 380 ALA A N 1
ATOM 2800 C CA . ALA A 1 380 ? -0.761 34.147 -31.006 1.00 53.03 380 ALA A CA 1
ATOM 2801 C C . ALA A 1 380 ? -0.029 33.992 -32.362 1.00 53.03 380 ALA A C 1
ATOM 2803 O O . ALA A 1 380 ? 0.163 32.860 -32.818 1.00 53.03 380 ALA A O 1
ATOM 2804 N N . PRO A 1 381 ? 0.395 35.095 -33.011 1.00 51.38 381 PRO A N 1
ATOM 2805 C CA . PRO A 1 381 ? 1.030 35.051 -34.327 1.00 51.38 381 PRO A CA 1
ATOM 2806 C C . PRO A 1 381 ? 2.479 34.539 -34.280 1.00 51.38 381 PRO A C 1
ATOM 2808 O O . PRO A 1 381 ? 3.220 34.797 -33.332 1.00 51.38 381 PRO A O 1
ATOM 2811 N N . ALA A 1 382 ? 2.870 33.824 -35.339 1.00 47.25 382 ALA A N 1
ATOM 2812 C CA . ALA A 1 382 ? 4.228 33.341 -35.584 1.00 47.25 382 ALA A CA 1
ATOM 2813 C C . ALA A 1 382 ? 5.209 34.498 -35.883 1.00 47.25 382 ALA A C 1
ATOM 2815 O O . ALA A 1 382 ? 4.786 35.515 -36.438 1.00 47.25 382 ALA A O 1
ATOM 2816 N N . PRO A 1 383 ? 6.508 34.353 -35.562 1.00 48.84 383 PRO A N 1
ATOM 2817 C CA . PRO A 1 383 ? 7.517 35.346 -35.912 1.00 48.84 383 PRO A CA 1
ATOM 2818 C C . PRO A 1 383 ? 7.825 35.309 -37.417 1.00 48.84 383 PRO A C 1
ATOM 2820 O O . PRO A 1 383 ? 8.083 34.247 -37.981 1.00 48.84 383 PRO A O 1
ATOM 2823 N N . THR A 1 384 ? 7.789 36.478 -38.054 1.00 56.34 384 THR A N 1
ATOM 2824 C CA . THR A 1 384 ? 8.323 36.730 -39.400 1.00 56.34 384 THR A CA 1
ATOM 2825 C C . THR A 1 384 ? 9.808 37.091 -39.332 1.00 56.34 384 THR A C 1
ATOM 2827 O O . THR A 1 384 ? 10.145 38.024 -38.605 1.00 56.34 384 THR A O 1
ATOM 2830 N N . ASP A 1 385 ? 10.583 36.355 -40.139 1.00 54.22 385 ASP A N 1
ATOM 2831 C CA . ASP A 1 385 ? 11.982 36.494 -40.603 1.00 54.22 385 ASP A CA 1
ATOM 2832 C C . ASP A 1 385 ? 13.139 36.608 -39.595 1.00 54.22 385 ASP A C 1
ATOM 2834 O O . ASP A 1 385 ? 13.262 37.627 -38.877 1.00 54.22 385 ASP A O 1
#

Radius of gyration: 35.95 Å; chains: 1; bounding box: 124×86×100 Å

pLDDT: mean 72.25, std 25.3, range [25.59, 98.19]

Secondary structure (DSSP, 8-state):
----------PPPPPPHHHHHHHHHHHHHHHHHHTTS-HHHHHHHTT--HHHHHHHHTTSSPPPHHHHHHHHHHTT--HHHHHTPPPPP-----PPP-------------------------------------PPP---PPPPP--TTHHHHHHHHHHHHHHHH-TTT--HHHHHHHTTS-HHHHHHH-SSHHHHHHHHHHHHHHHHHHHHHHHHHHHT-SSHHHHHHHHHHHHS--SHHHHHHHHHHHHHHHHHTT-HHHHHHHHHHHHHHHHHHHHHHHHHHHTTSS-S--HHHHHHHHHHHHHHHHHHHHHSPTT-TTS--HHHHHHHHHHHHHHHHSPPPS-------------PPPPP-----PPPPPPPPPPPPPPP-

Sequence (385 aa):
MQHEADPKSAATPGRRPDDETGEVASRVRAVVEAAGCSQREFARRIVMDPSKLSRSLSGTRRFTVAELARIADAGEVDPGWLLGSRAPETQPDSGIPTETGTDTDTDAGGRGPGGTDRQPRGLAGATGPAGPTASGGPATAPAAPPSAGRPLQIVRETVRLIAERGFHAVRVADIATACATSTAAIHYHFPGRAELLEASVRWCMDEDTASRAARIREAGAEDAAAELRELIALQTPRSEQQRRQWRVWLDLWAEAARSTAIGRLHVDYYRQWRTTVAEVIRRGIAQGVFRPVDPEFAALRLTALIDGLATQVLASTPDDPDGTGPDAMHEALLAYVSAELAPPTAGTTAPVTAEATTTTPVTAEAATTTPAAAASPAPAPAPTD

Foldseek 3Di:
DDDDDDDDDPDDPPDDPLVLLQQLLVVLVVLVVQLVDDLCVLCVLLLHDSVQNVCSNVSVDGDDLLSLLSSCLLSVHDSCVSSVNDDDPPDPDPDDDDDDDDDDDDDDDDDDDDDDDDDDDDDDDDDDDDDDDDDDDDDDDPPDRSDNRLLVLLLVLLLVCCLVPNDVVDDLVNSQVSSVHDSVVVCSNAVDPVSSVLSNLVSLLVVVVVVLVVQLVVQVQPALLSSVLSVLVLLQCPDPVNLSSLSSVVSLVVVLVVDVSSVVVVVVSVVVQLVVQLVSLVRCVVVVQWADDNSSVLSVVLVVLSNVLSVQCSVDDPPDPPGRHSVNSSVVSNVSCCVHTGYPPPDDPDPPPDDDDDDDDDDDDDDDDDDDDDDDDDDDDDDDD